Protein AF-A0A5P2H8Q6-F1 (afdb_monomer_lite)

Organism: NCBI:txid82633

Sequence (645 aa):
MVALCAAFLTACGGDDPASTPTPPPPATQPPGVALVSVAADSGTLDELPTRVVATFNAKIAALGAGFFRTAGTCGTLPTATPTVDASGKTVTVTLAGSRCNDGQTVTLTLDPNAVTFDGTVGQKGAIWTRTYTISGTARSVGGTVSGLAGTVVLQNNGGDTLSTSTDGTFNFPTLVAQGGAYAVTVASQPAGQTCSVSHGTGTVGTTAVQDVAVVCATNTHTVGGTASGLAGTVTVQNNGGDTLVLSSNGLFTFPVAIAEGGAYAVTVQSQPAGQTCTVGQGSGTMGSAAVQNVSITCSANTYTVGGTTSGLSGQVQLQLNGAGTQIISGNGAFTFATPVAQGATYDVTVLAQPATQTCTVTNGSGTMAAQNVTNVGVSCVTNTTTLSVPATGVIAVNGGTTFITVMNTGVNAATNVVAQLPSAWTGVTQNAGNCGTLAPGGSCLLQFTATQPYVAQGGIAVTADNVASPSPTIALAFSIDGDLVYAVTGASTAKVLAAPSTGLTTWGGTGIAVGAGAQSLTDGAANTTAIVATLGTGTPYAASACNTSTLRGVPAGTWYLPAACEIGAEGGSPACPAGIPNIEQNLLRLGFGNMSGVPIWSSTESTVNPGPLAWAVFLGTDPAPVLLAPKSLVVDARCARSVTY

Foldseek 3Di:
DDDDDDDDDDDDDDDDDDPDPQPDPFPCDPPFEFWGGKDFPDPDLQDDGQKIKTFTPFAFPDAAPVQKDKDWDFPATWDWDWDADPRNGMIMIGTDDTGGWAQIKIKMKGDQVRTDGPDDGPHRDDIDIGMHGHHFDFAWEKEWEPPAAAKWWKDKPVPFIDIDHDTDIDTTPDTAGAQGKIAIDTPDDGFQKDKDWDPRIDGHHPHHHYHIYIYIDGDWAKEKEWEPPDDAWWWKAKPVPQIDIDGDTTIDIGPDTDGAQDKIAIDTPDDDPQKDWDWDPRIDGHHPYYHYHIYIYMDGDWAKEKEWEPPDDAWWWKDKPVPQIDIDGDTTIDITPDTDGAQAKIAIDTPDDDQFKDKDWDPRIDGHHNYYHYHTYIYIDGAQWAKDWDQEFEAEAVPDKGKTKIFTQGQAKFADWDWDDDPVQPQKDWDCPQVRIAGHRGMDITMMYGNDFDQKDWFTFTDTNRHGPPGDIYIYFYDYLRFTFQADPDPFKTKTWDPPWLAWFFQDQAQDFLPPQQADQACQLSLLVSCCVVHPLPDDHQSSSQQPDCPSNNHRSFKGFAHNVQAAADPEPVHDDPPRRHCQVRAVVSPHDPQAQWKEFHSHADPVCRNFWGWIWHRHDVRTYIDTDGSGDITITIIMGMDGD

Radius of gyration: 60.34 Å; chains: 1; bounding box: 145×52×156 Å

pLDDT: mean 88.07, std 13.96, range [28.92, 98.56]

Secondary structure (DSSP, 8-state):
---------------------PPPPP----TTBSEEEEEES-SSSSS--SEEEEEESS-EEEE-TTSEEEEES-SBPPEEEEEE-TTSSEEEEEEE--B--TT-EEEEEE-GGGEEESS--SB--PPEEEEEE-----B-EEEEEES--S-EEEEETTTEEEEE-SSEEEE-SS-B-TT-EEEEEEEEPPTTEEEEEES-EEE--SS-EEEEEEEEEE-EE-EEEEEES--S-EEEEETTTEEEEE-SSEEEE-SS-EETT-EEEEEEEEPPTTEEEEEES-EEE--SS-EEEEEEEEEE-EE-EEEEEES--S-EEEEETTTEEEEE-SSEEEE-SS-EETTSEEEEEEEE--TTEEEEEES-EEE--SS-EEEEEEEEEE--B-EE--SEEEEEBSS--EEEEEEE-SSS-EES-EE---TT-TTEEEE-GGGSEE-TT-EEEEEEEESS----EEEEEEE-TTBPSSPPEEEEEEEETTEEEEEEEETTEEEEE-SS---SB--S-TT---GGGG--SS-HHHHHHHHHHHH-SSS--HHHHHHT--GGGPPTTS-BPPPHHHH--TTSSS-PPTT---HHHHTGGGT-TT-TTEEEEEEEE-SSSTTTEEEEEEETBSSPPEEEEETT--BB---EEEEE-

Structure (mmCIF, N/CA/C/O backbone):
data_AF-A0A5P2H8Q6-F1
#
_entry.id   AF-A0A5P2H8Q6-F1
#
loop_
_atom_site.group_PDB
_atom_site.id
_atom_site.type_symbol
_atom_site.label_atom_id
_atom_site.label_alt_id
_atom_site.label_comp_id
_atom_site.label_asym_id
_atom_site.label_entity_id
_atom_site.label_seq_id
_atom_site.pdbx_PDB_ins_code
_atom_site.Cartn_x
_atom_site.Cartn_y
_atom_site.Cartn_z
_atom_site.occupancy
_atom_site.B_iso_or_equiv
_atom_site.auth_seq_id
_atom_site.auth_comp_id
_atom_site.auth_asym_id
_atom_site.auth_atom_id
_atom_site.pdbx_PDB_model_num
ATOM 1 N N . MET A 1 1 ? -26.528 15.789 77.804 1.00 36.97 1 MET A N 1
ATOM 2 C CA . MET A 1 1 ? -25.743 16.659 78.712 1.00 36.97 1 MET A CA 1
ATOM 3 C C . MET A 1 1 ? -26.184 18.080 78.416 1.00 36.97 1 MET A C 1
ATOM 5 O O . MET A 1 1 ? -25.831 18.575 77.362 1.00 36.97 1 MET A O 1
ATOM 9 N N . VAL A 1 2 ? -27.186 18.640 79.092 1.00 35.34 2 VAL A N 1
ATOM 10 C CA . VAL A 1 2 ? -27.258 19.152 80.483 1.00 35.34 2 VAL A CA 1
ATOM 11 C C . VAL A 1 2 ? -28.688 18.837 80.999 1.00 35.34 2 VAL A C 1
ATOM 13 O O . VAL A 1 2 ? -29.632 19.156 80.294 1.00 35.34 2 VAL A O 1
ATOM 16 N N . ALA A 1 3 ? -28.949 17.961 81.985 1.00 31.69 3 ALA A N 1
ATOM 17 C CA . ALA A 1 3 ? -28.792 18.076 83.452 1.00 31.69 3 ALA A CA 1
ATOM 18 C C . ALA A 1 3 ? -29.634 19.235 84.045 1.00 31.69 3 ALA A C 1
ATOM 20 O O . ALA A 1 3 ? -29.225 20.382 83.961 1.00 31.69 3 ALA A O 1
ATOM 21 N N . LEU A 1 4 ? -30.881 19.028 84.486 1.00 30.27 4 LEU A N 1
ATOM 22 C CA . LEU A 1 4 ? -31.365 18.755 85.863 1.00 30.27 4 LEU A CA 1
ATOM 23 C C . LEU A 1 4 ? -32.917 18.848 85.759 1.00 30.27 4 LEU A C 1
ATOM 25 O O . LEU A 1 4 ? -33.402 19.602 84.928 1.00 30.27 4 LEU A O 1
ATOM 29 N N . CYS A 1 5 ? -33.789 18.187 86.515 1.00 28.95 5 CYS A N 1
ATOM 30 C CA . CYS A 1 5 ? -33.728 17.777 87.907 1.00 28.95 5 CYS A CA 1
ATOM 31 C C . CYS A 1 5 ? -34.722 16.623 88.140 1.00 28.95 5 CYS A C 1
ATOM 33 O O . CYS A 1 5 ? -35.762 16.532 87.488 1.00 28.95 5 CYS A O 1
ATOM 35 N N . ALA A 1 6 ? -34.366 15.750 89.073 1.00 29.91 6 ALA A N 1
ATOM 36 C CA . ALA A 1 6 ? -35.075 14.541 89.456 1.00 29.91 6 ALA A CA 1
ATOM 37 C C . ALA A 1 6 ? -36.202 14.807 90.468 1.00 29.91 6 ALA A C 1
ATOM 39 O O . ALA A 1 6 ? -36.077 15.706 91.293 1.00 29.91 6 ALA A O 1
ATOM 40 N N . ALA A 1 7 ? -37.218 13.941 90.487 1.00 32.09 7 ALA A N 1
ATOM 41 C CA . ALA A 1 7 ? -37.525 13.116 91.663 1.00 32.09 7 ALA A CA 1
ATOM 42 C C . ALA A 1 7 ? -38.621 12.088 91.335 1.00 32.09 7 ALA A C 1
ATOM 44 O O . ALA A 1 7 ? -39.733 12.426 90.941 1.00 32.09 7 ALA A O 1
ATOM 45 N N . PHE A 1 8 ? -38.260 10.820 91.516 1.00 30.67 8 PHE A N 1
ATOM 46 C CA . PHE A 1 8 ? -39.133 9.652 91.572 1.00 30.67 8 PHE A CA 1
ATOM 47 C C . PHE A 1 8 ? -40.050 9.709 92.808 1.00 30.67 8 PHE A C 1
ATOM 49 O O . PHE A 1 8 ? -39.565 10.028 93.889 1.00 30.67 8 PHE A O 1
ATOM 56 N N . LEU A 1 9 ? -41.301 9.252 92.684 1.00 28.92 9 LEU A N 1
ATOM 57 C CA . LEU A 1 9 ? -41.756 8.054 93.403 1.00 28.92 9 LEU A CA 1
ATOM 58 C C . LEU A 1 9 ? -43.019 7.461 92.750 1.00 28.92 9 LEU A C 1
ATOM 60 O O . LEU A 1 9 ? -44.017 8.130 92.509 1.00 28.92 9 LEU A O 1
ATOM 64 N N . THR A 1 10 ? -42.907 6.171 92.470 1.00 32.69 10 THR A N 1
ATOM 65 C CA . THR A 1 10 ? -43.880 5.188 91.986 1.00 32.69 10 THR A CA 1
ATOM 66 C C . THR A 1 10 ? -45.012 4.899 92.973 1.00 32.69 10 THR A C 1
ATOM 68 O O . THR A 1 10 ? -44.723 4.681 94.148 1.00 32.69 10 THR A O 1
ATOM 71 N N . ALA A 1 11 ? -46.239 4.704 92.477 1.00 29.47 11 ALA A N 1
ATOM 72 C CA . ALA A 1 11 ? -47.138 3.645 92.955 1.00 29.47 11 ALA A CA 1
ATOM 73 C C . ALA A 1 11 ? -48.264 3.359 91.941 1.00 29.47 11 ALA A C 1
ATOM 75 O O . ALA A 1 11 ? -48.791 4.260 91.299 1.00 29.47 11 ALA A O 1
ATOM 76 N N . CYS A 1 12 ? -48.553 2.068 91.799 1.00 29.20 12 CYS A N 1
ATOM 77 C CA . CYS A 1 12 ? -49.410 1.402 90.825 1.00 29.20 12 CYS A CA 1
ATOM 78 C C . CYS A 1 12 ? -50.925 1.559 91.058 1.00 29.20 12 CYS A C 1
ATOM 80 O O . CYS A 1 12 ? -51.353 1.871 92.164 1.00 29.20 12 CYS A O 1
ATOM 82 N N . GLY A 1 13 ? -51.691 1.141 90.039 1.00 29.88 13 GLY A N 1
ATOM 83 C CA . GLY A 1 13 ? -53.116 0.778 90.108 1.00 29.88 13 GLY A CA 1
ATOM 84 C C . GLY A 1 13 ? -54.009 1.966 89.760 1.00 29.88 13 GLY A C 1
ATOM 85 O O . GLY A 1 13 ? -54.052 2.930 90.505 1.00 29.88 13 GLY A O 1
ATOM 86 N N . GLY A 1 14 ? -54.640 2.041 88.590 1.00 34.12 14 GLY A N 1
ATOM 87 C CA . GLY A 1 14 ? -55.504 1.011 88.026 1.00 34.12 14 GLY A CA 1
ATOM 88 C C . GLY A 1 14 ? -56.870 1.173 88.675 1.00 34.12 14 GLY A C 1
ATOM 89 O O . GLY A 1 14 ? -57.026 0.690 89.782 1.00 34.12 14 GLY A O 1
ATOM 90 N N . ASP A 1 15 ? -57.769 1.919 88.028 1.00 31.50 15 ASP A N 1
ATOM 91 C CA . ASP A 1 15 ? -59.213 1.667 88.026 1.00 31.50 15 ASP A CA 1
ATOM 92 C C . ASP A 1 15 ? -59.932 2.633 87.068 1.00 31.50 15 ASP A C 1
ATOM 94 O O . ASP A 1 15 ? -59.810 3.853 87.152 1.00 31.50 15 ASP A O 1
ATOM 98 N N . ASP A 1 16 ? -60.664 1.988 86.166 1.00 35.31 16 ASP A N 1
ATOM 99 C CA . ASP A 1 16 ? -61.855 2.391 85.427 1.00 35.31 16 ASP A CA 1
ATOM 100 C C . ASP A 1 16 ? -61.874 3.567 84.429 1.00 35.31 16 ASP A C 1
ATOM 102 O O . ASP A 1 16 ? -61.310 4.644 84.639 1.00 35.31 16 ASP A O 1
ATOM 106 N N . PRO A 1 17 ? -62.571 3.355 83.290 1.00 38.38 17 PRO A N 1
ATOM 107 C CA . PRO A 1 17 ? -62.662 4.315 82.211 1.00 38.38 17 PRO A CA 1
ATOM 108 C C . PRO A 1 17 ? -63.436 5.536 82.688 1.00 38.38 17 PRO A C 1
ATOM 110 O O . PRO A 1 17 ? -64.477 5.424 83.338 1.00 38.38 17 PRO A O 1
ATOM 113 N N . ALA A 1 18 ? -62.931 6.709 82.307 1.00 34.28 18 ALA A N 1
ATOM 114 C CA . ALA A 1 18 ? -63.658 7.959 82.405 1.00 34.28 18 ALA A CA 1
ATOM 115 C C . ALA A 1 18 ? -65.082 7.736 81.887 1.00 34.28 18 ALA A C 1
ATOM 117 O O . ALA A 1 18 ? -65.298 7.439 80.710 1.00 34.28 18 ALA A O 1
ATOM 118 N N . SER A 1 19 ? -66.034 7.832 82.810 1.00 33.34 19 SER A N 1
ATOM 119 C CA . SER A 1 19 ? -67.454 7.827 82.536 1.00 33.34 19 SER A CA 1
ATOM 120 C C . SER A 1 19 ? -67.722 8.843 81.434 1.00 33.34 19 SER A C 1
ATOM 122 O O . SER A 1 19 ? -67.607 10.054 81.621 1.00 33.34 19 SER A O 1
ATOM 124 N N . THR A 1 20 ? -68.055 8.339 80.247 1.00 33.03 20 THR A N 1
ATOM 125 C CA . THR A 1 20 ? -68.648 9.151 79.190 1.00 33.03 20 THR A CA 1
ATOM 126 C C . THR A 1 20 ? -69.829 9.885 79.816 1.00 33.03 20 THR A C 1
ATOM 128 O O . THR A 1 20 ? -70.707 9.207 80.366 1.00 33.03 20 THR A O 1
ATOM 131 N N . PRO A 1 21 ? -69.877 11.227 79.797 1.00 35.91 21 PRO A N 1
ATOM 132 C CA . PRO A 1 21 ? -71.025 11.933 80.325 1.00 35.91 21 PRO A CA 1
ATOM 133 C C . PRO A 1 21 ? -72.221 11.530 79.466 1.00 35.91 21 PRO A C 1
ATOM 135 O O . PRO A 1 21 ? -72.332 11.917 78.304 1.00 35.91 21 PRO A O 1
ATOM 138 N N . THR A 1 22 ? -73.101 10.699 80.025 1.00 35.00 22 THR A N 1
ATOM 139 C CA . THR A 1 22 ? -74.423 10.448 79.458 1.00 35.00 22 THR A CA 1
ATOM 140 C C . THR A 1 22 ? -75.060 11.803 79.158 1.00 35.00 22 THR A C 1
ATOM 142 O O . THR A 1 22 ? -75.021 12.677 80.034 1.00 35.00 22 THR A O 1
ATOM 145 N N . PRO A 1 23 ? -75.624 12.016 77.954 1.00 38.53 23 PRO A N 1
ATOM 146 C CA . PRO A 1 23 ? -76.247 13.286 77.621 1.00 38.53 23 PRO A CA 1
ATOM 147 C C . PRO A 1 23 ? -77.311 13.584 78.681 1.00 38.53 23 PRO A C 1
ATOM 149 O O . PRO A 1 23 ? -78.043 12.660 79.054 1.00 38.53 23 PRO A O 1
ATOM 152 N N . PRO A 1 24 ? -77.425 14.828 79.179 1.00 40.34 24 PRO A N 1
ATOM 153 C CA . PRO A 1 24 ? -78.531 15.160 80.060 1.00 40.34 24 PRO A CA 1
ATOM 154 C C . PRO A 1 24 ? -79.841 14.783 79.345 1.00 40.34 24 PRO A C 1
ATOM 156 O O . PRO A 1 24 ? -79.942 14.984 78.126 1.00 40.34 24 PRO A O 1
ATOM 159 N N . PRO A 1 25 ? -80.820 14.195 80.060 1.00 42.53 25 PRO A N 1
ATOM 160 C CA . PRO A 1 25 ? -82.098 13.823 79.467 1.00 42.53 25 PRO A CA 1
ATOM 161 C C . PRO A 1 25 ? -82.703 15.045 78.760 1.00 42.53 25 PRO A C 1
ATOM 163 O O . PRO A 1 25 ? -82.436 16.173 79.192 1.00 42.53 25 PRO A O 1
ATOM 166 N N . PRO A 1 26 ? -83.482 14.859 77.672 1.00 44.38 26 PRO A N 1
ATOM 167 C CA . PRO A 1 26 ? -84.063 15.973 76.932 1.00 44.38 26 PRO A CA 1
ATOM 168 C C . PRO A 1 26 ? -84.735 16.905 77.929 1.00 44.38 26 PRO A C 1
ATOM 170 O O . PRO A 1 26 ? -85.556 16.442 78.719 1.00 44.38 26 PRO A O 1
ATOM 173 N N . ALA A 1 27 ? -84.336 18.180 77.942 1.00 40.81 27 ALA A N 1
ATOM 174 C CA . ALA A 1 27 ? -84.918 19.163 78.839 1.00 40.81 27 ALA A CA 1
ATOM 175 C C . ALA A 1 27 ? -86.432 19.159 78.609 1.00 40.81 27 ALA A C 1
ATOM 177 O O . ALA A 1 27 ? -86.906 19.685 77.603 1.00 40.81 27 ALA A O 1
ATOM 178 N N . THR A 1 28 ? -87.188 18.514 79.500 1.00 48.59 28 THR A N 1
ATOM 179 C CA . THR A 1 28 ? -88.645 18.555 79.478 1.00 48.59 28 THR A CA 1
ATOM 180 C C . THR A 1 28 ? -89.013 19.989 79.804 1.00 48.59 28 THR A C 1
ATOM 182 O O . THR A 1 28 ? -88.967 20.405 80.964 1.00 48.59 28 THR A O 1
ATOM 185 N N . GLN A 1 29 ? -89.248 20.779 78.757 1.00 51.66 29 GLN A N 1
ATOM 186 C CA . GLN A 1 29 ? -89.602 22.180 78.896 1.00 51.66 29 GLN A CA 1
ATOM 187 C C . GLN A 1 29 ? -90.914 22.314 79.685 1.00 51.66 29 GLN A C 1
ATOM 189 O O . GLN A 1 29 ? -91.766 21.423 79.620 1.00 51.66 29 GLN A O 1
ATOM 194 N N . PRO A 1 30 ? -91.067 23.403 80.462 1.00 52.75 30 PRO A N 1
ATOM 195 C CA . PRO A 1 30 ? -92.210 23.603 81.347 1.00 52.75 30 PRO A CA 1
ATOM 196 C C . PRO A 1 30 ? -93.557 23.501 80.600 1.00 52.75 30 PRO A C 1
ATOM 198 O O . PRO A 1 30 ? -93.615 23.776 79.397 1.00 52.75 30 PRO A O 1
ATOM 201 N N . PRO A 1 31 ? -94.657 23.129 81.287 1.00 54.53 31 PRO A N 1
ATOM 202 C CA . PRO A 1 31 ? -95.973 23.003 80.663 1.00 54.53 31 PRO A CA 1
ATOM 203 C C . PRO A 1 31 ? -96.375 24.321 79.978 1.00 54.53 31 PRO A C 1
ATOM 205 O O . PRO A 1 31 ? -96.537 25.337 80.648 1.00 54.53 31 PRO A O 1
ATOM 208 N N . GLY A 1 32 ? -96.508 24.310 78.645 1.00 63.88 32 GLY A N 1
ATOM 209 C CA . GLY A 1 32 ? -96.902 25.481 77.843 1.00 63.88 32 GLY A CA 1
ATOM 210 C C . GLY A 1 32 ? -95.975 25.865 76.677 1.00 63.88 32 GLY A C 1
ATOM 211 O O . GLY A 1 32 ? -96.295 26.811 75.955 1.00 63.88 32 GLY A O 1
ATOM 212 N N . VAL A 1 33 ? -94.858 25.154 76.461 1.00 77.69 33 VAL A N 1
ATOM 213 C CA . VAL A 1 33 ? -93.921 25.417 75.347 1.00 77.69 33 VAL A CA 1
ATOM 214 C C . VAL A 1 33 ? -94.204 24.521 74.133 1.00 77.69 33 VAL A C 1
ATOM 216 O O . VAL A 1 33 ? -94.524 23.348 74.302 1.00 77.69 33 VAL A O 1
ATOM 219 N N . ALA A 1 34 ? -94.118 25.066 72.913 1.00 84.06 34 ALA A N 1
ATOM 220 C CA . ALA A 1 34 ? -94.547 24.385 71.692 1.00 84.06 34 ALA A CA 1
ATOM 221 C C . ALA A 1 34 ? -93.631 23.225 71.268 1.00 84.06 34 ALA A C 1
ATOM 223 O O . ALA A 1 34 ? -94.135 22.177 70.873 1.00 84.06 34 ALA A O 1
ATOM 224 N N . LEU A 1 35 ? -92.306 23.394 71.342 1.00 89.00 35 LEU A N 1
ATOM 225 C CA . LEU A 1 35 ? -91.327 22.337 71.073 1.00 89.00 35 LEU A CA 1
ATOM 226 C C . LEU A 1 35 ? -91.254 21.362 72.259 1.00 89.00 35 LEU A C 1
ATOM 228 O O . LEU A 1 35 ? -90.918 21.750 73.372 1.00 89.00 35 LEU A O 1
ATOM 232 N N . VAL A 1 36 ? -91.552 20.089 72.005 1.00 87.62 36 VAL A N 1
ATOM 233 C CA . VAL A 1 36 ? -91.618 19.024 73.020 1.00 87.62 36 VAL A CA 1
ATOM 234 C C . VAL A 1 36 ? -90.301 18.261 73.117 1.00 87.62 36 VAL A C 1
ATOM 236 O O . VAL A 1 36 ? -89.836 17.966 74.214 1.00 87.62 36 VAL A O 1
ATOM 239 N N . SER A 1 37 ? -89.692 17.922 71.979 1.00 87.62 37 SER A N 1
ATOM 240 C CA . SER A 1 37 ? -88.454 17.136 71.947 1.00 87.62 37 SER A CA 1
ATOM 241 C C . SER A 1 37 ? -87.702 17.305 70.633 1.00 87.62 37 SER A C 1
ATOM 243 O O . SER A 1 37 ? -88.330 17.452 69.585 1.00 87.62 37 SER A O 1
ATOM 245 N N . VAL A 1 38 ? -86.374 17.182 70.678 1.00 89.06 38 VAL A N 1
ATOM 246 C CA . VAL A 1 38 ? -85.514 17.019 69.496 1.00 89.06 38 VAL A CA 1
ATOM 247 C C . VAL A 1 38 ? -84.644 15.781 69.696 1.00 89.06 38 VAL A C 1
ATOM 249 O O . VAL A 1 38 ? -83.947 15.677 70.705 1.00 89.06 38 VAL A O 1
ATOM 252 N N . ALA A 1 39 ? -84.690 14.849 68.748 1.00 89.00 39 ALA A N 1
ATOM 253 C CA . ALA A 1 39 ? -83.912 13.615 68.754 1.00 89.00 39 ALA A CA 1
ATOM 254 C C . ALA A 1 39 ? -83.135 13.480 67.442 1.00 89.00 39 ALA A C 1
ATOM 256 O O . ALA A 1 39 ? -83.706 13.620 66.365 1.00 89.00 39 ALA A O 1
ATOM 257 N N . ALA A 1 40 ? -81.839 13.208 67.538 1.00 86.56 40 ALA A N 1
ATOM 258 C CA . ALA A 1 40 ? -81.015 12.809 66.404 1.00 86.56 40 ALA A CA 1
ATOM 259 C C . ALA A 1 40 ? -80.880 11.281 66.408 1.00 86.56 40 ALA A C 1
ATOM 261 O O . ALA A 1 40 ? -80.865 10.681 67.483 1.00 86.56 40 ALA A O 1
ATOM 262 N N . ASP A 1 41 ? -80.798 10.662 65.234 1.00 80.81 41 ASP A N 1
ATOM 263 C CA . ASP A 1 41 ? -80.645 9.209 65.091 1.00 80.81 41 ASP A CA 1
ATOM 264 C C . ASP A 1 41 ? -79.218 8.698 65.357 1.00 80.81 41 ASP A C 1
ATOM 266 O O . ASP A 1 41 ? -79.014 7.488 65.411 1.00 80.81 41 ASP A O 1
ATOM 270 N N . SER A 1 42 ? -78.250 9.588 65.605 1.00 74.50 42 SER A N 1
ATOM 271 C CA . SER A 1 42 ? -76.926 9.211 66.103 1.00 74.50 42 SER A CA 1
ATOM 272 C C . SER A 1 42 ? -76.875 9.172 67.636 1.00 74.50 42 SER A C 1
ATOM 274 O O . SER A 1 42 ? -77.284 10.106 68.335 1.00 74.50 42 SER A O 1
ATOM 276 N N . GLY A 1 43 ? -76.360 8.058 68.166 1.00 63.31 43 GLY A N 1
ATOM 277 C CA . GLY A 1 43 ? -76.188 7.829 69.605 1.00 63.31 43 GLY A CA 1
ATOM 278 C C . GLY A 1 43 ? -74.916 8.448 70.199 1.00 63.31 43 GLY A C 1
ATOM 279 O O . GLY A 1 43 ? -74.789 8.509 71.420 1.00 63.31 43 GLY A O 1
ATOM 280 N N . THR A 1 44 ? -73.992 8.921 69.358 1.00 78.31 44 THR A N 1
ATOM 281 C CA . THR A 1 44 ? -72.695 9.504 69.741 1.00 78.31 44 THR A CA 1
ATOM 282 C C . THR A 1 44 ? -72.503 10.881 69.099 1.00 78.31 44 THR A C 1
ATOM 284 O O . THR A 1 44 ? -73.249 11.272 68.199 1.00 78.31 44 THR A O 1
ATOM 287 N N . LEU A 1 45 ? -71.517 11.648 69.576 1.00 81.88 45 LEU A N 1
ATOM 288 C CA . LEU A 1 45 ? -71.143 12.943 68.987 1.00 81.88 45 LEU A CA 1
ATOM 289 C C . LEU A 1 45 ? -70.041 12.822 67.920 1.00 81.88 45 LEU A C 1
ATOM 291 O O . LEU A 1 45 ? -69.641 13.834 67.350 1.00 81.88 45 LEU A O 1
ATOM 295 N N . ASP A 1 46 ? -69.608 11.598 67.611 1.00 75.75 46 ASP A N 1
ATOM 296 C CA . ASP A 1 46 ? -68.486 11.336 66.699 1.00 75.75 46 ASP A CA 1
ATOM 297 C C . ASP A 1 46 ? -68.942 10.874 65.299 1.00 75.75 46 ASP A C 1
ATOM 299 O O . ASP A 1 46 ? -68.139 10.741 64.374 1.00 75.75 46 ASP A O 1
ATOM 303 N N . GLU A 1 47 ? -70.254 10.670 65.131 1.00 77.12 47 GLU A N 1
ATOM 304 C CA . GLU A 1 47 ? -70.910 10.307 63.875 1.00 77.12 47 GLU A CA 1
ATOM 305 C C . GLU A 1 47 ? -72.073 11.267 63.583 1.00 77.12 47 GLU A C 1
ATOM 307 O O . GLU A 1 47 ? -72.926 11.539 64.438 1.00 77.12 47 GLU A O 1
ATOM 312 N N . LEU A 1 48 ? -72.108 11.797 62.358 1.00 82.44 48 LEU A N 1
ATOM 313 C CA . LEU A 1 48 ? -73.159 12.713 61.930 1.00 82.44 48 LEU A CA 1
ATOM 314 C C . LEU A 1 48 ? -74.494 11.957 61.774 1.00 82.44 48 LEU A C 1
ATOM 316 O O . LEU A 1 48 ? -74.531 10.964 61.049 1.00 82.44 48 LEU A O 1
ATOM 320 N N . PRO A 1 49 ? -75.602 12.426 62.379 1.00 85.19 49 PRO A N 1
ATOM 321 C CA . PRO A 1 49 ? -76.906 11.798 62.214 1.00 85.19 49 PRO A CA 1
ATOM 322 C C . PRO A 1 49 ? -77.380 11.900 60.765 1.00 85.19 49 PRO A C 1
ATOM 324 O O . PRO A 1 49 ? -77.144 12.905 60.089 1.00 85.19 49 PRO A O 1
ATOM 327 N N . THR A 1 50 ? -78.120 10.896 60.304 1.00 88.25 50 THR A N 1
ATOM 328 C CA . THR A 1 50 ? -78.804 10.963 59.004 1.00 88.25 50 THR A CA 1
ATOM 329 C C . THR A 1 50 ? -80.168 11.638 59.122 1.00 88.25 50 THR A C 1
ATOM 331 O O . THR A 1 50 ? -80.709 12.153 58.137 1.00 88.25 50 THR A O 1
ATOM 334 N N . ARG A 1 51 ? -80.714 11.704 60.343 1.00 89.50 51 ARG A N 1
ATOM 335 C CA . ARG A 1 51 ? -82.044 12.234 60.620 1.00 89.50 51 ARG A CA 1
ATOM 336 C C . ARG A 1 51 ? -82.108 12.946 61.970 1.00 89.50 51 ARG A C 1
ATOM 338 O O . ARG A 1 51 ? -81.728 12.405 63.004 1.00 89.50 51 ARG A O 1
ATOM 345 N N . VAL A 1 52 ? -82.696 14.142 61.978 1.00 91.75 52 VAL A N 1
ATOM 346 C CA . VAL A 1 52 ? -83.079 14.861 63.205 1.00 91.75 52 VAL A CA 1
ATOM 347 C C . VAL A 1 52 ? -84.591 15.050 63.225 1.00 91.75 52 VAL A C 1
ATOM 349 O O . VAL A 1 52 ? -85.175 15.574 62.281 1.00 91.75 52 VAL A O 1
ATOM 352 N N . VAL A 1 53 ? -85.241 14.612 64.297 1.00 92.12 53 VAL A N 1
ATOM 353 C CA . VAL A 1 53 ? -86.693 14.658 64.476 1.00 92.12 53 VAL A CA 1
ATOM 354 C C . VAL A 1 53 ? -87.038 15.627 65.600 1.00 92.12 53 VAL A C 1
ATOM 356 O O . VAL A 1 53 ? -86.595 15.450 66.732 1.00 92.12 53 VAL A O 1
ATOM 359 N N . ALA A 1 54 ? -87.849 16.636 65.294 1.00 91.94 54 ALA A N 1
ATOM 360 C CA . ALA A 1 54 ? -88.390 17.585 66.259 1.00 91.94 54 ALA A CA 1
ATOM 361 C C . ALA A 1 54 ? -89.907 17.426 66.383 1.00 91.94 54 ALA A C 1
ATOM 363 O O . ALA A 1 54 ? -90.617 17.430 65.379 1.00 91.94 54 ALA A O 1
ATOM 364 N N . THR A 1 55 ? -90.410 17.314 67.608 1.00 91.25 55 THR A N 1
ATOM 365 C CA . THR A 1 55 ? -91.837 17.116 67.896 1.00 91.25 55 THR A CA 1
ATOM 366 C C . THR A 1 55 ? -92.398 18.339 68.601 1.00 91.25 55 THR A C 1
ATOM 368 O O . THR A 1 55 ? -91.798 18.827 69.556 1.00 91.25 55 THR A O 1
ATOM 371 N N . PHE A 1 56 ? -93.563 18.805 68.160 1.00 90.50 56 PHE A N 1
ATOM 372 C CA . PHE A 1 56 ? -94.275 19.962 68.686 1.00 90.50 56 PHE A CA 1
ATOM 373 C C . PHE A 1 56 ? -95.646 19.551 69.240 1.00 90.50 56 PHE A C 1
ATOM 375 O O . PHE A 1 56 ? -96.282 18.626 68.742 1.00 90.50 56 PHE A O 1
ATOM 382 N N . ASN A 1 57 ? -96.143 20.233 70.271 1.00 87.25 57 ASN A N 1
ATOM 383 C CA . ASN A 1 57 ? -97.489 19.977 70.805 1.00 87.25 57 ASN A CA 1
ATOM 384 C C . ASN A 1 57 ? -98.586 20.782 70.077 1.00 87.25 57 ASN A C 1
ATOM 386 O O . ASN A 1 57 ? -99.766 20.424 70.169 1.00 87.25 57 ASN A O 1
ATOM 390 N N . ALA A 1 58 ? -98.198 21.786 69.285 1.00 86.94 58 ALA A N 1
ATOM 391 C CA . ALA A 1 58 ? -99.059 22.601 68.432 1.00 86.94 58 ALA A CA 1
ATOM 392 C C . ALA A 1 58 ? -98.844 22.280 66.943 1.00 86.94 58 ALA A C 1
ATOM 394 O O . ALA A 1 58 ? -97.755 21.878 66.536 1.00 86.94 58 ALA A O 1
ATOM 395 N N . LYS A 1 59 ? -99.897 22.454 66.135 1.00 89.56 59 LYS A N 1
ATOM 396 C CA . LYS A 1 59 ? -99.861 22.172 64.696 1.00 89.56 59 LYS A CA 1
ATOM 397 C C . LYS A 1 59 ? -99.107 23.277 63.949 1.00 89.56 59 LYS A C 1
ATOM 399 O O . LYS A 1 59 ? -99.329 24.459 64.200 1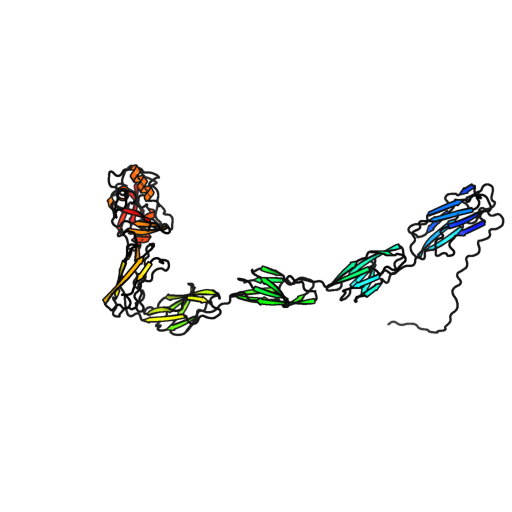.00 89.56 59 LYS A O 1
ATOM 404 N N . ILE A 1 60 ? -98.210 22.888 63.055 1.00 91.62 60 ILE A N 1
ATOM 405 C CA . ILE A 1 60 ? -97.321 23.750 62.279 1.00 91.62 60 ILE A CA 1
ATOM 406 C C . ILE A 1 60 ? -98.033 24.185 60.998 1.00 91.62 60 ILE A C 1
ATOM 408 O O . ILE A 1 60 ? -98.448 23.346 60.202 1.00 91.62 60 ILE A O 1
ATOM 412 N N . ALA A 1 61 ? -98.118 25.496 60.792 1.00 88.69 61 ALA A N 1
ATOM 413 C CA . ALA A 1 61 ? -98.618 26.114 59.569 1.00 88.69 61 ALA A CA 1
ATOM 414 C C . ALA A 1 61 ? -97.525 26.190 58.489 1.00 88.69 61 ALA A C 1
ATOM 416 O O . ALA A 1 61 ? -97.776 25.922 57.317 1.00 88.69 61 ALA A O 1
ATOM 417 N N . ALA A 1 62 ? -96.301 26.570 58.878 1.00 89.50 62 ALA A N 1
ATOM 418 C CA . ALA A 1 62 ? -95.169 26.714 57.964 1.00 89.50 62 ALA A CA 1
ATOM 419 C C . ALA A 1 62 ? -93.814 26.650 58.690 1.00 89.50 62 ALA A C 1
ATOM 421 O O . ALA A 1 62 ? -93.702 27.024 59.861 1.00 89.50 62 ALA A O 1
ATOM 422 N N . LEU A 1 63 ? -92.774 26.242 57.955 1.00 91.19 63 LEU A N 1
ATOM 423 C CA . LEU A 1 63 ? -91.373 26.299 58.378 1.00 91.19 63 LEU A CA 1
ATOM 424 C C . LEU A 1 63 ? -90.649 27.416 57.620 1.00 91.19 63 LEU A C 1
ATOM 426 O O . LEU A 1 63 ? -90.629 27.431 56.391 1.00 91.19 63 LEU A O 1
ATOM 430 N N . GLY A 1 64 ? -90.048 28.354 58.345 1.00 88.69 64 GLY A N 1
ATOM 431 C CA . GLY A 1 64 ? -89.217 29.406 57.770 1.00 88.69 64 GLY A CA 1
ATOM 432 C C . GLY A 1 64 ? -87.833 28.895 57.358 1.00 88.69 64 GLY A C 1
ATOM 433 O O . GLY A 1 64 ? -87.328 27.914 57.900 1.00 88.69 64 GLY A O 1
ATOM 434 N N . ALA A 1 65 ? -87.165 29.617 56.453 1.00 82.62 65 ALA A N 1
ATOM 435 C CA . ALA A 1 65 ? -85.842 29.255 55.921 1.00 82.62 65 ALA A CA 1
ATOM 436 C C . ALA A 1 65 ? -84.727 29.138 56.986 1.00 82.62 65 ALA A C 1
ATOM 438 O O . ALA A 1 65 ? -83.667 28.581 56.721 1.00 82.62 65 ALA A O 1
ATOM 439 N N . GLY A 1 66 ? -84.948 29.669 58.192 1.00 85.75 66 GLY A N 1
ATOM 440 C CA . GLY A 1 66 ? -84.023 29.564 59.320 1.00 85.75 66 GLY A CA 1
ATOM 441 C C . GLY A 1 66 ? -84.262 28.375 60.247 1.00 85.75 66 GLY A C 1
ATOM 442 O O . GLY A 1 66 ? -83.531 28.264 61.224 1.00 85.75 66 GLY A O 1
ATOM 443 N N . PHE A 1 67 ? -85.260 27.527 59.972 1.00 91.62 67 PHE A N 1
ATOM 444 C CA . PHE A 1 67 ? -85.676 26.453 60.875 1.00 91.62 67 PHE A CA 1
ATOM 445 C C . PHE A 1 67 ? -84.558 25.460 61.191 1.00 91.62 67 PHE A C 1
ATOM 447 O O . PHE A 1 67 ? -84.423 25.056 62.343 1.00 91.62 67 PHE A O 1
ATOM 454 N N . PHE A 1 68 ? -83.749 25.092 60.196 1.00 93.31 68 PHE A N 1
ATOM 455 C CA . PHE A 1 68 ? -82.609 24.206 60.393 1.00 93.31 68 PHE A CA 1
ATOM 456 C C . PHE A 1 68 ? -81.392 24.713 59.629 1.00 93.31 68 PHE A C 1
ATOM 458 O O . PHE A 1 68 ? -81.496 25.078 58.458 1.00 93.31 68 PHE A O 1
ATOM 465 N N . ARG A 1 69 ? -80.237 24.745 60.291 1.00 92.75 69 ARG A N 1
ATOM 466 C CA . ARG A 1 69 ? -78.978 25.225 59.719 1.00 92.75 69 ARG A CA 1
ATOM 467 C C . ARG A 1 69 ? -77.842 24.274 60.056 1.00 92.75 69 ARG A C 1
ATOM 469 O O . ARG A 1 69 ? -77.788 23.712 61.148 1.00 92.75 69 ARG A O 1
ATOM 476 N N . THR A 1 70 ? -76.925 24.143 59.110 1.00 91.81 70 THR A N 1
ATOM 477 C CA . THR A 1 70 ? -75.699 23.357 59.232 1.00 91.81 70 THR A CA 1
ATOM 478 C C . THR A 1 70 ? -74.512 24.309 59.135 1.00 91.81 70 THR A C 1
ATOM 480 O O . THR A 1 70 ? -74.450 25.115 58.208 1.00 91.81 70 THR A O 1
ATOM 483 N N . ALA A 1 71 ? -73.578 24.223 60.074 1.00 90.75 71 ALA A N 1
ATOM 484 C CA . ALA A 1 71 ? -72.317 24.964 60.079 1.00 90.75 71 ALA A CA 1
ATOM 485 C C . ALA A 1 71 ? -71.172 24.008 60.432 1.00 90.75 71 ALA A C 1
ATOM 487 O O . ALA A 1 71 ? -71.432 22.887 60.857 1.00 90.75 71 ALA A O 1
ATOM 488 N N . GLY A 1 72 ? -69.916 24.415 60.262 1.00 88.12 72 GLY A N 1
ATOM 489 C CA . GLY A 1 72 ? -68.780 23.564 60.616 1.00 88.12 72 GLY A CA 1
ATOM 490 C C . GLY A 1 72 ? -67.551 23.782 59.747 1.00 88.12 72 GLY A C 1
ATOM 491 O O . GLY A 1 72 ? -67.531 24.678 58.904 1.00 88.12 72 GLY A O 1
ATOM 492 N N . THR A 1 73 ? -66.531 22.953 59.957 1.00 82.06 73 THR A N 1
ATOM 493 C CA . THR A 1 73 ? -65.249 23.018 59.235 1.00 82.06 73 THR A CA 1
ATOM 494 C C . THR A 1 73 ? -65.161 22.045 58.059 1.00 82.06 73 THR A C 1
ATOM 496 O O . THR A 1 73 ? -64.137 22.003 57.377 1.00 82.06 73 THR A O 1
ATOM 499 N N . CYS A 1 74 ? -66.219 21.272 57.798 1.00 78.25 74 CYS A N 1
ATOM 500 C CA . CYS A 1 74 ? -66.259 20.340 56.677 1.00 78.25 74 CYS A CA 1
ATOM 501 C C . CYS A 1 74 ? -66.145 21.038 55.319 1.00 78.25 74 CYS A C 1
ATOM 503 O O . CYS A 1 74 ? -66.766 22.077 55.092 1.00 78.25 74 CYS A O 1
ATOM 505 N N . GLY A 1 75 ? -65.414 20.418 54.386 1.00 72.25 75 GLY A N 1
ATOM 506 C CA . GLY A 1 75 ? -65.278 20.925 53.016 1.00 72.25 75 GLY A CA 1
ATOM 507 C C . GLY A 1 75 ? -66.611 20.989 52.262 1.00 72.25 75 GLY A C 1
ATOM 508 O O . GLY A 1 75 ? -66.788 21.820 51.375 1.00 72.25 75 GLY A O 1
ATOM 509 N N . THR A 1 76 ? -67.574 20.134 52.619 1.00 79.25 76 THR A N 1
ATOM 510 C CA . THR A 1 76 ? -68.969 20.245 52.169 1.00 79.25 76 THR A CA 1
ATOM 511 C C . THR A 1 76 ? -69.900 19.887 53.324 1.00 79.25 76 THR A C 1
ATOM 513 O O . THR A 1 76 ? -69.862 18.763 53.829 1.00 79.25 76 THR A O 1
ATOM 516 N N . LEU A 1 77 ? -70.716 20.848 53.768 1.00 84.56 77 LEU A N 1
ATOM 517 C CA . LEU A 1 77 ? -71.696 20.646 54.840 1.00 84.56 77 LEU A CA 1
ATOM 518 C C . LEU A 1 77 ? -72.902 19.833 54.335 1.00 84.56 77 LEU A C 1
ATOM 520 O O . LEU A 1 77 ? -73.240 19.923 53.153 1.00 84.56 77 LEU A O 1
ATOM 524 N N . PRO A 1 78 ? -73.553 19.034 55.201 1.00 87.12 78 PRO A N 1
ATOM 525 C CA . PRO A 1 78 ? -74.715 18.244 54.807 1.00 87.12 78 PRO A CA 1
ATOM 526 C C . PRO A 1 78 ? -75.866 19.148 54.358 1.00 87.12 78 PRO A C 1
ATOM 528 O O . PRO A 1 78 ? -76.147 20.178 54.967 1.00 87.12 78 PRO A O 1
ATOM 531 N N . THR A 1 79 ? -76.582 18.731 53.319 1.00 88.50 79 THR A N 1
ATOM 532 C CA . THR A 1 79 ? -77.837 19.373 52.923 1.00 88.50 79 THR A CA 1
ATOM 533 C C . THR A 1 79 ? -78.948 18.904 53.859 1.00 88.50 79 THR A C 1
ATOM 535 O O . THR A 1 79 ? -79.160 17.700 54.006 1.00 88.50 79 THR A O 1
ATOM 538 N N . ALA A 1 80 ? -79.654 19.846 54.486 1.00 89.69 80 ALA A N 1
ATOM 539 C CA . ALA A 1 80 ? -80.746 19.572 55.416 1.00 89.69 80 ALA A CA 1
ATOM 540 C C . ALA A 1 80 ? -82.109 19.779 54.746 1.00 89.69 80 ALA A C 1
ATOM 542 O O . ALA A 1 80 ? -82.432 20.883 54.312 1.00 89.69 80 ALA A O 1
ATOM 543 N N . THR A 1 81 ? -82.924 18.724 54.699 1.00 91.19 81 THR A N 1
ATOM 544 C CA . THR A 1 81 ? -84.260 18.758 54.083 1.00 91.19 81 THR A CA 1
ATOM 545 C C . THR A 1 81 ? -85.336 18.500 55.143 1.00 91.19 81 THR A C 1
ATOM 547 O O . THR A 1 81 ? -85.529 17.343 55.532 1.00 91.19 81 THR A O 1
ATOM 550 N N . PRO A 1 82 ? -86.016 19.543 55.662 1.00 91.69 82 PRO A N 1
ATOM 551 C CA . PRO A 1 82 ? -87.095 19.386 56.631 1.00 91.69 82 PRO A CA 1
ATOM 552 C C . PRO A 1 82 ? -88.404 18.958 55.952 1.00 91.69 82 PRO A C 1
ATOM 554 O O . PRO A 1 82 ? -88.792 19.493 54.917 1.00 91.69 82 PRO A O 1
ATOM 557 N N . THR A 1 83 ? -89.119 18.027 56.575 1.00 91.12 83 THR A N 1
ATOM 558 C CA . THR A 1 83 ? -90.440 17.544 56.153 1.00 91.12 83 THR A CA 1
ATOM 559 C C . THR A 1 83 ? -91.370 17.499 57.359 1.00 91.12 83 THR A C 1
ATOM 561 O O . THR A 1 83 ? -90.970 17.034 58.425 1.00 91.12 83 THR A O 1
ATOM 564 N N . VAL A 1 84 ? -92.593 18.012 57.216 1.00 90.81 84 VAL A N 1
ATOM 565 C CA . VAL A 1 84 ? -93.618 17.956 58.270 1.00 90.81 84 VAL A CA 1
ATOM 566 C C . VAL A 1 84 ? -94.471 16.712 58.048 1.00 90.81 84 VAL A C 1
ATOM 568 O O . VAL A 1 84 ? -94.860 16.417 56.918 1.00 90.81 84 VAL A O 1
ATOM 571 N N . ASP A 1 85 ? -94.735 15.967 59.113 1.00 90.12 85 ASP A N 1
ATOM 572 C CA . ASP A 1 85 ? -95.572 14.775 59.068 1.00 90.12 85 ASP A CA 1
ATOM 573 C C . ASP A 1 85 ? -97.062 15.104 58.841 1.00 90.12 85 ASP A C 1
ATOM 575 O O . ASP A 1 85 ? -97.503 16.250 58.935 1.00 90.12 85 ASP A O 1
ATOM 579 N N . ALA A 1 86 ? -97.875 14.078 58.575 1.00 87.06 86 ALA A N 1
ATOM 580 C CA . ALA A 1 86 ? -99.302 14.255 58.295 1.00 87.06 86 ALA A CA 1
ATOM 581 C C . ALA A 1 86 ? -100.099 14.843 59.479 1.00 87.06 86 ALA A C 1
ATOM 583 O O . ALA A 1 86 ? -101.136 15.471 59.265 1.00 87.06 86 ALA A O 1
ATOM 584 N N . SER A 1 87 ? -99.627 14.665 60.721 1.00 86.25 87 SER A N 1
ATOM 585 C CA . SER A 1 87 ? -100.261 15.269 61.901 1.00 86.25 87 SER A CA 1
ATOM 586 C C . SER A 1 87 ? -100.009 16.779 62.004 1.00 86.25 87 SER A C 1
ATOM 588 O O . SER A 1 87 ? -100.716 17.481 62.735 1.00 86.25 87 SER A O 1
ATOM 590 N N . GLY A 1 88 ? -99.027 17.291 61.255 1.00 86.88 88 GLY A N 1
ATOM 591 C CA . GLY A 1 88 ? -98.593 18.678 61.305 1.00 86.88 88 GLY A CA 1
ATOM 592 C C . GLY A 1 88 ? -97.820 19.015 62.577 1.00 86.88 88 GLY A C 1
ATOM 593 O O . GLY A 1 88 ? -97.713 20.190 62.905 1.00 86.88 88 GLY A O 1
ATOM 594 N N . LYS A 1 89 ? -97.339 18.028 63.339 1.00 90.06 89 LYS A N 1
ATOM 595 C CA . LYS A 1 89 ? -96.727 18.237 64.663 1.00 90.06 89 LYS A CA 1
ATOM 596 C C . LYS A 1 89 ? -95.291 17.744 64.757 1.00 90.06 89 LYS A C 1
ATOM 598 O O . LYS A 1 89 ? -94.586 18.133 65.684 1.00 90.06 89 LYS A O 1
ATOM 603 N N . THR A 1 90 ? -94.822 16.940 63.813 1.00 90.62 90 THR A N 1
ATOM 604 C CA . THR A 1 90 ? -93.458 16.412 63.820 1.00 90.62 90 THR A CA 1
ATOM 605 C C . THR A 1 90 ? -92.724 16.849 62.564 1.00 90.62 90 THR A C 1
ATOM 607 O O . THR A 1 90 ? -93.196 16.648 61.449 1.00 90.62 90 THR A O 1
ATOM 610 N N . VAL A 1 91 ? -91.534 17.418 62.743 1.00 94.38 91 VAL A N 1
ATOM 611 C CA . VAL A 1 91 ? -90.621 17.758 61.653 1.00 94.38 91 VAL A CA 1
ATOM 612 C C . VAL A 1 91 ? -89.484 16.751 61.620 1.00 94.38 91 VAL A C 1
ATOM 614 O O . VAL A 1 91 ? -88.766 16.580 62.601 1.00 94.38 91 VAL A O 1
ATOM 617 N N . THR A 1 92 ? -89.301 16.100 60.479 1.00 93.38 92 THR A N 1
ATOM 618 C CA . THR A 1 92 ? -88.142 15.260 60.181 1.00 93.38 92 THR A CA 1
ATOM 619 C C . THR A 1 92 ? -87.196 16.007 59.256 1.00 93.38 92 THR A C 1
ATOM 621 O O . THR A 1 92 ? -87.557 16.324 58.125 1.00 93.38 92 THR A O 1
ATOM 624 N N . VAL A 1 93 ? -85.974 16.248 59.712 1.00 94.19 93 VAL A N 1
ATOM 625 C CA . VAL A 1 93 ? -84.881 16.797 58.911 1.00 94.19 93 VAL A CA 1
ATOM 626 C C . VAL A 1 93 ? -83.988 15.651 58.458 1.00 94.19 93 VAL A C 1
ATOM 628 O O . VAL A 1 93 ? -83.368 14.995 59.291 1.00 94.19 93 VAL A O 1
ATOM 631 N N . THR A 1 94 ? -83.932 15.410 57.148 1.00 91.31 94 THR A N 1
ATOM 632 C CA . THR A 1 94 ? -83.010 14.430 56.548 1.00 91.31 94 THR A CA 1
ATOM 633 C C . THR A 1 94 ? -81.717 15.132 56.153 1.00 91.31 94 THR A C 1
ATOM 635 O O . THR A 1 94 ? -81.769 16.199 55.535 1.00 91.31 94 THR A O 1
ATOM 638 N N . LEU A 1 95 ? -80.577 14.547 56.516 1.00 89.12 95 LEU A N 1
ATOM 639 C CA . LEU A 1 95 ? -79.238 15.076 56.263 1.00 89.12 95 LEU A CA 1
ATOM 640 C C . LEU A 1 95 ? -78.522 14.188 55.243 1.00 89.12 95 LEU A C 1
ATOM 642 O O . LEU A 1 95 ? -78.466 12.973 55.413 1.00 89.12 95 LEU A O 1
ATOM 646 N N . ALA A 1 96 ? -77.976 14.781 54.180 1.00 83.38 96 ALA A N 1
ATOM 647 C CA . ALA A 1 96 ? -77.260 14.036 53.142 1.00 83.38 96 ALA A CA 1
ATOM 648 C C . ALA A 1 96 ? -76.111 14.840 52.517 1.00 83.38 96 ALA A C 1
ATOM 650 O O . ALA A 1 96 ? -76.116 16.071 52.520 1.00 83.38 96 ALA A O 1
ATOM 651 N N . GLY A 1 97 ? -75.145 14.133 51.924 1.00 76.88 97 GLY A N 1
ATOM 652 C CA . GLY A 1 97 ? -74.147 14.726 51.026 1.00 76.88 97 GLY A CA 1
ATOM 653 C C . GLY A 1 97 ? -72.979 15.467 51.690 1.00 76.88 97 GLY A C 1
ATOM 654 O O . GLY A 1 97 ? -72.311 16.242 51.011 1.00 76.88 97 GLY A O 1
ATOM 655 N N . SER A 1 98 ? -72.704 15.252 52.979 1.00 74.25 98 SER A N 1
ATOM 656 C CA . SER A 1 98 ? -71.529 15.842 53.639 1.00 74.25 98 SER A CA 1
ATOM 657 C C . SER A 1 98 ? -70.209 15.208 53.182 1.00 74.25 98 SER A C 1
ATOM 659 O O . SER A 1 98 ? -70.132 13.991 53.006 1.00 74.25 98 SER A O 1
ATOM 661 N N . ARG A 1 99 ? -69.146 16.017 53.076 1.00 71.69 99 ARG A N 1
ATOM 662 C CA . ARG A 1 99 ? -67.745 15.563 52.984 1.00 71.69 99 ARG A CA 1
ATOM 663 C C . ARG A 1 99 ? -66.941 16.212 54.101 1.00 71.69 99 ARG A C 1
ATOM 665 O O . ARG A 1 99 ? -66.637 17.406 54.045 1.00 71.69 99 ARG A O 1
ATOM 672 N N . CYS A 1 100 ? -66.619 15.415 55.105 1.00 66.88 100 CYS A N 1
ATOM 673 C CA . CYS A 1 100 ? -65.866 15.832 56.273 1.00 66.88 100 CYS A CA 1
ATOM 674 C C . CYS A 1 100 ? -64.620 14.958 56.409 1.00 66.88 100 CYS A C 1
ATOM 676 O O . CYS A 1 100 ? -64.708 13.740 56.267 1.00 66.88 100 CYS A O 1
ATOM 678 N N . ASN A 1 101 ? -63.485 15.586 56.689 1.00 67.94 101 ASN A N 1
ATOM 679 C CA . ASN A 1 101 ? -62.251 14.913 57.075 1.00 67.94 101 ASN A CA 1
ATOM 680 C C . ASN A 1 101 ? -62.255 14.629 58.584 1.00 67.94 101 ASN A C 1
ATOM 682 O O . ASN A 1 101 ? -63.034 15.220 59.335 1.00 67.94 101 ASN A O 1
ATOM 686 N N . ASP A 1 102 ? -61.345 13.761 59.017 1.00 68.44 102 ASP A N 1
ATOM 687 C CA . ASP A 1 102 ? -61.132 13.466 60.434 1.00 68.44 102 ASP A CA 1
ATOM 688 C C . ASP A 1 102 ? -60.825 14.743 61.242 1.00 68.44 102 ASP A C 1
ATOM 690 O O . ASP A 1 102 ? -60.107 15.636 60.782 1.00 68.44 102 ASP A O 1
ATOM 694 N N . GLY A 1 103 ? -61.435 14.864 62.420 1.00 68.06 103 GLY A N 1
ATOM 695 C CA . GLY A 1 103 ? -61.355 16.034 63.295 1.00 68.06 103 GLY A CA 1
ATOM 696 C C . GLY A 1 103 ? -62.164 17.258 62.840 1.00 68.06 103 GLY A C 1
ATOM 697 O O . GLY A 1 103 ? -62.227 18.248 63.573 1.00 68.06 103 GLY A O 1
ATOM 698 N N . GLN A 1 104 ? -62.801 17.232 61.661 1.00 82.69 104 GLN A N 1
ATOM 699 C CA . GLN A 1 104 ? -63.689 18.319 61.234 1.00 82.69 104 GLN A CA 1
ATOM 700 C C . GLN A 1 104 ? -65.037 18.248 61.946 1.00 82.69 104 GLN A C 1
ATOM 702 O O . GLN A 1 104 ? -65.525 17.175 62.294 1.00 82.69 104 GLN A O 1
ATOM 707 N N . THR A 1 105 ? -65.657 19.406 62.156 1.00 84.06 105 THR A N 1
ATOM 708 C CA . THR A 1 105 ? -66.895 19.512 62.926 1.00 84.06 105 THR A CA 1
ATOM 709 C C . THR A 1 105 ? -68.088 19.853 62.048 1.00 84.06 105 THR A C 1
ATOM 711 O O . THR A 1 105 ? -67.959 20.582 61.061 1.00 84.06 105 THR A O 1
ATOM 714 N N . VAL A 1 106 ? -69.264 19.361 62.437 1.00 88.12 106 VAL A N 1
ATOM 715 C CA . VAL A 1 106 ? -70.567 19.790 61.919 1.00 88.12 106 VAL A CA 1
ATOM 716 C C . VAL A 1 106 ? -71.462 20.164 63.089 1.00 88.12 106 VAL A C 1
ATOM 718 O O . VAL A 1 106 ? -71.786 19.338 63.936 1.00 88.12 106 VAL A O 1
ATOM 721 N N . THR A 1 107 ? -71.911 21.408 63.116 1.00 90.75 107 THR A N 1
ATOM 722 C CA . THR A 1 107 ? -72.894 21.913 64.065 1.00 90.75 107 THR A CA 1
ATOM 723 C C . THR A 1 107 ? -74.261 21.974 63.399 1.00 90.75 107 THR A C 1
ATOM 725 O O . THR A 1 107 ? -74.443 22.638 62.377 1.00 90.75 107 THR A O 1
ATOM 728 N N . LEU A 1 108 ? -75.226 21.277 63.994 1.00 93.25 108 LEU A N 1
ATOM 729 C CA . LEU A 1 108 ? -76.628 21.279 63.603 1.00 93.25 108 LEU A CA 1
ATOM 730 C C . LEU A 1 108 ? -77.405 22.193 64.547 1.00 93.25 108 LEU A C 1
ATOM 732 O O . LEU A 1 108 ? -77.346 22.011 65.764 1.00 93.25 108 LEU A O 1
ATOM 736 N N . THR A 1 109 ? -78.144 23.150 63.993 1.00 92.75 109 THR A N 1
ATOM 737 C CA . THR A 1 109 ? -78.971 24.083 64.764 1.00 92.75 109 THR A CA 1
ATOM 738 C C . THR A 1 109 ? -80.407 24.047 64.268 1.00 92.75 109 THR A C 1
ATOM 740 O O . THR A 1 109 ? -80.662 24.287 63.089 1.00 92.75 109 THR A O 1
ATOM 743 N N . LEU A 1 110 ? -81.341 23.793 65.183 1.00 93.19 110 LEU A N 1
ATOM 744 C CA . LEU A 1 110 ? -82.780 23.875 64.975 1.00 93.19 110 LEU A CA 1
ATOM 745 C C . LEU A 1 110 ? -83.342 25.049 65.778 1.00 93.19 110 LEU A C 1
ATOM 747 O O . LEU A 1 110 ? -83.236 25.075 67.006 1.00 93.19 110 LEU A O 1
ATOM 751 N N . ASP A 1 111 ? -83.964 26.003 65.088 1.00 93.31 111 ASP A N 1
ATOM 752 C CA . ASP A 1 111 ? -84.553 27.195 65.700 1.00 93.31 111 ASP A CA 1
ATOM 753 C C . ASP A 1 111 ? -86.092 27.136 65.664 1.00 93.31 111 ASP A C 1
ATOM 755 O O . ASP A 1 111 ? -86.699 27.356 64.608 1.00 93.31 111 ASP A O 1
ATOM 759 N N . PRO A 1 112 ? -86.762 26.877 66.805 1.00 89.62 112 PRO A N 1
ATOM 760 C CA . PRO A 1 112 ? -88.221 26.832 66.859 1.00 89.62 112 PRO A CA 1
ATOM 761 C C . PRO A 1 112 ? -88.878 28.203 66.633 1.00 89.62 112 PRO A C 1
ATOM 763 O O . PRO A 1 112 ? -90.076 28.262 66.348 1.00 89.62 112 PRO A O 1
ATOM 766 N N . ASN A 1 113 ? -88.134 29.315 66.700 1.00 89.44 113 ASN A N 1
ATOM 767 C CA . ASN A 1 113 ? -88.687 30.640 66.407 1.00 89.44 113 ASN A CA 1
ATOM 768 C C . ASN A 1 113 ? -89.063 30.808 64.934 1.00 89.44 113 ASN A C 1
ATOM 770 O O . ASN A 1 113 ? -89.992 31.561 64.624 1.00 89.44 113 ASN A O 1
ATOM 774 N N . ALA A 1 114 ? -88.407 30.048 64.053 1.00 90.25 114 ALA A N 1
ATOM 775 C CA . ALA A 1 114 ? -88.690 29.993 62.625 1.00 90.25 114 ALA A CA 1
ATOM 776 C C . ALA A 1 114 ? -89.900 29.103 62.268 1.00 90.25 114 ALA A C 1
ATOM 778 O O . ALA A 1 114 ? -90.145 28.862 61.089 1.00 90.25 114 ALA A O 1
ATOM 779 N N . VAL A 1 115 ? -90.665 28.619 63.251 1.00 91.06 115 VAL A N 1
ATOM 780 C CA . VAL A 1 115 ? -91.907 27.860 63.033 1.00 91.06 115 VAL A CA 1
ATOM 781 C C . VAL A 1 115 ? -93.121 28.773 63.200 1.00 91.06 115 VAL A C 1
ATOM 783 O O . VAL A 1 115 ? -93.244 29.476 64.208 1.00 91.06 115 VAL A O 1
ATOM 786 N N . THR A 1 116 ? -94.044 28.750 62.241 1.00 90.06 116 THR A N 1
ATOM 787 C CA . THR A 1 116 ? -95.367 29.385 62.362 1.00 90.06 116 THR A CA 1
ATOM 788 C C . THR A 1 116 ? -96.390 28.309 62.708 1.00 90.06 116 THR A C 1
ATOM 790 O O . THR A 1 116 ? -96.422 27.277 62.045 1.00 90.06 116 THR A O 1
ATOM 793 N N . PHE A 1 117 ? -97.216 28.530 63.732 1.00 89.50 117 PHE A N 1
ATOM 794 C CA . PHE A 1 117 ? -98.219 27.565 64.199 1.00 89.50 117 PHE A CA 1
ATOM 795 C C . PHE A 1 117 ? -99.632 27.961 63.751 1.00 89.50 117 PHE A C 1
ATOM 797 O O . PHE A 1 117 ? -99.927 29.149 63.611 1.00 89.50 117 PHE A O 1
ATOM 804 N N . ASP A 1 118 ? -100.505 26.967 63.565 1.00 85.50 118 ASP A N 1
ATOM 805 C CA . ASP A 1 118 ? -101.948 27.139 63.359 1.00 85.50 118 ASP A CA 1
ATOM 806 C C . ASP A 1 118 ? -102.589 27.566 64.698 1.00 85.50 118 ASP A C 1
ATOM 808 O O . ASP A 1 118 ? -103.162 26.756 65.428 1.00 85.50 118 ASP A O 1
ATOM 812 N N . GLY A 1 119 ? -102.421 28.841 65.064 1.00 81.50 119 GLY A N 1
ATOM 813 C CA . GLY A 1 119 ? -102.955 29.447 66.289 1.00 81.50 119 GLY A CA 1
ATOM 814 C C . GLY A 1 119 ? -101.893 30.054 67.213 1.00 81.50 119 GLY A C 1
ATOM 815 O O . GLY A 1 119 ? -100.691 30.018 66.945 1.00 81.50 119 GLY A O 1
ATOM 816 N N . THR A 1 120 ? -102.347 30.645 68.320 1.00 77.00 120 THR A N 1
ATOM 817 C CA . THR A 1 120 ? -101.467 31.282 69.310 1.00 77.00 120 THR A CA 1
ATOM 818 C C . THR A 1 120 ? -100.820 30.227 70.206 1.00 77.00 120 THR A C 1
ATOM 820 O O . THR A 1 120 ? -101.514 29.480 70.892 1.00 77.00 120 THR A O 1
ATOM 823 N N . VAL A 1 121 ? -99.487 30.197 70.243 1.00 81.56 121 VAL A N 1
ATOM 824 C CA . VAL A 1 121 ? -98.704 29.402 71.204 1.00 81.56 121 VAL A CA 1
ATOM 825 C C . VAL A 1 121 ? -98.054 30.330 72.230 1.00 81.56 121 VAL A C 1
ATOM 827 O O . VAL A 1 121 ? -97.634 31.429 71.876 1.00 81.56 121 VAL A O 1
ATOM 830 N N . GLY A 1 122 ? -97.977 29.907 73.497 1.00 74.50 122 GLY A N 1
ATOM 831 C CA . GLY A 1 122 ? -97.430 30.736 74.580 1.00 74.50 122 GLY A CA 1
ATOM 832 C C . GLY A 1 122 ? -95.932 31.012 74.418 1.00 74.50 122 GLY A C 1
ATOM 833 O O . GLY A 1 122 ? -95.508 32.163 74.371 1.00 74.50 122 GLY A O 1
ATOM 834 N N . GLN A 1 123 ? -95.128 29.956 74.283 1.00 84.00 123 GLN A N 1
ATOM 835 C CA . GLN A 1 123 ? -93.697 30.037 73.965 1.00 84.00 123 GLN A CA 1
ATOM 836 C C . GLN A 1 123 ? -93.340 28.961 72.931 1.00 84.00 123 GLN A C 1
ATOM 838 O O . GLN A 1 123 ? -93.868 27.856 72.996 1.00 84.00 123 GLN A O 1
ATOM 843 N N . LYS A 1 124 ? -92.462 29.258 71.961 1.00 84.44 124 LYS A N 1
ATOM 844 C CA . LYS A 1 124 ? -92.166 28.334 70.844 1.00 84.44 124 LYS A CA 1
ATOM 845 C C . LYS A 1 124 ? -91.155 27.230 71.185 1.00 84.44 124 LYS A C 1
ATOM 847 O O . LYS A 1 124 ? -91.281 26.124 70.672 1.00 84.44 124 LYS A O 1
ATOM 852 N N . GLY A 1 125 ? -90.180 27.499 72.049 1.00 85.19 125 GLY A N 1
ATOM 853 C CA . GLY A 1 125 ? -89.108 26.556 72.396 1.00 85.19 125 GLY A CA 1
ATOM 854 C C . GLY A 1 125 ? -87.748 27.236 72.496 1.00 85.19 125 GLY A C 1
ATOM 855 O O . GLY A 1 125 ? -87.590 28.373 72.059 1.00 85.19 125 GLY A O 1
ATOM 856 N N . ALA A 1 126 ? -86.766 26.538 73.067 1.00 87.44 126 ALA A N 1
ATOM 857 C CA . ALA A 1 126 ? -85.369 26.973 73.018 1.00 87.44 126 ALA A CA 1
ATOM 858 C C . ALA A 1 126 ? -84.702 26.457 71.735 1.00 87.44 126 ALA A C 1
ATOM 860 O O . ALA A 1 126 ? -85.073 25.398 71.229 1.00 87.44 126 ALA A O 1
ATOM 861 N N . ILE A 1 127 ? -83.710 27.191 71.226 1.00 90.44 127 ILE A N 1
ATOM 862 C CA . ILE A 1 127 ? -82.893 26.749 70.089 1.00 90.44 127 ILE A CA 1
ATOM 863 C C . ILE A 1 127 ? -82.132 25.481 70.491 1.00 90.44 127 ILE A C 1
ATOM 865 O O . ILE A 1 127 ? -81.469 25.456 71.530 1.00 90.44 127 ILE A O 1
ATOM 869 N N . TRP A 1 128 ? -82.215 24.439 69.664 1.00 92.31 128 TRP A N 1
ATOM 870 C CA . TRP A 1 128 ? -81.440 23.214 69.838 1.00 92.31 128 TRP A CA 1
ATOM 871 C C . TRP A 1 128 ? -80.194 23.281 68.964 1.00 92.31 128 TRP A C 1
ATOM 873 O O . TRP A 1 128 ? -80.301 23.415 67.748 1.00 92.31 128 TRP A O 1
ATOM 883 N N . THR A 1 129 ? -79.018 23.164 69.574 1.00 90.88 129 THR A N 1
ATOM 884 C CA . THR A 1 129 ? -77.739 23.124 68.860 1.00 90.88 129 THR A CA 1
ATOM 885 C C . THR A 1 129 ? -76.935 21.922 69.325 1.00 90.88 129 THR A C 1
ATOM 887 O O . THR A 1 129 ? -76.810 21.692 70.530 1.00 90.88 129 THR A O 1
ATOM 890 N N . ARG A 1 130 ? -76.370 21.166 68.382 1.00 91.69 130 ARG A N 1
ATOM 891 C CA . ARG A 1 130 ? -75.492 20.029 68.675 1.00 91.69 130 ARG A CA 1
ATOM 892 C C . ARG A 1 130 ? -74.335 19.981 67.676 1.00 91.69 130 ARG A C 1
ATOM 894 O O . ARG A 1 130 ? -74.560 20.079 66.473 1.00 91.69 130 ARG A O 1
ATOM 901 N N . THR A 1 131 ? -73.110 19.852 68.182 1.00 90.31 131 THR A N 1
ATOM 902 C CA . THR A 1 131 ? -71.884 19.764 67.373 1.00 90.31 131 THR A CA 1
ATOM 903 C C . THR A 1 131 ? -71.366 18.333 67.364 1.00 90.31 131 THR A C 1
ATOM 905 O O . THR A 1 131 ? -71.256 17.723 68.425 1.00 90.31 131 THR A O 1
ATOM 908 N N . TYR A 1 132 ? -71.047 17.842 66.171 1.00 85.56 132 TYR A N 1
ATOM 909 C CA . TYR A 1 132 ? -70.456 16.539 65.894 1.00 85.56 132 TYR A CA 1
ATOM 910 C C . TYR A 1 132 ? -69.015 16.724 65.431 1.00 85.56 132 TYR A C 1
ATOM 912 O O . TYR A 1 132 ? -68.765 17.615 64.617 1.00 85.56 132 TYR A O 1
ATOM 920 N N . THR A 1 133 ? -68.091 15.899 65.912 1.00 83.94 133 THR A N 1
ATOM 921 C CA . THR A 1 133 ? -66.693 15.880 65.457 1.00 83.94 133 THR A CA 1
ATOM 922 C C . THR A 1 133 ? -66.471 14.588 64.695 1.00 83.94 133 THR A C 1
ATOM 924 O O . THR A 1 133 ? -66.521 13.517 65.280 1.00 83.94 133 THR A O 1
ATOM 927 N N . ILE A 1 134 ? -66.257 14.667 63.385 1.00 78.69 134 ILE A N 1
ATOM 928 C CA . ILE A 1 134 ? -66.136 13.472 62.552 1.00 78.69 134 ILE A CA 1
ATOM 929 C C . ILE A 1 134 ? -64.842 12.758 62.903 1.00 78.69 134 ILE A C 1
ATOM 931 O O . ILE A 1 134 ? -63.765 13.311 62.693 1.00 78.69 134 ILE A O 1
ATOM 935 N N . SER A 1 135 ? -64.958 11.534 63.412 1.00 63.31 135 SER A N 1
ATOM 936 C CA . SER A 1 135 ? -63.805 10.669 63.632 1.00 63.31 135 SER A CA 1
ATOM 937 C C . SER A 1 135 ? -63.687 9.689 62.463 1.00 63.31 135 SER A C 1
ATOM 939 O O . SER A 1 135 ? -64.352 8.655 62.413 1.00 63.31 135 SER A O 1
ATOM 941 N N . GLY A 1 136 ? -62.903 10.062 61.452 1.00 63.12 136 GLY A N 1
ATOM 942 C CA . GLY A 1 136 ? -62.641 9.219 60.289 1.00 63.12 136 GLY A CA 1
ATOM 943 C C . GLY A 1 136 ? -61.449 8.315 60.571 1.00 63.12 136 GLY A C 1
ATOM 944 O O . GLY A 1 136 ? -60.367 8.811 60.863 1.00 63.12 136 GLY A O 1
ATOM 945 N N . THR A 1 137 ? -61.591 6.990 60.457 1.00 67.00 137 THR A N 1
ATOM 946 C CA . THR A 1 137 ? -60.439 6.091 60.641 1.00 67.00 137 THR A CA 1
ATOM 947 C C . THR A 1 137 ? -59.372 6.377 59.581 1.00 67.00 137 THR A C 1
ATOM 949 O O . THR A 1 137 ? -59.550 6.018 58.415 1.00 67.00 137 THR A O 1
ATOM 952 N N . ALA A 1 138 ? -58.265 7.013 59.967 1.00 76.56 138 ALA A N 1
ATOM 953 C CA . ALA A 1 138 ? -57.100 7.163 59.105 1.00 76.56 138 ALA A CA 1
ATOM 954 C C . ALA A 1 138 ? -56.453 5.789 58.851 1.00 76.56 138 ALA A C 1
ATOM 956 O O . ALA A 1 138 ? -56.413 4.932 59.740 1.00 76.56 138 ALA A O 1
ATOM 957 N N . ARG A 1 139 ? -55.975 5.548 57.625 1.00 85.19 139 ARG A N 1
ATOM 958 C CA . ARG A 1 139 ? -55.354 4.275 57.224 1.00 85.19 139 ARG A CA 1
ATOM 959 C C . ARG A 1 139 ? -53.946 4.499 56.695 1.00 85.19 139 ARG A C 1
ATOM 961 O O . ARG A 1 139 ? -53.607 5.579 56.218 1.00 85.19 139 ARG A O 1
ATOM 968 N N . SER A 1 140 ? -53.124 3.461 56.790 1.00 90.88 140 SER A N 1
ATOM 969 C CA . SER A 1 140 ? -51.769 3.491 56.258 1.00 90.88 140 SER A CA 1
ATOM 970 C C . SER A 1 140 ? -51.781 3.415 54.733 1.00 90.88 140 SER A C 1
ATOM 972 O O . SER A 1 140 ? -52.628 2.750 54.131 1.00 90.88 140 SER A O 1
ATOM 974 N N . VAL A 1 141 ? -50.800 4.083 54.132 1.00 96.06 141 VAL A N 1
ATOM 975 C CA . VAL A 1 141 ? -50.413 3.901 52.733 1.00 96.06 141 VAL A CA 1
ATOM 976 C C . VAL A 1 141 ? -49.074 3.178 52.729 1.00 96.06 141 VAL A C 1
ATOM 978 O O . VAL A 1 141 ? -48.166 3.536 53.477 1.00 96.06 141 VAL A O 1
ATOM 981 N N . GLY A 1 142 ? -48.957 2.130 51.935 1.00 95.81 142 GLY A N 1
ATOM 982 C CA . GLY A 1 142 ? -47.826 1.223 51.941 1.00 95.81 142 GLY A CA 1
ATOM 983 C C . GLY A 1 142 ? -47.808 0.337 50.709 1.00 95.81 142 GLY A C 1
ATOM 984 O O . GLY A 1 142 ? -48.627 0.473 49.798 1.00 95.81 142 GLY A O 1
ATOM 985 N N . GLY A 1 143 ? -46.838 -0.561 50.676 1.00 97.12 143 GLY A N 1
ATOM 986 C CA . GLY A 1 143 ? -46.505 -1.284 49.466 1.00 97.12 143 GLY A CA 1
ATOM 987 C C . GLY A 1 143 ? -45.334 -2.233 49.630 1.00 97.12 143 GLY A C 1
ATOM 988 O O . GLY A 1 143 ? -44.957 -2.581 50.748 1.00 97.12 143 GLY A O 1
ATOM 989 N N . THR A 1 144 ? -44.725 -2.615 48.512 1.00 97.69 144 THR A N 1
ATOM 990 C CA . THR A 1 144 ? -43.509 -3.437 48.466 1.00 97.69 144 THR A CA 1
ATOM 991 C C . THR A 1 144 ? -42.418 -2.774 47.640 1.00 97.69 144 THR A C 1
ATOM 993 O O . THR A 1 144 ? -42.699 -2.230 46.572 1.00 97.69 144 THR A O 1
ATOM 996 N N . VAL A 1 145 ? -41.173 -2.881 48.102 1.00 98.19 145 VAL A N 1
ATOM 997 C CA . VAL A 1 145 ? -39.963 -2.592 47.326 1.00 98.19 145 VAL A CA 1
ATOM 998 C C . VAL A 1 145 ? -39.309 -3.906 46.904 1.00 98.19 145 VAL A C 1
ATOM 1000 O O . VAL A 1 145 ? -39.224 -4.837 47.708 1.00 98.19 145 VAL A O 1
ATOM 1003 N N . SER A 1 146 ? -38.872 -3.984 45.649 1.00 96.75 146 SER A N 1
ATOM 1004 C CA . SER A 1 146 ? -38.159 -5.138 45.091 1.00 96.75 146 SER A CA 1
ATOM 1005 C C . SER A 1 146 ? -36.999 -4.705 44.194 1.00 96.75 146 SER A C 1
ATOM 1007 O O . SER A 1 146 ? -37.101 -3.687 43.502 1.00 96.75 146 SER A O 1
ATOM 1009 N N . GLY A 1 147 ? -35.920 -5.492 44.182 1.00 94.69 147 GLY A N 1
ATOM 1010 C CA . GLY A 1 147 ? -34.735 -5.242 43.361 1.00 94.69 147 GLY A CA 1
ATOM 1011 C C . GLY A 1 147 ? -33.827 -4.129 43.888 1.00 94.69 147 GLY A C 1
ATOM 1012 O O . GLY A 1 147 ? -32.964 -3.672 43.146 1.00 94.69 147 GLY A O 1
ATOM 1013 N N . LEU A 1 148 ? -34.018 -3.674 45.130 1.00 95.31 148 LEU A N 1
ATOM 1014 C CA . LEU A 1 148 ? -33.269 -2.581 45.738 1.00 95.31 148 LEU A CA 1
ATOM 1015 C C . LEU A 1 148 ? -31.900 -3.046 46.243 1.00 95.31 148 LEU A C 1
ATOM 1017 O O . LEU A 1 148 ? -31.790 -3.898 47.124 1.00 95.31 148 LEU A O 1
ATOM 1021 N N . ALA A 1 149 ? -30.852 -2.369 45.785 1.00 90.00 149 ALA A N 1
ATOM 1022 C CA . ALA A 1 149 ? -29.568 -2.317 46.485 1.00 90.00 149 ALA A CA 1
ATOM 1023 C C . ALA A 1 149 ? -29.202 -0.870 46.861 1.00 90.00 149 ALA A C 1
ATOM 1025 O O . ALA A 1 149 ? -29.396 0.058 46.080 1.00 90.00 149 ALA A O 1
ATOM 1026 N N . GLY A 1 150 ? -28.673 -0.654 48.064 1.00 90.38 150 GLY A N 1
ATOM 1027 C CA . GLY A 1 150 ? -28.470 0.698 48.600 1.00 90.38 150 GLY A CA 1
ATOM 1028 C C . GLY A 1 150 ? -29.747 1.259 49.227 1.00 90.38 150 GLY A C 1
ATOM 1029 O O . GLY A 1 150 ? -30.536 0.491 49.763 1.00 90.38 150 GLY A O 1
ATOM 1030 N N . THR A 1 151 ? -29.941 2.580 49.191 1.00 95.00 151 THR A N 1
ATOM 1031 C CA . THR A 1 151 ? -31.051 3.260 49.884 1.00 95.00 151 THR A CA 1
ATOM 1032 C C . THR A 1 151 ? -31.922 4.036 48.907 1.00 95.00 151 THR A C 1
ATOM 1034 O O . THR A 1 151 ? -31.416 4.896 48.190 1.00 95.00 151 THR A O 1
ATOM 1037 N N . VAL A 1 152 ? -33.232 3.794 48.933 1.00 97.25 152 VAL A N 1
ATOM 1038 C CA . VAL A 1 152 ? -34.237 4.611 48.237 1.00 97.25 152 VAL A CA 1
ATOM 1039 C C . VAL A 1 152 ? -35.003 5.454 49.251 1.00 97.25 152 VAL A C 1
ATOM 1041 O O . VAL A 1 152 ? -35.302 4.992 50.355 1.00 97.25 152 VAL A O 1
ATOM 1044 N N . VAL A 1 153 ? -35.333 6.690 48.875 1.00 97.25 153 VAL A N 1
ATOM 1045 C CA . VAL A 1 153 ? -36.237 7.552 49.648 1.00 97.25 153 VAL A CA 1
ATOM 1046 C C . VAL A 1 153 ? -37.535 7.690 48.872 1.00 97.25 153 VAL A C 1
ATOM 1048 O O . VAL A 1 153 ? -37.559 8.268 47.785 1.00 97.25 153 VAL A O 1
ATOM 1051 N N . LEU A 1 154 ? -38.610 7.150 49.430 1.00 97.38 154 LEU A N 1
ATOM 1052 C CA . LEU A 1 154 ? -39.970 7.310 48.935 1.00 97.38 154 LEU A CA 1
ATOM 1053 C C . LEU A 1 154 ? -40.608 8.528 49.597 1.00 97.38 154 LEU A C 1
ATOM 1055 O O . LEU A 1 154 ? -40.265 8.880 50.725 1.00 97.38 154 LEU A O 1
ATOM 1059 N N . GLN A 1 155 ? -41.554 9.161 48.919 1.00 96.50 155 GLN A N 1
ATOM 1060 C CA . GLN A 1 155 ? -42.320 10.269 49.469 1.00 96.50 155 GLN A CA 1
ATOM 1061 C C . GLN A 1 155 ? -43.786 10.132 49.095 1.00 96.50 155 GLN A C 1
ATOM 1063 O O . GLN A 1 155 ? -44.104 9.895 47.935 1.00 96.50 155 GLN A O 1
ATOM 1068 N N . ASN A 1 156 ? -44.673 10.316 50.066 1.00 95.38 156 ASN A N 1
ATOM 1069 C CA . ASN A 1 156 ? -46.105 10.421 49.849 1.00 95.38 156 ASN A CA 1
ATOM 1070 C C . ASN A 1 156 ? -46.547 11.889 49.936 1.00 95.38 156 ASN A C 1
ATOM 1072 O O . ASN A 1 156 ? -46.160 12.619 50.855 1.00 95.38 156 ASN A O 1
ATOM 1076 N N . ASN A 1 157 ? -47.362 12.324 48.972 1.00 90.75 157 ASN A N 1
ATOM 1077 C CA . ASN A 1 157 ? -48.001 13.644 48.926 1.00 90.75 157 ASN A CA 1
ATOM 1078 C C . ASN A 1 157 ? -47.027 14.832 49.089 1.00 90.75 157 ASN A C 1
ATOM 1080 O O . ASN A 1 157 ? -47.398 15.877 49.619 1.00 90.75 157 ASN A O 1
ATOM 1084 N N . GLY A 1 158 ? -45.771 14.685 48.650 1.00 83.50 158 GLY A N 1
ATOM 1085 C CA . GLY A 1 158 ? -44.776 15.765 48.669 1.00 83.50 158 GLY A CA 1
ATOM 1086 C C . GLY A 1 158 ? -44.232 16.150 50.052 1.00 83.50 158 GLY A C 1
ATOM 1087 O O . GLY A 1 158 ? -43.499 17.133 50.142 1.00 83.50 158 GLY A O 1
ATOM 1088 N N . GLY A 1 159 ? -44.550 15.398 51.117 1.00 81.62 159 GLY A N 1
ATOM 1089 C CA . GLY A 1 159 ? -44.139 15.746 52.486 1.00 81.62 159 GLY A CA 1
ATOM 1090 C C . GLY A 1 159 ? -43.769 14.575 53.398 1.00 81.62 159 GLY A C 1
ATOM 1091 O O . GLY A 1 159 ? -42.854 14.722 54.202 1.00 81.62 159 GLY A O 1
ATOM 1092 N N . ASP A 1 160 ? -44.413 13.413 53.262 1.00 91.44 160 ASP A N 1
ATOM 1093 C CA . ASP A 1 160 ? -44.168 12.264 54.144 1.00 91.44 160 ASP A CA 1
ATOM 1094 C C . ASP A 1 160 ? -43.123 11.329 53.529 1.00 91.44 160 ASP A C 1
ATOM 1096 O O . ASP A 1 160 ? -43.413 10.617 52.569 1.00 91.44 160 ASP A O 1
ATOM 1100 N N . THR A 1 161 ? -41.884 11.381 54.017 1.00 94.44 161 THR A N 1
ATOM 1101 C CA . THR A 1 161 ? -40.755 10.630 53.446 1.00 94.44 161 THR A CA 1
ATOM 1102 C C . THR A 1 161 ? -40.461 9.347 54.211 1.00 94.44 161 THR A C 1
ATOM 1104 O O . THR A 1 161 ? -40.438 9.346 55.441 1.00 94.44 161 THR A O 1
ATOM 1107 N N . LEU A 1 162 ? -40.120 8.285 53.485 1.00 94.88 162 LEU A N 1
ATOM 1108 C CA . LEU A 1 162 ? -39.711 6.995 54.027 1.00 94.88 162 LEU A CA 1
ATOM 1109 C C . LEU A 1 162 ? -38.445 6.502 53.320 1.00 94.88 162 LEU A C 1
ATOM 1111 O O . LEU A 1 162 ? -38.445 6.313 52.106 1.00 94.88 162 LEU A O 1
ATOM 1115 N N . SER A 1 163 ? -37.387 6.248 54.085 1.00 96.19 163 SER A N 1
ATOM 1116 C CA . SER A 1 163 ? -36.149 5.653 53.573 1.00 96.19 163 SER A CA 1
ATOM 1117 C C . SER A 1 163 ? -36.126 4.153 53.846 1.00 96.19 163 SER A C 1
ATOM 1119 O O . SER A 1 163 ? -36.376 3.731 54.974 1.00 96.19 163 SER A O 1
ATOM 1121 N N . THR A 1 164 ? -35.771 3.352 52.843 1.00 95.25 164 THR A N 1
ATOM 1122 C CA . THR A 1 164 ? -35.523 1.912 53.005 1.00 95.25 164 THR A CA 1
ATOM 1123 C C . THR A 1 164 ? -34.249 1.502 52.280 1.00 95.25 164 THR A C 1
ATOM 1125 O O . THR A 1 164 ? -33.882 2.111 51.273 1.00 95.25 164 THR A O 1
ATOM 1128 N N . SER A 1 165 ? -33.565 0.487 52.810 1.00 94.81 165 SER A N 1
ATOM 1129 C CA . SER A 1 165 ? -32.333 -0.068 52.242 1.00 94.81 165 SER A CA 1
ATOM 1130 C C . SER A 1 165 ? -32.385 -1.573 51.974 1.00 94.81 165 SER A C 1
ATOM 1132 O O . SER A 1 165 ? -31.355 -2.209 51.761 1.00 94.81 165 SER A O 1
ATOM 1134 N N . THR A 1 166 ? -33.574 -2.166 52.058 1.00 93.19 166 THR A N 1
ATOM 1135 C CA . THR A 1 166 ? -33.803 -3.591 51.815 1.00 93.19 166 THR A CA 1
ATOM 1136 C C . THR A 1 166 ? -35.117 -3.783 51.077 1.00 93.19 166 THR A C 1
ATOM 1138 O O . THR A 1 166 ? -36.068 -3.026 51.289 1.00 93.19 166 THR A O 1
ATOM 1141 N N . ASP A 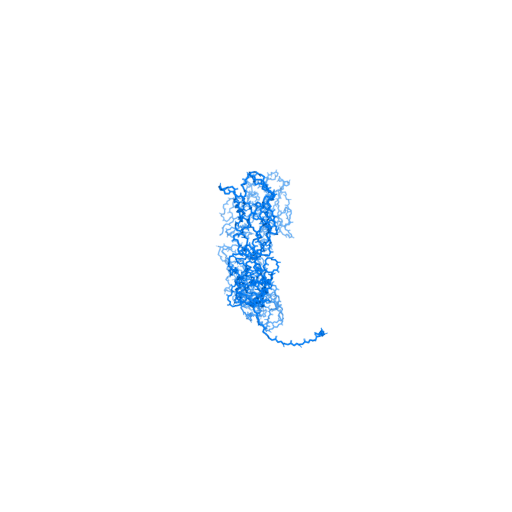1 167 ? -35.181 -4.834 50.265 1.00 95.75 167 ASP A N 1
ATOM 1142 C CA . ASP A 1 167 ? -36.436 -5.324 49.701 1.00 95.75 167 ASP A CA 1
ATOM 1143 C C . ASP A 1 167 ? -37.420 -5.727 50.806 1.00 95.75 167 ASP A C 1
ATOM 1145 O O . ASP A 1 167 ? -37.025 -6.170 51.889 1.00 95.75 167 ASP A O 1
ATOM 1149 N N . GLY A 1 168 ? -38.715 -5.588 50.524 1.00 95.19 168 GLY A N 1
ATOM 1150 C CA . GLY A 1 168 ? -39.780 -5.958 51.450 1.00 95.19 168 GLY A CA 1
ATOM 1151 C C . GLY A 1 168 ? -40.943 -4.975 51.478 1.00 95.19 168 GLY A C 1
ATOM 1152 O O . GLY A 1 168 ? -41.049 -4.060 50.663 1.00 95.19 168 GLY A O 1
ATOM 1153 N N . THR A 1 169 ? -41.854 -5.190 52.422 1.00 96.12 169 THR A N 1
ATOM 1154 C CA . THR A 1 169 ? -43.019 -4.325 52.621 1.00 96.12 169 THR A CA 1
ATOM 1155 C C . THR A 1 169 ? -42.634 -3.015 53.300 1.00 96.12 169 THR A C 1
ATOM 1157 O O . THR A 1 169 ? -41.800 -3.011 54.204 1.00 96.12 169 THR A O 1
ATOM 1160 N N . PHE A 1 170 ? -43.296 -1.922 52.935 1.00 96.19 170 PHE A N 1
ATOM 1161 C CA . PHE A 1 170 ? -43.115 -0.613 53.550 1.00 96.19 170 PHE A CA 1
ATOM 1162 C C . PHE A 1 170 ? -44.462 0.037 53.878 1.00 96.19 170 PHE A C 1
ATOM 1164 O O . PHE A 1 170 ? -45.466 -0.211 53.210 1.00 96.19 170 PHE A O 1
ATOM 1171 N N . ASN A 1 171 ? -44.471 0.912 54.881 1.00 95.44 171 ASN A N 1
ATOM 1172 C CA . ASN A 1 171 ? -45.626 1.711 55.269 1.00 95.44 171 ASN A CA 1
ATOM 1173 C C . ASN A 1 171 ? -45.172 3.132 55.597 1.00 95.44 171 ASN A C 1
ATOM 1175 O O . ASN A 1 171 ? -44.219 3.324 56.352 1.00 95.44 171 ASN A O 1
ATOM 1179 N N . PHE A 1 172 ? -45.862 4.120 55.035 1.00 95.50 172 PHE A N 1
ATOM 1180 C CA . PHE A 1 172 ? -45.654 5.517 55.383 1.00 95.50 172 PHE A CA 1
ATOM 1181 C C . PHE A 1 172 ? -46.095 5.782 56.835 1.00 95.50 172 PHE A C 1
ATOM 1183 O O . PHE A 1 172 ? -47.150 5.277 57.237 1.00 95.50 172 PHE A O 1
ATOM 1190 N N . PRO A 1 173 ? -45.314 6.543 57.630 1.00 87.31 173 PRO A N 1
ATOM 1191 C CA . PRO A 1 173 ? -45.651 6.829 59.025 1.00 87.31 173 PRO A CA 1
ATOM 1192 C C . PRO A 1 173 ? -46.934 7.647 59.183 1.00 87.31 173 PRO A C 1
ATOM 1194 O O . PRO A 1 173 ? -47.674 7.449 60.149 1.00 87.31 173 PRO A O 1
ATOM 1197 N N . THR A 1 174 ? -47.204 8.569 58.253 1.00 88.94 174 THR A N 1
ATOM 1198 C CA . THR A 1 174 ? -48.383 9.431 58.328 1.00 88.94 174 THR A CA 1
ATOM 1199 C C . THR A 1 174 ? -49.588 8.707 57.741 1.00 88.94 174 THR A C 1
ATOM 1201 O O . THR A 1 174 ? -49.630 8.372 56.556 1.00 88.94 174 THR A O 1
ATOM 1204 N N . LEU A 1 175 ? -50.603 8.476 58.575 1.00 86.44 175 LEU A N 1
ATOM 1205 C CA . LEU A 1 175 ? -51.873 7.921 58.116 1.00 86.44 175 LEU A CA 1
ATOM 1206 C C . LEU A 1 175 ? -52.616 8.949 57.257 1.00 86.44 175 LEU A C 1
ATOM 1208 O O . LEU A 1 175 ? -52.627 10.143 57.554 1.00 86.44 175 LEU A O 1
ATOM 1212 N N . VAL A 1 176 ? -53.288 8.470 56.216 1.00 84.19 176 VAL A N 1
ATOM 1213 C CA . VAL A 1 176 ? -54.128 9.296 55.348 1.00 84.19 176 VAL A CA 1
ATOM 1214 C C . VAL A 1 176 ? -55.590 9.001 55.683 1.00 84.19 176 VAL A C 1
ATOM 1216 O O . VAL A 1 176 ? -55.995 7.841 55.799 1.00 84.19 176 VAL A O 1
ATOM 1219 N N . ALA A 1 177 ? 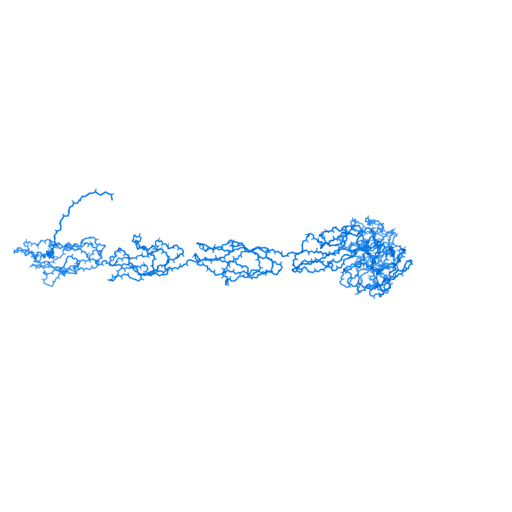-56.383 10.054 55.892 1.00 76.81 177 ALA A N 1
ATOM 1220 C CA . ALA A 1 177 ? -57.805 9.928 56.200 1.00 76.81 177 ALA A CA 1
ATOM 1221 C C . ALA A 1 177 ? -58.547 9.181 55.079 1.00 76.81 177 ALA A C 1
ATOM 1223 O O . ALA A 1 177 ? -58.221 9.337 53.900 1.00 76.81 177 ALA A O 1
ATOM 1224 N N . GLN A 1 178 ? -59.569 8.400 55.434 1.00 78.69 178 GLN A N 1
ATOM 1225 C CA . GLN A 1 178 ? -60.451 7.775 54.448 1.00 78.69 178 GLN A CA 1
ATOM 1226 C C . GLN A 1 178 ? -61.032 8.831 53.488 1.00 78.69 178 GLN A C 1
ATOM 1228 O O . GLN A 1 178 ? -61.483 9.891 53.915 1.00 78.69 178 GLN A O 1
ATOM 1233 N N . GLY A 1 179 ? -61.001 8.550 52.183 1.00 75.12 179 GLY A N 1
ATOM 1234 C CA . GLY A 1 179 ? -61.365 9.491 51.117 1.00 75.12 179 GLY A CA 1
ATOM 1235 C C . GLY A 1 179 ? -60.262 10.490 50.734 1.00 75.12 179 GLY A C 1
ATOM 1236 O O . GLY A 1 179 ? -60.386 11.154 49.706 1.00 75.12 179 GLY A O 1
ATOM 1237 N N . GLY A 1 180 ? -59.176 10.579 51.509 1.00 79.88 180 GLY A N 1
ATOM 1238 C CA . GLY A 1 180 ? -57.993 11.379 51.192 1.00 79.88 180 GLY A CA 1
ATOM 1239 C C . GLY A 1 180 ? -57.164 10.770 50.059 1.00 79.88 180 GLY A C 1
ATOM 1240 O O . GLY A 1 180 ? -57.094 9.548 49.913 1.00 79.88 180 GLY A O 1
ATOM 1241 N N . ALA A 1 181 ? -56.533 11.622 49.248 1.00 86.69 181 ALA A N 1
ATOM 1242 C CA . ALA A 1 181 ? -55.657 11.193 48.160 1.00 86.69 181 ALA A CA 1
ATOM 1243 C C . ALA A 1 181 ? -54.249 10.823 48.663 1.00 86.69 181 ALA A C 1
ATOM 1245 O O . ALA A 1 181 ? -53.750 11.411 49.625 1.00 86.69 181 ALA A O 1
ATOM 1246 N N . TYR A 1 182 ? -53.600 9.881 47.984 1.00 93.44 182 TYR A N 1
ATOM 1247 C CA . TYR A 1 182 ? -52.185 9.554 48.155 1.00 93.44 182 TYR A CA 1
ATOM 1248 C C . TYR A 1 182 ? -51.443 9.651 46.817 1.00 93.44 182 TYR A C 1
ATOM 1250 O O . TYR A 1 182 ? -52.027 9.428 45.751 1.00 93.44 182 TYR A O 1
ATOM 1258 N N . ALA A 1 183 ? -50.157 9.987 46.884 1.00 95.88 183 ALA A N 1
ATOM 1259 C CA . ALA A 1 183 ? -49.263 10.134 45.744 1.00 95.88 183 ALA A CA 1
ATOM 1260 C C . ALA A 1 183 ? -47.828 9.793 46.166 1.00 95.88 183 ALA A C 1
ATOM 1262 O O . ALA A 1 183 ? -47.085 10.648 46.646 1.00 95.88 183 ALA A O 1
ATOM 1263 N N . VAL A 1 184 ? -47.468 8.525 46.001 1.00 97.69 184 VAL A N 1
ATOM 1264 C CA . VAL A 1 184 ? -46.158 7.945 46.272 1.00 97.69 184 VAL A CA 1
ATOM 1265 C C . VAL A 1 184 ? -45.239 8.134 45.069 1.00 97.69 184 VAL A C 1
ATOM 1267 O O . VAL A 1 184 ? -45.518 7.657 43.968 1.00 97.69 184 VAL A O 1
ATOM 1270 N N . THR A 1 185 ? -44.113 8.797 45.296 1.00 97.19 185 THR A N 1
ATOM 1271 C CA . THR A 1 185 ? -43.040 9.016 44.323 1.00 97.19 185 THR A CA 1
ATOM 1272 C C . THR A 1 185 ? -41.687 8.639 44.926 1.00 97.19 185 THR A C 1
ATOM 1274 O O . THR A 1 185 ? -41.550 8.463 46.139 1.00 97.19 185 THR A O 1
ATOM 1277 N N . VAL A 1 186 ? -40.664 8.498 44.080 1.00 97.50 186 VAL A N 1
ATOM 1278 C CA . VAL A 1 186 ? -39.274 8.398 44.543 1.00 97.50 186 VAL A CA 1
ATOM 1279 C C . VAL A 1 186 ? -38.731 9.812 44.728 1.00 97.50 186 VAL A C 1
ATOM 1281 O O . VAL A 1 186 ? -38.597 10.552 43.756 1.00 97.50 186 VAL A O 1
ATOM 1284 N N . ALA A 1 187 ? -38.414 10.182 45.966 1.00 95.88 187 ALA A N 1
ATOM 1285 C CA . ALA A 1 187 ? -37.774 11.453 46.294 1.00 95.88 187 ALA A CA 1
ATOM 1286 C C . ALA A 1 187 ? -36.254 11.412 46.080 1.00 95.88 187 ALA A C 1
ATOM 1288 O O . ALA A 1 187 ? -35.665 12.411 45.678 1.00 95.88 187 ALA A O 1
ATOM 1289 N N . SER A 1 188 ? -35.617 10.261 46.319 1.00 96.12 188 SER A N 1
ATOM 1290 C CA . SER A 1 188 ? -34.195 10.045 46.033 1.00 96.12 188 SER A CA 1
ATOM 1291 C C . SER A 1 188 ? -33.958 8.623 45.550 1.00 96.12 188 SER A C 1
ATOM 1293 O O . SER A 1 188 ? -34.320 7.665 46.237 1.00 96.12 188 SER A O 1
ATOM 1295 N N . GLN A 1 189 ? -33.319 8.497 44.386 1.00 95.56 189 GLN A N 1
ATOM 1296 C CA . GLN A 1 189 ? -32.904 7.208 43.838 1.00 95.56 189 GLN A CA 1
ATOM 1297 C C . GLN A 1 189 ? -31.692 6.649 44.605 1.00 95.56 189 GLN A C 1
ATOM 1299 O O . GLN A 1 189 ? -30.847 7.434 45.051 1.00 95.56 189 GLN A O 1
ATOM 1304 N N . PRO A 1 190 ? -31.575 5.318 44.748 1.00 94.38 190 PRO A N 1
ATOM 1305 C CA . PRO A 1 190 ? -30.332 4.679 45.168 1.00 94.38 190 PRO A CA 1
ATOM 1306 C C . PRO A 1 190 ? -29.213 4.909 44.142 1.00 94.38 190 PRO A C 1
ATOM 1308 O O . PRO A 1 190 ? -29.455 5.008 42.940 1.00 94.38 190 PRO A O 1
ATOM 1311 N N . ALA A 1 191 ? -27.961 4.955 44.604 1.00 89.88 191 ALA A N 1
ATOM 1312 C CA . ALA A 1 191 ? -26.808 4.984 43.705 1.00 89.88 191 ALA A CA 1
ATOM 1313 C C . ALA A 1 191 ? -26.746 3.690 42.872 1.00 89.88 191 ALA A C 1
ATOM 1315 O O . ALA A 1 191 ? -26.931 2.597 43.409 1.00 89.88 191 ALA A O 1
ATOM 1316 N N . GLY A 1 192 ? -26.478 3.801 41.569 1.00 90.19 192 GLY A N 1
ATOM 1317 C CA . GLY A 1 192 ? -26.364 2.638 40.684 1.00 90.19 192 GLY A CA 1
ATOM 1318 C C . GLY A 1 192 ? -27.679 2.035 40.195 1.00 90.19 192 GLY A C 1
ATOM 1319 O O . GLY A 1 192 ? -27.655 1.036 39.480 1.00 90.19 192 GLY A O 1
ATOM 1320 N N . GLN A 1 193 ? -28.831 2.594 40.567 1.00 94.75 193 GLN A N 1
ATOM 1321 C CA . GLN A 1 193 ? -30.140 2.020 40.264 1.00 94.75 193 GLN A CA 1
ATOM 1322 C C . GLN A 1 193 ? -31.180 3.088 39.946 1.00 94.75 193 GLN A C 1
ATOM 1324 O O . GLN A 1 193 ? -31.068 4.244 40.348 1.00 94.75 193 GLN A O 1
ATOM 1329 N N . THR A 1 194 ? -32.236 2.657 39.265 1.00 95.81 194 THR A N 1
ATOM 1330 C CA . THR A 1 194 ? -33.451 3.440 39.065 1.00 95.81 194 THR A CA 1
ATOM 1331 C C . THR A 1 194 ? -34.641 2.658 39.604 1.00 95.81 194 THR A C 1
ATOM 1333 O O . THR A 1 194 ? -34.940 1.560 39.138 1.00 95.81 194 THR A O 1
ATOM 1336 N N . CYS A 1 195 ? -35.332 3.237 40.580 1.00 97.25 195 CYS A N 1
ATOM 1337 C CA . CYS A 1 195 ? -36.592 2.759 41.126 1.00 97.25 195 CYS A CA 1
ATOM 1338 C C . CYS A 1 195 ? -37.773 3.453 40.443 1.00 97.25 195 CYS A C 1
ATOM 1340 O O . CYS A 1 195 ? -37.793 4.676 40.279 1.00 97.25 195 CYS A O 1
ATOM 1342 N N . SER A 1 196 ? -38.777 2.667 40.077 1.00 97.06 196 SER A N 1
ATOM 1343 C CA . SER A 1 196 ? -40.039 3.124 39.496 1.00 97.06 196 SER A CA 1
ATOM 1344 C C . SER A 1 196 ? -41.200 2.741 40.408 1.00 97.06 196 SER A C 1
ATOM 1346 O O . SER A 1 196 ? -41.159 1.697 41.056 1.00 97.06 196 SER A O 1
ATOM 1348 N N . VAL A 1 197 ? -42.221 3.597 40.484 1.00 97.25 197 VAL A N 1
ATOM 1349 C CA . VAL A 1 197 ? -43.415 3.364 41.310 1.00 97.25 197 VAL A CA 1
ATOM 1350 C C . VAL A 1 197 ? -44.596 3.041 40.403 1.00 97.25 197 VAL A C 1
ATOM 1352 O O . VAL A 1 197 ? -44.901 3.794 39.480 1.00 97.25 197 VAL A O 1
ATOM 1355 N N . SER A 1 198 ? -45.289 1.948 40.698 1.00 97.00 198 SER A N 1
ATOM 1356 C CA . SER A 1 198 ? -46.584 1.587 40.120 1.00 97.00 198 SER A CA 1
ATOM 1357 C C . SER A 1 198 ? -47.647 1.552 41.217 1.00 97.00 198 SER A C 1
ATOM 1359 O O . SER A 1 198 ? -47.327 1.363 42.391 1.00 97.00 198 SER A O 1
ATOM 1361 N N . HIS A 1 199 ? -48.905 1.817 40.850 1.00 95.19 199 HIS A N 1
ATOM 1362 C CA . HIS A 1 199 ? -50.008 2.033 41.804 1.00 95.19 199 HIS A CA 1
ATOM 1363 C C . HIS A 1 199 ? -49.719 3.143 42.834 1.00 95.19 199 HIS A C 1
ATOM 1365 O O . HIS A 1 199 ? -50.274 3.161 43.926 1.00 95.19 199 HIS A O 1
ATOM 1371 N N . GLY A 1 200 ? -48.846 4.096 42.480 1.00 95.25 200 GLY A N 1
ATOM 1372 C CA . GLY A 1 200 ? -48.383 5.147 43.384 1.00 95.25 200 GLY A CA 1
ATOM 1373 C C . GLY A 1 200 ? -49.417 6.229 43.688 1.00 95.25 200 GLY A C 1
ATOM 1374 O O . GLY A 1 200 ? -49.197 7.006 44.603 1.00 95.25 200 GLY A O 1
ATOM 1375 N N . THR A 1 201 ? -50.540 6.311 42.978 1.00 95.50 201 THR A N 1
ATOM 1376 C CA . THR A 1 201 ? -51.558 7.350 43.195 1.00 95.50 201 THR A CA 1
ATOM 1377 C C . THR A 1 201 ? -52.945 6.747 43.399 1.00 95.50 201 THR A C 1
ATOM 1379 O O . THR A 1 201 ? -53.270 5.720 42.807 1.00 95.50 201 THR A O 1
ATOM 1382 N N . GLY A 1 202 ? -53.780 7.390 44.219 1.00 92.75 202 GLY A N 1
ATOM 1383 C CA . GLY A 1 202 ? -55.155 6.943 44.464 1.00 92.75 202 GLY A CA 1
ATOM 1384 C C . GLY A 1 202 ? -55.823 7.648 45.644 1.00 92.75 202 GLY A C 1
ATOM 1385 O O . GLY A 1 202 ? -55.359 8.691 46.099 1.00 92.75 202 GLY A O 1
ATOM 1386 N N . THR A 1 203 ? -56.923 7.082 46.144 1.00 86.75 203 THR A N 1
ATOM 1387 C CA . THR A 1 203 ? -57.628 7.540 47.356 1.00 86.75 203 THR A CA 1
ATOM 1388 C C . THR A 1 203 ? -57.741 6.416 48.374 1.00 86.75 203 THR A C 1
ATOM 1390 O O . THR A 1 203 ? -57.997 5.274 47.998 1.00 86.75 203 THR A O 1
ATOM 1393 N N . VAL A 1 204 ? -57.620 6.733 49.662 1.00 85.19 204 VAL A N 1
ATOM 1394 C CA . VAL A 1 204 ? -57.743 5.748 50.743 1.00 85.19 204 VAL A CA 1
ATOM 1395 C C . VAL A 1 204 ? -59.192 5.283 50.903 1.00 85.19 204 VAL A C 1
ATOM 1397 O O . VAL A 1 204 ? -60.095 6.089 51.132 1.00 85.19 204 VAL A O 1
ATOM 1400 N N . GLY A 1 205 ? -59.408 3.972 50.786 1.00 79.00 205 GLY A N 1
ATOM 1401 C CA . GLY A 1 205 ? -60.706 3.320 50.970 1.00 79.00 205 GLY A CA 1
ATOM 1402 C C . GLY A 1 205 ? -60.999 2.945 52.428 1.00 79.00 205 GLY A C 1
ATOM 1403 O O . GLY A 1 205 ? -60.515 3.568 53.368 1.00 79.00 205 GLY A O 1
ATOM 1404 N N . THR A 1 206 ? -61.807 1.903 52.630 1.00 78.81 206 THR A N 1
ATOM 1405 C CA . THR A 1 206 ? -62.124 1.371 53.971 1.00 78.81 206 THR A CA 1
ATOM 1406 C C . THR A 1 206 ? -60.978 0.551 54.581 1.00 78.81 206 THR A C 1
ATOM 1408 O O . THR A 1 206 ? -60.952 0.346 55.796 1.00 78.81 206 THR A O 1
ATOM 1411 N N . THR A 1 207 ? -60.019 0.108 53.763 1.00 83.94 207 THR A N 1
ATOM 1412 C CA . THR A 1 207 ? -58.811 -0.637 54.152 1.00 83.94 207 THR A CA 1
ATOM 1413 C C . THR A 1 207 ? -57.544 0.177 53.887 1.00 83.94 207 THR A C 1
ATOM 1415 O O . THR A 1 207 ? -57.565 1.150 53.134 1.00 83.94 207 THR A O 1
ATOM 1418 N N . ALA A 1 208 ? -56.427 -0.227 54.500 1.00 87.62 208 ALA A N 1
ATOM 1419 C CA . ALA A 1 208 ? -55.112 0.317 54.167 1.00 87.62 208 ALA A CA 1
ATOM 1420 C C . ALA A 1 208 ? -54.754 0.061 52.696 1.00 87.62 208 ALA A C 1
ATOM 1422 O O . ALA A 1 208 ? -55.117 -0.976 52.136 1.00 87.62 208 ALA A O 1
ATOM 1423 N N . VAL A 1 209 ? -54.029 1.003 52.097 1.00 95.25 209 VAL A N 1
ATOM 1424 C CA . VAL A 1 209 ? -53.450 0.866 50.756 1.00 95.25 209 VAL A CA 1
ATOM 1425 C C . VAL A 1 209 ? -52.120 0.142 50.924 1.00 95.25 209 VAL A C 1
ATOM 1427 O O . VAL A 1 209 ? -51.251 0.655 51.618 1.00 95.25 209 VAL A O 1
ATOM 1430 N N . GLN A 1 210 ? -51.975 -1.051 50.348 1.00 96.00 210 GLN A N 1
ATOM 1431 C CA . GLN A 1 210 ? -50.798 -1.919 50.534 1.00 96.00 210 GLN A CA 1
ATOM 1432 C C . GLN A 1 210 ? -50.228 -2.442 49.202 1.00 96.00 210 GLN A C 1
ATOM 1434 O O . GLN A 1 210 ? -49.366 -3.316 49.201 1.00 96.00 210 GLN A O 1
ATOM 1439 N N . ASP A 1 211 ? -50.732 -1.947 48.073 1.00 96.19 211 ASP A N 1
ATOM 1440 C CA . ASP A 1 211 ? -50.460 -2.427 46.715 1.00 96.19 211 ASP A CA 1
ATOM 1441 C C . ASP A 1 211 ? -49.534 -1.502 45.909 1.00 96.19 211 ASP A C 1
ATOM 1443 O O . ASP A 1 211 ? -49.274 -1.760 44.733 1.00 96.19 211 ASP A O 1
ATOM 1447 N N . VAL A 1 212 ? -48.981 -0.453 46.533 1.00 97.81 212 VAL A N 1
ATOM 1448 C CA . VAL A 1 212 ? -47.949 0.377 45.898 1.00 97.81 212 VAL A CA 1
ATOM 1449 C C . VAL A 1 212 ? -46.722 -0.494 45.622 1.00 97.81 212 VAL A C 1
ATOM 1451 O O . VAL A 1 212 ? -46.116 -1.042 46.540 1.00 97.81 212 VAL A O 1
ATOM 1454 N N . ALA A 1 213 ? -46.317 -0.619 44.364 1.00 97.44 213 ALA A N 1
ATOM 1455 C CA . ALA A 1 213 ? -45.177 -1.450 43.995 1.00 97.44 213 ALA A CA 1
ATOM 1456 C C . ALA A 1 213 ? -44.023 -0.583 43.495 1.00 97.44 213 ALA A C 1
ATOM 1458 O O . ALA A 1 213 ? -44.145 0.114 42.485 1.00 97.44 213 ALA A O 1
ATOM 1459 N N . VAL A 1 214 ? -42.899 -0.648 44.208 1.00 98.06 214 VAL A N 1
ATOM 1460 C CA . VAL A 1 214 ? -41.638 0.004 43.856 1.00 98.06 214 VAL A CA 1
ATOM 1461 C C . VAL A 1 214 ? -40.673 -1.053 43.331 1.00 98.06 214 VAL A C 1
ATOM 1463 O O . VAL A 1 214 ? -40.318 -1.994 44.042 1.00 98.06 214 VAL A O 1
ATOM 1466 N N . VAL A 1 215 ? -40.246 -0.902 42.081 1.00 97.81 215 VAL A N 1
ATOM 1467 C CA . VAL A 1 215 ? -39.311 -1.827 41.429 1.00 97.81 215 VAL A CA 1
ATOM 1468 C C . VAL A 1 215 ? -38.048 -1.068 41.066 1.00 97.81 215 VAL A C 1
ATOM 1470 O O . VAL A 1 215 ? -38.113 -0.098 40.307 1.00 97.81 215 VAL A O 1
ATOM 1473 N N . CYS A 1 216 ? -36.921 -1.510 41.615 1.00 97.00 216 CYS A N 1
ATOM 1474 C CA . CYS A 1 216 ? -35.596 -0.967 41.359 1.00 97.00 216 CYS A CA 1
ATOM 1475 C C . CYS A 1 216 ? -34.822 -1.877 40.401 1.00 97.00 216 CYS A C 1
ATOM 1477 O O . CYS A 1 216 ? -34.889 -3.101 40.490 1.00 97.00 216 CYS A O 1
ATOM 1479 N N . ALA A 1 217 ? -34.108 -1.267 39.458 1.00 95.38 217 ALA A N 1
ATOM 1480 C CA . ALA A 1 217 ? -33.267 -1.968 38.496 1.00 95.38 217 ALA A CA 1
ATOM 1481 C C . ALA A 1 217 ? -31.904 -1.286 38.395 1.00 95.38 217 ALA A C 1
ATOM 1483 O O . ALA A 1 217 ? -31.823 -0.055 38.367 1.00 95.38 217 ALA A O 1
ATOM 1484 N N . THR A 1 218 ? -30.834 -2.084 38.358 1.00 94.12 218 THR A N 1
ATOM 1485 C CA . THR A 1 218 ? -29.465 -1.575 38.217 1.00 94.12 218 THR A CA 1
ATOM 1486 C C . THR A 1 218 ? -29.299 -0.884 36.875 1.00 94.12 218 THR A C 1
ATOM 1488 O O . THR A 1 218 ? -29.686 -1.424 35.838 1.00 94.12 218 THR A O 1
ATOM 1491 N N . ASN A 1 219 ? -28.713 0.310 36.891 1.00 94.44 219 ASN A N 1
ATOM 1492 C CA . ASN A 1 219 ? -28.406 1.040 35.670 1.00 94.44 219 ASN A CA 1
ATOM 1493 C C . ASN A 1 219 ? -27.333 0.280 34.885 1.00 94.44 219 ASN A C 1
ATOM 1495 O O . ASN A 1 219 ? -26.414 -0.297 35.466 1.00 94.44 219 ASN A O 1
ATOM 1499 N N . THR A 1 220 ? -27.435 0.279 33.560 1.00 96.31 220 THR A N 1
ATOM 1500 C CA . THR A 1 220 ? -26.461 -0.378 32.681 1.00 96.31 220 THR A CA 1
ATOM 1501 C C . THR A 1 220 ? -25.948 0.602 31.639 1.00 96.31 220 THR A C 1
ATOM 1503 O O . THR A 1 220 ? -26.735 1.362 31.070 1.00 96.31 220 THR A O 1
ATOM 1506 N N . HIS A 1 221 ? -24.658 0.537 31.324 1.00 97.31 221 HIS A N 1
ATOM 1507 C CA . HIS A 1 221 ? -24.021 1.389 30.322 1.00 97.31 221 HIS A CA 1
ATOM 1508 C C . HIS A 1 221 ? -23.125 0.572 29.387 1.00 97.31 221 HIS A C 1
ATOM 1510 O O . HIS A 1 221 ? -22.690 -0.526 29.723 1.00 97.31 221 HIS A O 1
ATOM 1516 N N . THR A 1 222 ? -22.860 1.082 28.188 1.00 97.88 222 THR A N 1
ATOM 1517 C CA . THR A 1 222 ? -22.018 0.399 27.197 1.00 97.88 222 THR A CA 1
ATOM 1518 C C . THR A 1 222 ? -20.541 0.752 27.361 1.00 97.88 222 THR A C 1
ATOM 1520 O O . THR A 1 222 ? -20.178 1.770 27.958 1.00 97.88 222 THR A O 1
ATOM 1523 N N . VAL A 1 223 ? -19.682 -0.100 26.800 1.00 98.50 223 VAL A N 1
ATOM 1524 C CA . VAL A 1 223 ? -18.246 0.161 26.636 1.00 98.50 223 VAL A CA 1
ATOM 1525 C C . VAL A 1 223 ? -17.959 0.397 25.160 1.00 98.50 223 VAL A C 1
ATOM 1527 O O . VAL A 1 223 ? -18.424 -0.344 24.302 1.00 98.50 223 VAL A O 1
ATOM 1530 N N . GLY A 1 224 ? -17.179 1.415 24.845 1.00 98.12 224 GLY A N 1
ATOM 1531 C CA . GLY A 1 224 ? -16.832 1.810 23.493 1.00 98.12 224 GLY A CA 1
ATOM 1532 C C . GLY A 1 224 ? -15.538 2.608 23.453 1.00 98.12 224 GLY A C 1
ATOM 1533 O O . GLY A 1 224 ? -14.882 2.842 24.474 1.00 98.12 224 GLY A O 1
ATOM 1534 N N . GLY A 1 225 ? -15.153 3.001 22.248 1.00 98.25 225 GLY A N 1
ATOM 1535 C CA . GLY A 1 225 ? -13.822 3.521 22.008 1.00 98.25 225 GLY A CA 1
ATOM 1536 C C . GLY A 1 225 ? -13.551 3.923 20.570 1.00 98.25 225 GLY A C 1
ATOM 1537 O O . GLY A 1 225 ? -14.468 4.036 19.759 1.00 98.25 225 GLY A O 1
ATOM 1538 N N . THR A 1 226 ? -12.272 4.111 20.251 1.00 98.50 226 THR A N 1
ATOM 1539 C CA . THR A 1 226 ? -11.785 4.383 18.893 1.00 98.50 226 THR A CA 1
ATOM 1540 C C . THR A 1 226 ? -10.760 3.349 18.442 1.00 98.50 226 THR A C 1
ATOM 1542 O O . THR A 1 226 ? -9.892 2.941 19.211 1.00 98.50 226 THR A O 1
ATOM 1545 N N . ALA A 1 227 ? -10.842 2.936 17.179 1.00 98.50 227 ALA A N 1
ATOM 1546 C CA . ALA A 1 227 ? -9.828 2.143 16.498 1.00 98.50 227 ALA A CA 1
ATOM 1547 C C . ALA A 1 227 ? -9.040 3.010 15.507 1.00 98.50 227 ALA A C 1
ATOM 1549 O O . ALA A 1 227 ? -9.623 3.811 14.769 1.00 98.50 227 ALA A O 1
ATOM 1550 N N . SER A 1 228 ? -7.718 2.846 15.486 1.00 97.94 228 SER A N 1
ATOM 1551 C CA . SER A 1 228 ? -6.799 3.586 14.618 1.00 97.94 228 SER A CA 1
ATOM 1552 C C . SER A 1 228 ? -5.671 2.694 14.083 1.00 97.94 228 SER A C 1
ATOM 1554 O O . SER A 1 228 ? -5.280 1.721 14.728 1.00 97.94 228 SER A O 1
ATOM 1556 N N . GLY A 1 229 ? -5.153 3.021 12.893 1.00 96.44 229 GLY A N 1
ATOM 1557 C CA . GLY A 1 229 ? -4.073 2.279 12.225 1.00 96.44 229 GLY A CA 1
ATOM 1558 C C . GLY A 1 229 ? -4.469 0.911 11.648 1.00 96.44 229 GLY A C 1
ATOM 1559 O O . GLY A 1 229 ? -3.611 0.187 11.145 1.00 96.44 229 GLY A O 1
ATOM 1560 N N . LEU A 1 230 ? -5.754 0.554 11.692 1.00 96.38 230 LEU A N 1
ATOM 1561 C CA . LEU A 1 230 ? -6.260 -0.741 11.250 1.00 96.38 230 LEU A CA 1
ATOM 1562 C C . LEU A 1 230 ? -6.233 -0.866 9.720 1.00 96.38 230 LEU A C 1
ATOM 1564 O O . LEU A 1 230 ? -6.820 -0.044 9.012 1.00 96.38 230 LEU A O 1
ATOM 1568 N N . ALA A 1 231 ? -5.611 -1.935 9.227 1.00 91.62 231 ALA A N 1
ATOM 1569 C CA . ALA A 1 231 ? -5.768 -2.434 7.865 1.00 91.62 231 ALA A CA 1
ATOM 1570 C C . ALA A 1 231 ? -6.221 -3.899 7.923 1.00 91.62 231 ALA A C 1
ATOM 1572 O O . ALA A 1 231 ? -5.560 -4.741 8.528 1.00 91.62 231 ALA A O 1
ATOM 1573 N N . GLY A 1 232 ? -7.366 -4.199 7.307 1.00 90.94 232 GLY A N 1
ATOM 1574 C CA . GLY A 1 232 ? -8.031 -5.498 7.433 1.00 90.94 232 GLY A CA 1
ATOM 1575 C C . GLY A 1 232 ? -9.003 -5.540 8.614 1.00 90.94 232 GLY A C 1
ATOM 1576 O O . GLY A 1 232 ? -9.690 -4.557 8.888 1.00 90.94 232 GLY A O 1
ATOM 1577 N N . THR A 1 233 ? -9.089 -6.688 9.291 1.00 95.06 233 THR A N 1
ATOM 1578 C CA . THR A 1 233 ? -10.048 -6.924 10.381 1.00 95.06 233 THR A CA 1
ATOM 1579 C C . THR A 1 233 ? -9.349 -7.282 11.686 1.00 95.06 233 THR A C 1
ATOM 1581 O O . THR A 1 233 ? -8.485 -8.157 11.697 1.00 95.06 233 THR A O 1
ATOM 1584 N N . VAL A 1 234 ? -9.774 -6.671 12.790 1.00 98.06 234 VAL A N 1
ATOM 1585 C CA . VAL A 1 234 ? -9.413 -7.077 14.156 1.00 98.06 234 VAL A CA 1
ATOM 1586 C C . VAL A 1 234 ? -10.673 -7.530 14.881 1.00 98.06 234 VAL A C 1
ATOM 1588 O O . VAL A 1 234 ? -11.725 -6.905 14.747 1.00 98.06 234 VAL A O 1
ATOM 1591 N N . THR A 1 235 ? -10.566 -8.596 15.667 1.00 97.94 235 THR A N 1
ATOM 1592 C CA . THR A 1 235 ? -11.650 -9.020 16.557 1.00 97.94 235 THR A CA 1
ATOM 1593 C C . THR A 1 235 ? -11.247 -8.697 17.980 1.00 97.94 235 THR A C 1
ATOM 1595 O O . THR A 1 235 ? -10.200 -9.149 18.452 1.00 97.94 235 THR A O 1
ATOM 1598 N N . VAL A 1 236 ? -12.063 -7.906 18.664 1.00 98.19 236 VAL A N 1
ATOM 1599 C CA . VAL A 1 236 ? -11.907 -7.588 20.083 1.00 98.19 236 VAL A CA 1
ATOM 1600 C C . VAL A 1 236 ? -13.038 -8.213 20.879 1.00 98.19 236 VAL A C 1
ATOM 1602 O O . VAL A 1 236 ? -14.115 -8.465 20.353 1.00 98.19 236 VAL A O 1
ATOM 1605 N N . GLN A 1 237 ? -12.792 -8.474 22.153 1.00 97.75 237 GLN A N 1
ATOM 1606 C CA . GLN A 1 237 ? -13.790 -9.016 23.062 1.00 97.75 237 GLN A CA 1
ATOM 1607 C C . GLN A 1 237 ? -13.794 -8.208 24.351 1.00 97.75 237 GLN A C 1
ATOM 1609 O O . GLN A 1 237 ? -12.734 -7.803 24.825 1.00 97.75 237 GLN A O 1
ATOM 1614 N N . ASN A 1 238 ? -14.968 -8.012 24.930 1.00 98.00 238 ASN A N 1
ATOM 1615 C CA . ASN A 1 238 ? -15.137 -7.478 26.269 1.00 98.00 238 ASN A CA 1
ATOM 1616 C C . ASN A 1 238 ? -15.559 -8.609 27.217 1.00 98.00 238 ASN A C 1
ATOM 1618 O O . ASN A 1 238 ? -16.456 -9.397 26.906 1.00 98.00 238 ASN A O 1
ATOM 1622 N N . ASN A 1 239 ? -14.880 -8.716 28.361 1.00 96.19 239 ASN A N 1
ATOM 1623 C CA . ASN A 1 239 ? -15.134 -9.716 29.405 1.00 96.19 239 ASN A CA 1
ATOM 1624 C C . ASN A 1 239 ? -15.162 -11.176 28.898 1.00 96.19 239 ASN A C 1
ATOM 1626 O O . ASN A 1 239 ? -15.843 -12.024 29.465 1.00 96.19 239 ASN A O 1
ATOM 1630 N N . GLY A 1 240 ? -14.430 -11.480 27.819 1.00 89.44 240 GLY A N 1
ATOM 1631 C CA . GLY A 1 240 ? -14.297 -12.838 27.277 1.00 89.44 240 GLY A CA 1
ATOM 1632 C C . GLY A 1 240 ? -15.522 -13.401 26.544 1.00 89.44 240 GLY A C 1
ATOM 1633 O O . GLY A 1 240 ? -15.478 -14.561 26.145 1.00 89.44 240 GLY A O 1
ATOM 1634 N N . GLY A 1 241 ? -16.591 -12.616 26.353 1.00 88.25 241 GLY A N 1
ATOM 1635 C CA . GLY A 1 241 ? -17.831 -13.091 25.722 1.00 88.25 241 GLY A CA 1
ATOM 1636 C C . GLY A 1 241 ? -18.457 -12.128 24.713 1.00 88.25 241 GLY A C 1
ATOM 1637 O O . GLY A 1 241 ? -18.951 -12.578 23.680 1.00 88.25 241 GLY A O 1
ATOM 1638 N N . ASP A 1 242 ? -18.409 -10.815 24.960 1.00 95.31 242 ASP A N 1
ATOM 1639 C CA . ASP A 1 242 ? -18.992 -9.825 24.048 1.00 95.31 242 ASP A CA 1
ATOM 1640 C C . ASP A 1 242 ? -17.987 -9.469 22.949 1.00 95.31 242 ASP A C 1
ATOM 1642 O O . ASP A 1 242 ? -17.059 -8.689 23.162 1.00 95.31 242 ASP A O 1
ATOM 1646 N N . THR A 1 243 ? -18.112 -10.133 21.802 1.00 96.81 243 THR A N 1
ATOM 1647 C CA . THR A 1 243 ? -17.142 -10.068 20.704 1.00 96.81 243 THR A CA 1
ATOM 1648 C C . THR A 1 243 ? -17.581 -9.060 19.648 1.00 96.81 243 THR A C 1
ATOM 1650 O O . THR A 1 243 ? -18.731 -9.057 19.217 1.00 96.81 243 THR A O 1
ATOM 1653 N N . LEU A 1 244 ? -16.641 -8.245 19.174 1.00 97.62 244 LEU A N 1
ATOM 1654 C CA . LEU A 1 244 ? -16.857 -7.232 18.150 1.00 97.62 244 LEU A CA 1
ATOM 1655 C C . LEU A 1 244 ? -15.761 -7.307 17.080 1.00 97.62 244 LEU A C 1
ATOM 1657 O O . LEU A 1 244 ? -14.569 -7.240 17.382 1.00 97.62 244 LEU A O 1
ATOM 1661 N N . VAL A 1 245 ? -16.176 -7.421 15.818 1.00 98.00 245 VAL A N 1
ATOM 1662 C CA . VAL A 1 245 ? -15.280 -7.380 14.655 1.00 98.00 245 VAL A CA 1
ATOM 1663 C C . VAL A 1 245 ? -15.233 -5.954 14.122 1.00 98.00 245 VAL A C 1
ATOM 1665 O O . VAL A 1 245 ? -16.268 -5.376 13.793 1.00 98.00 245 VAL A O 1
ATOM 1668 N N . LEU A 1 246 ? -14.032 -5.394 14.009 1.00 98.00 246 LEU A N 1
ATOM 1669 C CA . LEU A 1 246 ? -13.791 -4.071 13.442 1.00 98.00 246 LEU A CA 1
ATOM 1670 C C . LEU A 1 246 ? -13.085 -4.224 12.097 1.00 98.00 246 LEU A C 1
ATOM 1672 O O . LEU A 1 246 ? -12.079 -4.927 12.004 1.00 98.00 246 LEU A O 1
ATOM 1676 N N . SER A 1 247 ? -13.601 -3.558 11.063 1.00 96.50 247 SER A N 1
ATOM 1677 C CA . SER A 1 247 ? -13.067 -3.596 9.690 1.00 96.50 247 SER A CA 1
ATOM 1678 C C . SER A 1 247 ? -12.558 -2.242 9.187 1.00 96.50 247 SER A C 1
ATOM 1680 O O . SER A 1 247 ? -12.123 -2.126 8.043 1.00 96.50 247 SER A O 1
ATOM 1682 N N . SER A 1 248 ? -12.658 -1.194 10.003 1.00 96.00 248 SER A N 1
ATOM 1683 C CA . SER A 1 248 ? -12.207 0.154 9.665 1.00 96.00 248 SER A CA 1
ATOM 1684 C C . SER A 1 248 ? -11.829 0.936 10.918 1.00 96.00 248 SER A C 1
ATOM 1686 O O . SER A 1 248 ? -12.271 0.622 12.023 1.00 96.00 248 SER A O 1
ATOM 1688 N N . ASN A 1 249 ? -11.037 1.991 10.731 1.00 97.56 249 ASN A N 1
ATOM 1689 C CA . ASN A 1 249 ? -10.797 2.985 11.774 1.00 97.56 249 ASN A CA 1
ATOM 1690 C C . ASN A 1 249 ? -12.099 3.719 12.131 1.00 97.56 249 ASN A C 1
ATOM 1692 O O . ASN A 1 249 ? -12.993 3.842 11.291 1.00 97.56 249 ASN A O 1
ATOM 1696 N N . GLY A 1 250 ? -12.184 4.245 13.351 1.00 97.88 250 GLY A N 1
ATOM 1697 C CA . GLY A 1 250 ? -13.335 5.021 13.813 1.00 97.88 250 GLY A CA 1
ATOM 1698 C C . GLY A 1 250 ? -13.850 4.595 15.181 1.00 97.88 250 GLY A C 1
ATOM 1699 O O . GLY A 1 250 ? -13.179 3.876 15.919 1.00 97.88 250 GLY A O 1
ATOM 1700 N N . LEU A 1 251 ? -15.037 5.088 15.528 1.00 98.06 251 LEU A N 1
ATOM 1701 C CA . LEU A 1 251 ? -15.702 4.774 16.789 1.00 98.06 251 LEU A CA 1
ATOM 1702 C C . LEU A 1 251 ? -16.263 3.349 16.777 1.00 98.06 251 LEU A C 1
ATOM 1704 O O . LEU A 1 251 ? -16.765 2.883 15.755 1.00 98.06 251 LEU A O 1
ATOM 1708 N N . PHE A 1 252 ? -16.230 2.687 17.930 1.00 98.12 252 PHE A N 1
ATOM 1709 C CA . PHE A 1 252 ? -16.879 1.399 18.153 1.00 98.12 252 PHE A CA 1
ATOM 1710 C C . PHE A 1 252 ? -17.594 1.373 19.506 1.00 98.12 252 PHE A C 1
ATOM 1712 O O . PHE A 1 252 ? -17.270 2.132 20.421 1.00 98.12 252 PHE A O 1
ATOM 1719 N N . THR A 1 253 ? -18.582 0.495 19.653 1.00 98.12 253 THR A N 1
ATOM 1720 C CA . THR A 1 253 ? -19.299 0.270 20.914 1.00 98.12 253 THR A CA 1
ATOM 1721 C C . THR A 1 253 ? -19.693 -1.197 21.003 1.00 98.12 253 THR A C 1
ATOM 1723 O O . THR A 1 253 ? -20.220 -1.758 20.046 1.00 98.12 253 THR A O 1
ATOM 1726 N N . PHE A 1 254 ? -19.409 -1.811 22.146 1.00 98.12 254 PHE A N 1
ATOM 1727 C CA . PHE A 1 254 ? -19.822 -3.165 22.482 1.00 98.12 254 PHE A CA 1
ATOM 1728 C C . PHE A 1 254 ? -21.346 -3.217 22.699 1.00 98.12 254 PHE A C 1
ATOM 1730 O O . PHE A 1 254 ? -21.874 -2.362 23.419 1.00 98.12 254 PHE A O 1
ATOM 1737 N N . PRO A 1 255 ? -22.068 -4.173 22.081 1.00 94.94 255 PRO A N 1
ATOM 1738 C CA . PRO A 1 255 ? -23.525 -4.257 22.186 1.00 94.94 255 PRO A CA 1
ATOM 1739 C C . PRO A 1 255 ? -24.048 -4.564 23.593 1.00 94.94 255 PRO A C 1
ATOM 1741 O O . PRO A 1 255 ? -25.158 -4.143 23.926 1.00 94.94 255 PRO A O 1
ATOM 1744 N N . VAL A 1 256 ? -23.298 -5.308 24.415 1.00 96.50 256 VAL A N 1
ATOM 1745 C CA . VAL A 1 256 ? -23.764 -5.722 25.743 1.00 96.50 256 VAL A CA 1
ATOM 1746 C C . VAL A 1 256 ? -23.443 -4.636 26.767 1.00 96.50 256 VAL A C 1
ATOM 1748 O O . VAL A 1 256 ? -22.284 -4.343 27.066 1.00 96.50 256 VAL A O 1
ATOM 1751 N N . ALA A 1 257 ? -24.491 -4.039 27.336 1.00 96.44 257 ALA A N 1
ATOM 1752 C CA . ALA A 1 257 ? -24.350 -3.093 28.434 1.00 96.44 257 ALA A CA 1
ATOM 1753 C C . ALA A 1 257 ? -23.940 -3.813 29.731 1.00 96.44 257 ALA A C 1
ATOM 1755 O O . ALA A 1 257 ? -24.415 -4.907 30.037 1.00 96.44 257 ALA A O 1
ATOM 1756 N N . ILE A 1 258 ? -23.071 -3.176 30.510 1.00 96.25 258 ILE A N 1
ATOM 1757 C CA . ILE A 1 258 ? -22.587 -3.662 31.802 1.00 96.25 258 ILE A CA 1
ATOM 1758 C C . ILE A 1 258 ? -23.270 -2.854 32.902 1.00 96.25 258 ILE A C 1
ATOM 1760 O O . ILE A 1 258 ? -23.408 -1.635 32.795 1.00 96.25 258 ILE A O 1
ATOM 1764 N N . ALA A 1 259 ? -23.708 -3.546 33.951 1.00 94.88 259 ALA A N 1
ATOM 1765 C CA . ALA A 1 259 ? -24.279 -2.928 35.141 1.00 94.88 259 ALA A CA 1
ATOM 1766 C C . ALA A 1 259 ? -23.289 -1.957 35.805 1.00 94.88 259 ALA A C 1
ATOM 1768 O O . ALA A 1 259 ? -22.093 -2.241 35.871 1.00 94.88 259 ALA A O 1
ATOM 1769 N N . GLU A 1 260 ? -23.779 -0.832 36.323 1.00 94.75 260 GLU A N 1
ATOM 1770 C CA . GLU A 1 260 ? -22.984 0.103 37.123 1.00 94.75 260 GLU A CA 1
ATOM 1771 C C . GLU A 1 260 ? -22.326 -0.633 38.307 1.00 94.75 260 GLU A C 1
ATOM 1773 O O . GLU A 1 260 ? -22.938 -1.484 38.954 1.00 94.75 260 GLU A O 1
ATOM 1778 N N . GLY A 1 261 ? -21.037 -0.376 38.541 1.00 91.19 261 GLY A N 1
ATOM 1779 C CA . GLY A 1 261 ? -20.209 -1.138 39.483 1.00 91.19 261 GLY A CA 1
ATOM 1780 C C . GLY A 1 261 ? -19.648 -2.464 38.939 1.00 91.19 261 GLY A C 1
ATOM 1781 O O . GLY A 1 261 ? -18.747 -3.036 39.553 1.00 91.19 261 GLY A O 1
ATOM 1782 N N . GLY A 1 262 ? -20.113 -2.945 37.782 1.00 94.81 262 GLY A N 1
ATOM 1783 C CA . GLY A 1 262 ? -19.560 -4.111 37.089 1.00 94.81 262 GLY A CA 1
ATOM 1784 C C . GLY A 1 262 ? -18.217 -3.817 36.411 1.00 94.81 262 GLY A C 1
ATOM 1785 O O . GLY A 1 262 ? -17.966 -2.700 35.960 1.00 94.81 262 GLY A O 1
ATOM 1786 N N . ALA A 1 263 ? -17.338 -4.816 36.323 1.00 97.06 263 ALA A N 1
ATOM 1787 C CA . ALA A 1 263 ? -16.046 -4.680 35.648 1.00 97.06 263 ALA A CA 1
ATOM 1788 C C . ALA A 1 263 ? -16.165 -4.862 34.123 1.00 97.06 263 ALA A C 1
ATOM 1790 O O . ALA A 1 263 ? -16.991 -5.642 33.643 1.00 97.06 263 ALA A O 1
ATOM 1791 N N . TYR A 1 264 ? -15.302 -4.184 33.369 1.00 98.25 264 TYR A N 1
ATOM 1792 C CA . TYR A 1 264 ? -15.071 -4.421 31.944 1.00 98.25 264 TYR A CA 1
ATOM 1793 C C . TYR A 1 264 ? -13.590 -4.698 31.669 1.00 98.25 264 TYR A C 1
ATOM 1795 O O . TYR A 1 264 ? -12.710 -4.180 32.362 1.00 98.25 264 TYR A O 1
ATOM 1803 N N . ALA A 1 265 ? -13.326 -5.511 30.647 1.00 98.19 265 ALA A N 1
ATOM 1804 C CA . ALA A 1 265 ? -11.995 -5.914 30.214 1.00 98.19 265 ALA A CA 1
ATOM 1805 C C . ALA A 1 265 ? -12.008 -6.214 28.708 1.00 98.19 265 ALA A C 1
ATOM 1807 O O . ALA A 1 265 ? -12.375 -7.304 28.269 1.00 98.19 265 ALA A O 1
ATOM 1808 N N . VAL A 1 266 ? -11.606 -5.221 27.923 1.00 98.56 266 VAL A N 1
ATOM 1809 C CA . VAL A 1 266 ? -11.465 -5.262 26.472 1.00 98.56 266 VAL A CA 1
ATOM 1810 C C . VAL A 1 266 ? -10.090 -5.806 26.106 1.00 98.56 266 VAL A C 1
ATOM 1812 O O . VAL A 1 266 ? -9.061 -5.231 26.463 1.00 98.56 266 VAL A O 1
ATOM 1815 N N . THR A 1 267 ? -10.065 -6.898 25.348 1.00 98.12 267 THR A N 1
ATOM 1816 C CA . THR A 1 267 ? -8.842 -7.534 24.849 1.00 98.12 267 THR A CA 1
ATOM 1817 C C . THR A 1 267 ? -8.940 -7.790 23.351 1.00 98.12 267 THR A C 1
ATOM 1819 O O . THR A 1 267 ? -10.031 -7.998 22.820 1.00 98.12 267 THR A O 1
ATOM 1822 N N . VAL A 1 268 ? -7.801 -7.843 22.657 1.00 98.00 268 VAL A N 1
ATOM 1823 C CA . VAL A 1 268 ? -7.771 -8.356 21.280 1.00 98.00 268 VAL A CA 1
ATOM 1824 C C . VAL A 1 268 ? -7.940 -9.871 21.318 1.00 98.00 268 VAL A C 1
ATOM 1826 O O . VAL A 1 268 ? -7.154 -10.560 21.962 1.00 98.00 268 VAL A O 1
ATOM 1829 N N . GLN A 1 269 ? -8.964 -10.377 20.637 1.00 97.31 269 GLN A N 1
ATOM 1830 C CA . GLN A 1 269 ? -9.198 -11.808 20.462 1.00 97.31 269 GLN A CA 1
ATOM 1831 C C . GLN A 1 269 ? -8.415 -12.345 19.256 1.00 97.31 269 GLN A C 1
ATOM 1833 O O . GLN A 1 269 ? -7.766 -13.382 19.359 1.00 97.31 269 GLN A O 1
ATOM 1838 N N . SER A 1 270 ? -8.429 -11.627 18.126 1.00 96.44 270 SER A N 1
ATOM 1839 C CA . SER A 1 270 ? -7.656 -11.990 16.932 1.00 96.44 270 SER A CA 1
ATOM 1840 C C . SER A 1 270 ? -7.039 -10.766 16.262 1.00 96.44 270 SER A C 1
ATOM 1842 O O . SER A 1 270 ? -7.742 -9.797 15.967 1.00 96.44 270 SER A O 1
ATOM 1844 N N . GLN A 1 271 ? -5.737 -10.838 15.983 1.00 96.25 271 GLN A N 1
ATOM 1845 C CA . GLN A 1 271 ? -4.998 -9.785 15.286 1.00 96.25 271 GLN A CA 1
ATOM 1846 C C . GLN A 1 271 ? -5.307 -9.767 13.779 1.00 96.25 271 GLN A C 1
ATOM 1848 O O . GLN A 1 271 ? -5.574 -10.831 13.210 1.00 96.25 271 GLN A O 1
ATOM 1853 N N . PRO A 1 272 ? -5.223 -8.603 13.109 1.00 95.06 272 PRO A N 1
ATOM 1854 C CA . PRO A 1 272 ? -5.219 -8.550 11.653 1.00 95.06 272 PRO A CA 1
ATOM 1855 C C . PRO A 1 272 ? -3.966 -9.224 11.086 1.00 95.06 272 PRO A C 1
ATOM 1857 O O . PRO A 1 272 ? -2.898 -9.220 11.701 1.00 95.06 272 PRO A O 1
ATOM 1860 N N . ALA A 1 273 ? -4.058 -9.744 9.863 1.00 90.69 273 ALA A N 1
ATOM 1861 C CA . ALA A 1 273 ? -2.873 -10.200 9.144 1.00 90.69 273 ALA A CA 1
ATOM 1862 C C . ALA A 1 273 ? -1.921 -9.018 8.876 1.00 90.69 273 ALA A C 1
ATOM 1864 O O . ALA A 1 273 ? -2.343 -7.974 8.385 1.00 90.69 273 ALA A O 1
ATOM 1865 N N . GLY A 1 274 ? -0.632 -9.181 9.184 1.00 92.06 274 GLY A N 1
ATOM 1866 C CA . GLY A 1 274 ? 0.381 -8.150 8.931 1.00 92.06 274 GLY A CA 1
ATOM 1867 C C . GLY A 1 274 ? 0.382 -6.971 9.909 1.00 92.06 274 GLY A C 1
ATOM 1868 O O . GLY A 1 274 ? 1.167 -6.043 9.720 1.00 92.06 274 GLY A O 1
ATOM 1869 N N . GLN A 1 275 ? -0.451 -6.991 10.955 1.00 95.31 275 GLN A N 1
ATOM 1870 C CA . GLN A 1 275 ? -0.501 -5.940 11.971 1.00 95.31 275 GLN A CA 1
ATOM 1871 C C . GLN A 1 275 ? -0.526 -6.502 13.391 1.00 95.31 275 GLN A C 1
ATOM 1873 O O . GLN A 1 275 ? -0.904 -7.649 13.623 1.00 95.31 275 GLN A O 1
ATOM 1878 N N . THR A 1 276 ? -0.170 -5.651 14.348 1.00 96.38 276 THR A N 1
ATOM 1879 C CA . THR A 1 276 ? -0.410 -5.870 15.773 1.00 96.38 276 THR A CA 1
ATOM 1880 C C . THR A 1 276 ? -1.240 -4.718 16.320 1.00 96.38 276 THR A C 1
ATOM 1882 O O . THR A 1 276 ? -0.823 -3.563 16.283 1.00 96.38 276 THR A O 1
ATOM 1885 N N . CYS A 1 277 ? -2.416 -5.038 16.845 1.00 97.88 277 CYS A N 1
ATOM 1886 C CA . CYS A 1 277 ? -3.291 -4.135 17.573 1.00 97.88 277 CYS A CA 1
ATOM 1887 C C . CYS A 1 277 ? -3.095 -4.285 19.082 1.00 97.88 277 CYS A C 1
ATOM 1889 O O . CYS A 1 277 ? -3.007 -5.395 19.613 1.00 97.88 277 CYS A O 1
ATOM 1891 N N . THR A 1 278 ? -3.075 -3.157 19.781 1.00 98.00 278 THR A N 1
ATOM 1892 C CA . THR A 1 278 ? -3.012 -3.075 21.245 1.00 98.00 278 THR A CA 1
ATOM 1893 C C . THR A 1 278 ? -4.209 -2.302 21.778 1.00 98.00 278 THR A C 1
ATOM 1895 O O . THR A 1 278 ? -4.744 -1.435 21.085 1.00 98.00 278 THR A O 1
ATOM 1898 N N . VAL A 1 279 ? -4.645 -2.632 22.997 1.00 98.31 279 VAL A N 1
ATOM 1899 C CA . VAL A 1 279 ? -5.765 -1.957 23.665 1.00 98.31 279 VAL A CA 1
ATOM 1900 C C . VAL A 1 279 ? -5.224 -1.036 24.757 1.00 98.31 279 VAL A C 1
ATOM 1902 O O . VAL A 1 279 ? -4.544 -1.496 25.672 1.00 98.31 279 VAL A O 1
ATOM 1905 N N . GLY A 1 280 ? -5.541 0.254 24.678 1.00 97.88 280 GLY A N 1
ATOM 1906 C CA . GLY A 1 280 ? -5.359 1.235 25.743 1.00 97.88 280 GLY A CA 1
ATOM 1907 C C . GLY A 1 280 ? -6.678 1.499 26.467 1.00 97.88 280 GLY A C 1
ATOM 1908 O O . GLY A 1 280 ? -7.749 1.428 25.866 1.00 97.88 280 GLY A O 1
ATOM 1909 N N . GLN A 1 281 ? -6.609 1.781 27.772 1.00 97.44 281 GLN A N 1
ATOM 1910 C CA . GLN A 1 281 ? -7.789 2.006 28.624 1.00 97.44 281 GLN A CA 1
ATOM 1911 C C . GLN A 1 281 ? -8.830 0.869 28.549 1.00 97.44 281 GLN A C 1
ATOM 1913 O O . GLN A 1 281 ? -10.022 1.097 28.714 1.00 97.44 281 GLN A O 1
ATOM 1918 N N . GLY A 1 282 ? -8.382 -0.364 28.287 1.00 96.94 282 GLY A N 1
ATOM 1919 C CA . GLY A 1 282 ? -9.262 -1.503 28.028 1.00 96.94 282 GLY A CA 1
ATOM 1920 C C . GLY A 1 282 ? -9.958 -2.078 29.258 1.00 96.94 282 GLY A C 1
ATOM 1921 O O . GLY A 1 282 ? -10.838 -2.908 29.098 1.00 96.94 282 GLY A O 1
ATOM 1922 N N . SER A 1 283 ? -9.602 -1.677 30.476 1.00 97.75 283 SER A N 1
ATOM 1923 C CA . SER A 1 283 ? -10.158 -2.266 31.698 1.00 97.75 283 SER A CA 1
ATOM 1924 C C . SER A 1 283 ? -10.585 -1.218 32.713 1.00 97.75 283 SER A C 1
ATOM 1926 O O . SER A 1 283 ? -9.902 -0.206 32.877 1.00 97.75 283 SER A O 1
ATOM 1928 N N . GLY A 1 284 ? -11.645 -1.507 33.464 1.00 97.50 284 GLY A N 1
ATOM 1929 C CA . GLY A 1 284 ? -12.105 -0.659 34.558 1.00 97.50 284 GLY A CA 1
ATOM 1930 C C . GLY A 1 284 ? -13.429 -1.125 35.152 1.00 97.50 284 GLY A C 1
ATOM 1931 O O . GLY A 1 284 ? -13.892 -2.232 34.884 1.00 97.50 284 GLY A O 1
ATOM 1932 N N . THR A 1 285 ? -14.042 -0.255 35.948 1.00 96.19 285 THR A N 1
ATOM 1933 C CA . THR A 1 285 ? -15.383 -0.449 36.510 1.00 96.19 285 THR A CA 1
ATOM 1934 C C . THR A 1 285 ? -16.355 0.505 35.829 1.00 96.19 285 THR A C 1
ATOM 1936 O O . THR A 1 285 ? -16.009 1.660 35.574 1.00 96.19 285 THR A O 1
ATOM 1939 N N . MET A 1 286 ? -17.560 0.032 35.524 1.00 97.19 286 MET A N 1
ATOM 1940 C CA . MET A 1 286 ? -18.605 0.849 34.925 1.00 97.19 286 MET A CA 1
ATOM 1941 C C . MET A 1 286 ? -19.096 1.901 35.925 1.00 97.19 286 MET A C 1
ATOM 1943 O O . MET A 1 286 ? -19.527 1.556 37.026 1.00 97.19 286 MET A O 1
ATOM 1947 N N . GLY A 1 287 ? -19.004 3.176 35.542 1.00 94.12 287 GLY A N 1
ATOM 1948 C CA . GLY A 1 287 ? -19.548 4.300 36.308 1.00 94.12 287 GLY A CA 1
ATOM 1949 C C . GLY A 1 287 ? -20.986 4.626 35.904 1.00 94.12 287 GLY A C 1
ATOM 1950 O O . GLY A 1 287 ? -21.667 3.803 35.303 1.00 94.12 287 GLY A O 1
ATOM 1951 N N . SER A 1 288 ? -21.417 5.860 36.162 1.00 93.19 288 SER A N 1
ATOM 1952 C CA . SER A 1 288 ? -22.772 6.352 35.864 1.00 93.19 288 SER A CA 1
ATOM 1953 C C . SER A 1 288 ? -22.996 6.794 34.404 1.00 93.19 288 SER A C 1
ATOM 1955 O O . SER A 1 288 ? -23.972 7.480 34.094 1.00 93.19 288 SER A O 1
ATOM 1957 N N . ALA A 1 289 ? -22.069 6.463 33.499 1.00 95.69 289 ALA A N 1
ATOM 1958 C CA . ALA A 1 289 ? -22.139 6.789 32.076 1.00 95.69 289 ALA A CA 1
ATOM 1959 C C . ALA A 1 289 ? -21.370 5.764 31.226 1.00 95.69 289 ALA A C 1
ATOM 1961 O O . ALA A 1 289 ? -20.510 5.040 31.727 1.00 95.69 289 ALA A O 1
ATOM 1962 N N . ALA A 1 290 ? -21.653 5.745 29.920 1.00 97.25 290 ALA A N 1
ATOM 1963 C CA . ALA A 1 290 ? -20.958 4.885 28.965 1.00 97.25 290 ALA A CA 1
ATOM 1964 C C . ALA A 1 290 ? -19.460 5.213 28.875 1.00 97.25 290 ALA A C 1
ATOM 1966 O O . ALA A 1 290 ? -19.061 6.376 28.751 1.00 97.25 290 ALA A O 1
ATOM 1967 N N . VAL A 1 291 ? -18.636 4.167 28.876 1.00 98.19 291 VAL A N 1
ATOM 1968 C CA . VAL A 1 291 ? -17.192 4.265 28.640 1.00 98.19 291 VAL A CA 1
ATOM 1969 C C . VAL A 1 291 ? -16.975 4.444 27.141 1.00 98.19 291 VAL A C 1
ATOM 1971 O O . VAL A 1 291 ? -17.472 3.645 26.359 1.00 98.19 291 VAL A O 1
ATOM 1974 N N . GLN A 1 292 ? -16.245 5.480 26.727 1.00 97.94 292 GLN A N 1
ATOM 1975 C CA . GLN A 1 292 ? -16.025 5.807 25.304 1.00 97.94 292 GLN A CA 1
ATOM 1976 C C . GLN A 1 292 ? -14.548 6.052 24.957 1.00 97.94 292 GLN A C 1
ATOM 1978 O O . GLN A 1 292 ? -14.225 6.517 23.866 1.00 97.94 292 GLN A O 1
ATOM 1983 N N . ASN A 1 293 ? -13.638 5.790 25.896 1.00 97.56 293 ASN A N 1
ATOM 1984 C CA . ASN A 1 293 ? -12.219 6.133 25.797 1.00 97.56 293 ASN A CA 1
ATOM 1985 C C . ASN A 1 293 ? -11.298 4.915 25.645 1.00 97.56 293 ASN A C 1
ATOM 1987 O O . ASN A 1 293 ? -10.082 5.078 25.748 1.00 97.56 293 ASN A O 1
ATOM 1991 N N . VAL A 1 294 ? -11.843 3.718 25.395 1.00 98.56 294 VAL A N 1
ATOM 1992 C CA . VAL A 1 294 ? -11.018 2.566 25.012 1.00 98.56 294 VAL A CA 1
ATOM 1993 C C . VAL A 1 294 ? -10.340 2.896 23.682 1.00 98.56 294 VAL A C 1
ATOM 1995 O O . VAL A 1 294 ? -10.990 3.352 22.743 1.00 98.56 294 VAL A O 1
ATOM 1998 N N . SER A 1 295 ? -9.035 2.683 23.573 1.00 98.25 295 SER A N 1
ATOM 1999 C CA . SER A 1 295 ? -8.309 2.887 22.321 1.00 98.25 295 SER A CA 1
ATOM 2000 C C . SER A 1 295 ? -7.797 1.560 21.786 1.00 98.25 295 SER A C 1
ATOM 2002 O O . SER A 1 295 ? -7.193 0.778 22.509 1.00 98.25 295 SER A O 1
ATOM 2004 N N . ILE A 1 296 ? -8.027 1.293 20.505 1.00 98.56 296 ILE A N 1
ATOM 2005 C CA . ILE A 1 296 ? -7.422 0.178 19.778 1.00 98.56 296 ILE A CA 1
ATOM 2006 C C . ILE A 1 296 ? -6.449 0.789 18.777 1.00 98.56 296 ILE A C 1
ATOM 2008 O O . ILE A 1 296 ? -6.853 1.501 17.858 1.00 98.56 296 ILE A O 1
ATOM 2012 N N . THR A 1 297 ? -5.158 0.540 18.969 1.00 98.44 297 THR A N 1
ATOM 2013 C CA . THR A 1 297 ? -4.103 1.081 18.102 1.00 98.44 297 THR A CA 1
ATOM 2014 C C . THR A 1 297 ? -3.397 -0.063 17.404 1.00 98.44 297 THR A C 1
ATOM 2016 O O . THR A 1 297 ? -2.777 -0.893 18.070 1.00 98.44 297 THR A O 1
ATOM 2019 N N . CYS A 1 298 ? -3.499 -0.101 16.079 1.00 97.81 298 CYS A N 1
ATOM 2020 C CA . CYS A 1 298 ? -2.875 -1.103 15.226 1.00 97.81 298 CYS A CA 1
ATOM 2021 C C . CYS A 1 298 ? -1.661 -0.524 14.498 1.00 97.81 298 CYS A C 1
ATOM 2023 O O . CYS A 1 298 ? -1.700 0.596 13.990 1.00 97.81 298 CYS A O 1
ATOM 2025 N N . SER A 1 299 ? -0.579 -1.293 14.432 1.00 96.19 299 SER A N 1
ATOM 2026 C CA . SER A 1 299 ? 0.624 -0.955 13.672 1.00 96.19 299 SER A CA 1
ATOM 2027 C C . SER A 1 299 ? 1.028 -2.112 12.767 1.00 96.19 299 SER A C 1
ATOM 2029 O O . SER A 1 299 ? 0.820 -3.279 13.098 1.00 96.19 299 SER A O 1
ATOM 2031 N N . ALA A 1 300 ? 1.587 -1.792 11.598 1.00 94.75 300 ALA A N 1
ATOM 2032 C CA . ALA A 1 300 ? 2.117 -2.806 10.694 1.00 94.75 300 ALA A CA 1
ATOM 2033 C C . ALA A 1 300 ? 3.310 -3.523 11.335 1.00 94.75 300 ALA A C 1
ATOM 2035 O O . ALA A 1 300 ? 4.213 -2.883 11.879 1.00 94.75 300 ALA A O 1
ATOM 2036 N N . ASN A 1 301 ? 3.339 -4.848 11.217 1.00 94.81 301 ASN A N 1
ATOM 2037 C CA . ASN A 1 301 ? 4.528 -5.622 11.539 1.00 94.81 301 ASN A CA 1
ATOM 2038 C C . ASN A 1 301 ? 5.572 -5.345 10.454 1.00 94.81 301 ASN A C 1
ATOM 2040 O O . ASN A 1 301 ? 5.253 -5.370 9.264 1.00 94.81 301 ASN A O 1
ATOM 2044 N N . THR A 1 302 ? 6.812 -5.069 10.848 1.00 96.00 302 THR A N 1
ATOM 2045 C CA . THR A 1 302 ? 7.896 -4.773 9.904 1.00 96.00 302 THR A CA 1
ATOM 2046 C C . THR A 1 302 ? 9.105 -5.649 10.195 1.00 96.00 302 THR A C 1
ATOM 2048 O O . THR A 1 302 ? 9.366 -5.994 11.348 1.00 96.00 302 THR A O 1
ATOM 2051 N N . TYR A 1 303 ? 9.824 -6.022 9.141 1.00 96.75 303 TYR A N 1
ATOM 2052 C CA . TYR A 1 303 ? 10.975 -6.920 9.198 1.00 96.75 303 TYR A CA 1
ATOM 2053 C C . TYR A 1 303 ? 12.094 -6.386 8.308 1.00 96.75 303 TYR A C 1
ATOM 2055 O O . TYR A 1 303 ? 11.847 -5.670 7.336 1.00 96.75 303 TYR A O 1
ATOM 2063 N N . THR A 1 304 ? 13.341 -6.700 8.641 1.00 97.38 304 THR A N 1
ATOM 2064 C CA . THR A 1 304 ? 14.493 -6.213 7.878 1.00 97.38 304 THR A CA 1
ATOM 2065 C C . THR A 1 304 ? 14.801 -7.108 6.681 1.00 97.38 304 THR A C 1
ATOM 2067 O O . THR A 1 304 ? 14.518 -8.308 6.680 1.00 97.38 304 THR A O 1
ATOM 2070 N N . VAL A 1 305 ? 15.405 -6.506 5.654 1.00 98.25 305 VAL A N 1
ATOM 2071 C CA . VAL A 1 305 ? 15.996 -7.217 4.515 1.00 98.25 305 VAL A CA 1
ATOM 2072 C C . VAL A 1 305 ? 17.510 -7.137 4.639 1.00 98.25 305 VAL A C 1
ATOM 2074 O O . VAL A 1 305 ? 18.067 -6.065 4.868 1.00 98.25 305 VAL A O 1
ATOM 2077 N N . GLY A 1 306 ? 18.179 -8.266 4.485 1.00 97.69 306 GLY A N 1
ATOM 2078 C CA . GLY A 1 306 ? 19.615 -8.401 4.607 1.00 97.69 306 GLY A CA 1
ATOM 2079 C C . GLY A 1 306 ? 20.127 -9.638 3.890 1.00 97.69 306 GLY A C 1
ATOM 2080 O O . GLY A 1 306 ? 19.378 -10.421 3.298 1.00 97.69 306 GLY A O 1
ATOM 2081 N N . GLY A 1 307 ? 21.438 -9.795 3.926 1.00 97.94 307 GLY A N 1
ATOM 2082 C CA . GLY A 1 307 ? 22.124 -10.736 3.071 1.00 97.94 307 GLY A CA 1
ATOM 2083 C C . GLY A 1 307 ? 23.604 -10.852 3.357 1.00 97.94 307 GLY A C 1
ATOM 2084 O O . GLY A 1 307 ? 24.101 -10.383 4.380 1.00 97.94 307 GLY A O 1
ATOM 2085 N N . THR A 1 308 ? 24.319 -11.465 2.421 1.00 98.00 308 THR A N 1
ATOM 2086 C CA . THR A 1 308 ? 25.778 -11.582 2.460 1.00 98.00 308 THR A CA 1
ATOM 2087 C C . THR A 1 308 ? 26.394 -11.097 1.158 1.00 98.00 308 THR A C 1
ATOM 2089 O O . THR A 1 308 ? 25.859 -11.339 0.080 1.00 98.00 308 THR A O 1
ATOM 2092 N N . THR A 1 309 ? 27.517 -10.392 1.266 1.00 98.19 309 THR A N 1
ATOM 2093 C CA . THR A 1 309 ? 28.330 -9.942 0.133 1.00 98.19 309 THR A CA 1
ATOM 2094 C C . THR A 1 309 ? 29.623 -10.748 0.064 1.00 98.19 309 THR A C 1
ATOM 2096 O O . THR A 1 309 ? 30.265 -10.990 1.089 1.00 98.19 309 THR A O 1
ATOM 2099 N N . SER A 1 310 ? 30.009 -11.159 -1.143 1.00 95.25 310 SER A N 1
ATOM 2100 C CA . SER A 1 310 ? 31.208 -11.953 -1.425 1.00 95.25 310 SER A CA 1
ATOM 2101 C C . SER A 1 310 ? 31.954 -11.425 -2.654 1.00 95.25 310 SER A C 1
ATOM 2103 O O . SER A 1 310 ? 31.343 -10.877 -3.568 1.00 95.25 310 SER A O 1
ATOM 2105 N N . GLY A 1 311 ? 33.280 -11.590 -2.674 1.00 92.31 311 GLY A N 1
ATOM 2106 C CA . GLY A 1 311 ? 34.139 -11.180 -3.789 1.00 92.31 311 GLY A CA 1
ATOM 2107 C C . GLY A 1 311 ? 34.340 -9.668 -3.955 1.00 92.31 311 GLY A C 1
ATOM 2108 O O . GLY A 1 311 ? 35.008 -9.258 -4.898 1.00 92.31 311 GLY A O 1
ATOM 2109 N N . LEU A 1 312 ? 33.822 -8.833 -3.049 1.00 94.19 312 LEU A N 1
ATOM 2110 C CA . LEU A 1 312 ? 33.900 -7.376 -3.141 1.00 94.19 312 LEU A CA 1
ATOM 2111 C C . LEU A 1 312 ? 35.325 -6.848 -2.894 1.00 94.19 312 LEU A C 1
ATOM 2113 O O . LEU A 1 312 ? 35.987 -7.206 -1.918 1.00 94.19 312 LEU A O 1
ATOM 2117 N N . SER A 1 313 ? 35.745 -5.930 -3.760 1.00 90.25 313 SER A N 1
ATOM 2118 C CA . SER A 1 313 ? 36.936 -5.093 -3.696 1.00 90.25 313 SER A CA 1
ATOM 2119 C C . SER A 1 313 ? 36.507 -3.643 -3.936 1.00 90.25 313 SER A C 1
ATOM 2121 O O . SER A 1 313 ? 36.012 -3.299 -5.008 1.00 90.25 313 SER A O 1
ATOM 2123 N N . GLY A 1 314 ? 36.657 -2.789 -2.920 1.00 88.81 314 GLY A N 1
ATOM 2124 C CA . GLY A 1 314 ? 36.137 -1.420 -2.937 1.00 88.81 314 GLY A CA 1
ATOM 2125 C C . GLY A 1 314 ? 34.754 -1.319 -2.292 1.00 88.81 314 GLY A C 1
ATOM 2126 O O . GLY A 1 314 ? 34.554 -1.822 -1.188 1.00 88.81 314 GLY A O 1
ATOM 2127 N N . GLN A 1 315 ? 33.819 -0.628 -2.948 1.00 93.62 315 GLN A N 1
ATOM 2128 C CA . GLN A 1 315 ? 32.465 -0.411 -2.436 1.00 93.62 315 GLN A CA 1
ATOM 2129 C C . GLN A 1 315 ? 31.414 -0.693 -3.508 1.00 93.62 315 GLN A C 1
ATOM 2131 O O . GLN A 1 315 ? 31.609 -0.333 -4.667 1.00 93.62 315 GLN A O 1
ATOM 2136 N N . VAL A 1 316 ? 30.296 -1.290 -3.099 1.00 95.19 316 VAL A N 1
ATOM 2137 C CA . VAL A 1 316 ? 29.075 -1.427 -3.904 1.00 95.19 316 VAL A CA 1
ATOM 2138 C C . VAL A 1 316 ? 27.934 -0.716 -3.185 1.00 95.19 316 VAL A C 1
ATOM 2140 O O . VAL A 1 316 ? 27.834 -0.772 -1.957 1.00 95.19 316 VAL A O 1
ATOM 2143 N N . GLN A 1 317 ? 27.070 -0.038 -3.937 1.00 96.88 317 GLN A N 1
ATOM 2144 C CA . GLN A 1 317 ? 25.858 0.566 -3.394 1.00 96.88 317 GLN A CA 1
ATOM 2145 C C . GLN A 1 317 ? 24.653 -0.267 -3.814 1.00 96.88 317 GLN A C 1
ATOM 2147 O O . GLN A 1 317 ? 24.382 -0.424 -5.004 1.00 96.88 317 GLN A O 1
ATOM 2152 N N . LEU A 1 318 ? 23.929 -0.790 -2.832 1.00 97.38 318 LEU A N 1
ATOM 2153 C CA . LEU A 1 318 ? 22.676 -1.508 -3.027 1.00 97.38 318 LEU A CA 1
ATOM 2154 C C . LEU A 1 318 ? 21.495 -0.571 -2.781 1.00 97.38 318 LEU A C 1
ATOM 2156 O O . LEU A 1 318 ? 21.603 0.396 -2.022 1.00 97.38 318 LEU A O 1
ATOM 2160 N N . GLN A 1 319 ? 20.357 -0.888 -3.383 1.00 96.88 319 GLN A N 1
ATOM 2161 C CA . GLN A 1 319 ? 19.100 -0.185 -3.180 1.00 96.88 319 GLN A CA 1
ATOM 2162 C C . GLN A 1 319 ? 17.970 -1.180 -2.930 1.00 96.88 319 GLN A C 1
ATOM 2164 O O . GLN A 1 319 ? 17.864 -2.192 -3.609 1.00 96.88 319 GLN A O 1
ATOM 2169 N N . LEU A 1 320 ? 17.134 -0.867 -1.945 1.00 97.44 320 LEU A N 1
ATOM 2170 C CA . LEU A 1 320 ? 15.925 -1.581 -1.569 1.00 97.44 320 LEU A CA 1
ATOM 2171 C C . LEU A 1 320 ? 14.708 -0.763 -2.016 1.00 97.44 320 LEU A C 1
ATOM 2173 O O . LEU A 1 320 ? 14.552 0.396 -1.612 1.00 97.44 320 LEU A O 1
ATOM 2177 N N . ASN A 1 321 ? 13.841 -1.367 -2.830 1.00 95.19 321 ASN A N 1
ATOM 2178 C CA . ASN A 1 321 ? 12.566 -0.797 -3.283 1.00 95.19 321 ASN A CA 1
ATOM 2179 C C . ASN A 1 321 ? 12.689 0.612 -3.904 1.00 95.19 321 ASN A C 1
ATOM 2181 O O . ASN A 1 321 ? 11.836 1.468 -3.681 1.00 95.19 321 ASN A O 1
ATOM 2185 N N . GLY A 1 322 ? 13.774 0.892 -4.636 1.00 89.31 322 GLY A N 1
ATOM 2186 C CA . GLY A 1 322 ? 13.971 2.176 -5.325 1.00 89.31 322 GLY A CA 1
ATOM 2187 C C . GLY A 1 322 ? 14.289 3.384 -4.427 1.00 89.31 322 GLY A C 1
ATOM 2188 O O . GLY A 1 322 ? 14.413 4.493 -4.939 1.00 89.31 322 GLY A O 1
ATOM 2189 N N . ALA A 1 323 ? 14.451 3.203 -3.109 1.00 85.88 323 ALA A N 1
ATOM 2190 C CA . ALA A 1 323 ? 14.733 4.306 -2.181 1.00 85.88 323 ALA A CA 1
ATOM 2191 C C . ALA A 1 323 ? 15.788 3.967 -1.119 1.00 85.88 323 ALA A C 1
ATOM 2193 O O . ALA A 1 323 ? 16.749 4.716 -0.954 1.00 85.88 323 ALA A O 1
ATOM 2194 N N . GLY A 1 324 ? 15.641 2.847 -0.402 1.00 90.25 324 GLY A N 1
ATOM 2195 C CA . GLY A 1 324 ? 16.507 2.507 0.730 1.00 90.25 324 GLY A CA 1
ATOM 2196 C C . GLY A 1 324 ? 17.907 2.111 0.274 1.00 90.25 324 GLY A C 1
ATOM 2197 O O . GLY A 1 324 ? 18.104 0.988 -0.170 1.00 90.25 324 GLY A O 1
ATOM 2198 N N . THR A 1 325 ? 18.892 3.002 0.367 1.00 94.62 325 THR A N 1
ATOM 2199 C CA . THR A 1 325 ? 20.259 2.703 -0.086 1.00 94.62 325 THR A CA 1
ATOM 2200 C C . THR A 1 325 ? 21.145 2.181 1.035 1.00 94.62 325 THR A C 1
ATOM 2202 O O . THR A 1 325 ? 21.107 2.707 2.146 1.00 94.62 325 THR A O 1
ATOM 2205 N N . GLN A 1 326 ? 22.018 1.231 0.714 1.00 96.06 326 GLN A N 1
ATOM 2206 C CA . GLN A 1 326 ? 23.049 0.740 1.619 1.00 96.06 326 GLN A CA 1
ATOM 2207 C C . GLN A 1 326 ? 24.386 0.658 0.879 1.00 96.06 326 GLN A C 1
ATOM 2209 O O . GLN A 1 326 ? 24.493 -0.006 -0.150 1.00 96.06 326 GLN A O 1
ATOM 2214 N N . ILE A 1 327 ? 25.415 1.318 1.412 1.00 96.69 327 ILE A N 1
ATOM 2215 C CA . ILE A 1 327 ? 26.791 1.177 0.923 1.00 96.69 327 ILE A CA 1
ATOM 2216 C C . ILE A 1 327 ? 27.437 0.002 1.656 1.00 96.69 327 ILE A C 1
ATOM 2218 O O . ILE A 1 327 ? 27.402 -0.064 2.888 1.00 96.69 327 ILE A O 1
ATOM 2222 N N . ILE A 1 328 ? 28.028 -0.913 0.894 1.00 97.06 328 ILE A N 1
ATOM 2223 C CA . ILE A 1 328 ? 28.780 -2.064 1.388 1.00 97.06 328 ILE A CA 1
ATOM 2224 C C . ILE A 1 328 ? 30.247 -1.860 1.022 1.00 97.06 328 ILE A C 1
ATOM 2226 O O . ILE A 1 328 ? 30.566 -1.632 -0.141 1.00 97.06 328 ILE A O 1
ATOM 2230 N N . SER A 1 329 ? 31.137 -1.928 2.012 1.00 95.19 329 SER A N 1
ATOM 2231 C CA . SER A 1 329 ? 32.578 -1.659 1.866 1.00 95.19 329 SER A CA 1
ATOM 2232 C C . SER A 1 329 ? 33.473 -2.875 2.111 1.00 95.19 329 SER A C 1
ATOM 2234 O O . SER A 1 329 ? 34.696 -2.756 2.152 1.00 95.19 329 SER A O 1
ATOM 2236 N N . GLY A 1 330 ? 32.876 -4.052 2.287 1.00 94.25 330 GLY A N 1
ATOM 2237 C CA . GLY A 1 330 ? 33.599 -5.298 2.489 1.00 94.25 330 GLY A CA 1
ATOM 2238 C C . GLY A 1 330 ? 32.696 -6.516 2.344 1.00 94.25 330 GLY A C 1
ATOM 2239 O O . GLY A 1 330 ? 31.474 -6.406 2.257 1.00 94.25 330 GLY A O 1
ATOM 2240 N N . ASN A 1 331 ? 33.320 -7.690 2.319 1.00 96.38 331 ASN A N 1
ATOM 2241 C CA . ASN A 1 331 ? 32.606 -8.962 2.336 1.00 96.38 331 ASN A CA 1
ATOM 2242 C C . ASN A 1 331 ? 31.999 -9.224 3.719 1.00 96.38 331 ASN A C 1
ATOM 2244 O O . ASN A 1 331 ? 32.557 -8.809 4.735 1.00 96.38 331 ASN A O 1
ATOM 2248 N N . GLY A 1 332 ? 30.892 -9.962 3.757 1.00 97.00 332 GLY A N 1
ATOM 2249 C CA . GLY A 1 332 ? 30.200 -10.314 4.995 1.00 97.00 332 GLY A CA 1
ATOM 2250 C C . GLY A 1 332 ? 28.716 -9.974 4.972 1.00 97.00 332 GLY A C 1
ATOM 2251 O O . GLY A 1 332 ? 28.136 -9.713 3.918 1.00 97.00 332 GLY A O 1
ATOM 2252 N N . ALA A 1 333 ? 28.090 -10.037 6.144 1.00 97.56 333 ALA A N 1
ATOM 2253 C CA . ALA A 1 333 ? 26.663 -9.788 6.288 1.00 97.56 333 ALA A CA 1
ATOM 2254 C C . ALA A 1 333 ? 26.323 -8.297 6.151 1.00 97.56 333 ALA A C 1
ATOM 2256 O O . ALA A 1 333 ? 27.083 -7.431 6.585 1.00 97.56 333 ALA A O 1
ATOM 2257 N N . PHE A 1 334 ? 25.147 -8.010 5.603 1.00 97.38 334 PHE A N 1
ATOM 2258 C CA . PHE A 1 334 ? 24.564 -6.675 5.565 1.00 97.38 334 PHE A CA 1
ATOM 2259 C C . PHE A 1 334 ? 23.072 -6.727 5.876 1.00 97.38 334 PHE A C 1
ATOM 2261 O O . PHE A 1 334 ? 22.417 -7.740 5.640 1.00 97.38 334 PHE A O 1
ATOM 2268 N N . THR A 1 335 ? 22.531 -5.609 6.350 1.00 97.31 335 THR A N 1
ATOM 2269 C CA . THR A 1 335 ? 21.100 -5.433 6.612 1.00 97.31 335 THR A CA 1
ATOM 2270 C C . THR A 1 335 ? 20.728 -4.002 6.255 1.00 97.31 335 THR A C 1
ATOM 2272 O O . THR A 1 335 ? 21.418 -3.070 6.668 1.00 97.31 335 THR A O 1
ATOM 2275 N N . PHE A 1 336 ? 19.652 -3.812 5.498 1.00 97.38 336 PHE A N 1
ATOM 2276 C CA . PHE A 1 336 ? 19.091 -2.488 5.254 1.00 97.38 336 PHE A CA 1
ATOM 2277 C C . PHE A 1 336 ? 18.490 -1.924 6.545 1.00 97.38 336 PHE A C 1
ATOM 2279 O O . PHE A 1 336 ? 17.793 -2.626 7.278 1.00 97.38 336 PHE A O 1
ATOM 2286 N N . ALA A 1 337 ? 18.737 -0.640 6.812 1.00 94.62 337 ALA A N 1
ATOM 2287 C CA . ALA A 1 337 ? 18.218 0.030 8.005 1.00 94.62 337 ALA A CA 1
ATOM 2288 C C . ALA A 1 337 ? 16.692 0.222 7.967 1.00 94.62 337 ALA A C 1
ATOM 2290 O O . ALA A 1 337 ? 16.041 0.200 9.008 1.00 94.62 337 ALA A O 1
ATOM 2291 N N . THR A 1 338 ? 16.121 0.416 6.775 1.00 93.44 338 THR A N 1
ATOM 2292 C CA . THR A 1 338 ? 14.678 0.588 6.588 1.00 93.44 338 THR A CA 1
ATOM 2293 C C . THR A 1 338 ? 13.993 -0.780 6.550 1.00 93.44 338 THR A C 1
ATOM 2295 O O . THR A 1 338 ? 14.248 -1.550 5.620 1.00 93.44 338 THR A O 1
ATOM 2298 N N . PRO A 1 339 ? 13.122 -1.105 7.521 1.00 94.81 339 PRO A N 1
ATOM 2299 C CA . PRO A 1 339 ? 12.375 -2.351 7.495 1.00 94.81 339 PRO A CA 1
ATOM 2300 C C . PRO A 1 339 ? 11.220 -2.273 6.486 1.00 94.81 339 PRO A C 1
ATOM 2302 O O . PRO A 1 339 ? 10.724 -1.196 6.151 1.00 94.81 339 PRO A O 1
ATOM 2305 N N . VAL A 1 340 ? 10.776 -3.433 6.014 1.00 95.44 340 VAL A N 1
ATOM 2306 C CA . VAL A 1 340 ? 9.665 -3.590 5.070 1.00 95.44 340 VAL A CA 1
ATOM 2307 C C . VAL A 1 340 ? 8.466 -4.164 5.819 1.00 95.44 340 VAL A C 1
ATOM 2309 O O . VAL A 1 340 ? 8.615 -5.055 6.657 1.00 95.44 340 VAL A O 1
ATOM 2312 N N . ALA A 1 341 ? 7.271 -3.641 5.544 1.00 94.50 341 ALA A N 1
ATOM 2313 C CA . ALA A 1 341 ? 6.038 -4.139 6.147 1.00 94.50 341 ALA A CA 1
ATOM 2314 C C . ALA A 1 341 ? 5.741 -5.582 5.711 1.00 94.50 341 ALA A C 1
ATOM 2316 O O . ALA A 1 341 ? 5.946 -5.941 4.552 1.00 94.50 341 ALA A O 1
ATOM 2317 N N . GLN A 1 342 ? 5.227 -6.404 6.625 1.00 94.94 342 GLN A N 1
ATOM 2318 C CA . GLN A 1 342 ? 4.787 -7.765 6.323 1.00 94.94 342 GLN A CA 1
ATOM 2319 C C . GLN A 1 342 ? 3.750 -7.758 5.189 1.00 94.94 342 GLN A C 1
ATOM 2321 O O . GLN A 1 342 ? 2.811 -6.965 5.198 1.00 94.94 342 GLN A O 1
ATOM 2326 N N . GLY A 1 343 ? 3.915 -8.651 4.213 1.00 91.19 343 GLY A N 1
ATOM 2327 C CA . GLY A 1 343 ? 3.066 -8.733 3.023 1.00 91.19 343 GLY A CA 1
ATOM 2328 C C . GLY A 1 343 ? 3.415 -7.736 1.912 1.00 91.19 343 GLY A C 1
ATOM 2329 O O . GLY A 1 343 ? 2.939 -7.912 0.794 1.00 91.19 343 GLY A O 1
ATOM 2330 N N . ALA A 1 344 ? 4.263 -6.733 2.165 1.00 93.94 344 ALA A N 1
ATOM 2331 C CA . ALA A 1 344 ? 4.791 -5.872 1.108 1.00 93.94 344 ALA A CA 1
ATOM 2332 C C . ALA A 1 344 ? 5.928 -6.570 0.344 1.00 93.94 344 ALA A C 1
ATOM 2334 O O . ALA A 1 344 ? 6.617 -7.445 0.877 1.00 93.94 344 ALA A O 1
ATOM 2335 N N . THR A 1 345 ? 6.145 -6.175 -0.908 1.00 95.62 345 THR A N 1
ATOM 2336 C CA . THR A 1 345 ? 7.261 -6.678 -1.713 1.00 95.62 345 THR A CA 1
ATOM 2337 C C . THR A 1 345 ? 8.576 -6.016 -1.313 1.00 95.62 345 THR A C 1
ATOM 2339 O O . THR A 1 345 ? 8.619 -4.834 -0.960 1.00 95.62 345 THR A O 1
ATOM 2342 N N . TYR A 1 346 ? 9.662 -6.773 -1.407 1.00 97.12 346 TYR A N 1
ATOM 2343 C CA . TYR A 1 346 ? 11.017 -6.242 -1.399 1.00 97.12 346 TYR A CA 1
ATOM 2344 C C . TYR A 1 346 ? 11.702 -6.552 -2.733 1.00 97.12 346 TYR A C 1
ATOM 2346 O O . TYR A 1 346 ? 11.446 -7.598 -3.328 1.00 97.12 346 TYR A O 1
ATOM 2354 N N . ASP A 1 347 ? 12.560 -5.643 -3.180 1.00 96.62 347 ASP A N 1
ATOM 2355 C CA . ASP A 1 347 ? 13.416 -5.769 -4.355 1.00 96.62 347 ASP A CA 1
ATOM 2356 C C . ASP A 1 347 ? 14.758 -5.082 -4.080 1.00 96.62 347 ASP A C 1
ATOM 2358 O O . ASP A 1 347 ? 14.806 -3.889 -3.768 1.00 96.62 347 ASP A O 1
ATOM 2362 N N . VAL A 1 348 ? 15.837 -5.859 -4.128 1.00 97.44 348 VAL A N 1
ATOM 2363 C CA . VAL A 1 348 ? 17.212 -5.435 -3.870 1.00 97.44 348 VAL A CA 1
ATOM 2364 C C . VAL A 1 348 ? 17.977 -5.423 -5.183 1.00 97.44 348 VAL A C 1
ATOM 2366 O O . VAL A 1 348 ? 18.197 -6.466 -5.798 1.00 97.44 348 VAL A O 1
ATOM 2369 N N . THR A 1 349 ? 18.454 -4.247 -5.567 1.00 93.75 349 THR A N 1
ATOM 2370 C CA . THR A 1 349 ? 19.208 -4.024 -6.801 1.00 93.75 349 THR A CA 1
ATOM 2371 C C . THR A 1 349 ? 20.562 -3.390 -6.507 1.00 93.75 349 THR A C 1
ATOM 2373 O O . THR A 1 349 ? 20.799 -2.829 -5.432 1.00 93.75 349 THR A O 1
ATOM 2376 N N . VAL A 1 350 ? 21.486 -3.487 -7.465 1.00 93.81 350 VAL A N 1
ATOM 2377 C CA . VAL A 1 350 ? 22.728 -2.712 -7.416 1.00 93.81 350 VAL A CA 1
ATOM 2378 C C . VAL A 1 350 ? 22.449 -1.329 -7.986 1.00 93.81 350 VAL A C 1
ATOM 2380 O O . VAL A 1 350 ? 22.146 -1.196 -9.168 1.00 93.81 350 VAL A O 1
ATOM 2383 N N . LEU A 1 351 ? 22.576 -0.307 -7.144 1.00 92.88 351 LEU A N 1
ATOM 2384 C CA . LEU A 1 351 ? 22.449 1.089 -7.550 1.00 92.88 351 LEU A CA 1
ATOM 2385 C C . LEU A 1 351 ? 23.743 1.610 -8.181 1.00 92.88 351 LEU A C 1
ATOM 2387 O O . LEU A 1 351 ? 23.694 2.343 -9.165 1.00 92.88 351 LEU A O 1
ATOM 2391 N N . ALA A 1 352 ? 24.899 1.222 -7.634 1.00 90.06 352 ALA A N 1
ATOM 2392 C CA . ALA A 1 352 ? 26.203 1.576 -8.187 1.00 90.06 352 ALA A CA 1
ATOM 2393 C C . ALA A 1 352 ? 27.199 0.420 -8.043 1.00 90.06 352 ALA A C 1
ATOM 2395 O O . ALA A 1 352 ? 27.417 -0.096 -6.943 1.00 90.06 352 ALA A O 1
ATOM 2396 N N . GLN A 1 353 ? 27.805 0.036 -9.169 1.00 87.44 353 GLN A N 1
ATOM 2397 C CA . GLN A 1 353 ? 28.842 -0.992 -9.234 1.00 87.44 353 GLN A CA 1
ATOM 2398 C C . GLN A 1 353 ? 30.198 -0.453 -8.743 1.00 87.44 353 GLN A C 1
ATOM 2400 O O . GLN A 1 353 ? 30.495 0.726 -8.969 1.00 87.44 353 GLN A O 1
ATOM 2405 N N . PRO A 1 354 ? 31.063 -1.293 -8.142 1.00 88.31 354 PRO A N 1
ATOM 2406 C CA . PRO A 1 354 ? 32.467 -0.947 -7.947 1.00 88.31 354 PRO A CA 1
ATOM 2407 C C . PRO A 1 354 ? 33.160 -0.684 -9.293 1.00 88.31 354 PRO A C 1
ATOM 2409 O O . PRO A 1 354 ? 32.832 -1.299 -10.304 1.00 88.31 354 PRO A O 1
ATOM 2412 N N . ALA A 1 355 ? 34.178 0.181 -9.316 1.00 79.56 355 ALA A N 1
ATOM 2413 C CA . ALA A 1 355 ? 34.842 0.576 -10.567 1.00 79.56 355 ALA A CA 1
ATOM 2414 C C . ALA A 1 355 ? 35.450 -0.606 -11.352 1.00 79.56 355 ALA A C 1
ATOM 2416 O O . ALA A 1 355 ? 35.455 -0.610 -12.580 1.00 79.56 355 ALA A O 1
ATOM 2417 N N . THR A 1 356 ? 35.968 -1.617 -10.651 1.00 80.19 356 THR A N 1
ATOM 2418 C CA . THR A 1 356 ? 36.693 -2.750 -11.248 1.00 80.19 356 THR A CA 1
ATOM 2419 C C . THR A 1 356 ? 35.961 -4.078 -11.103 1.00 80.19 356 THR A C 1
ATOM 2421 O O . THR A 1 356 ? 36.538 -5.118 -11.417 1.00 80.19 356 THR A O 1
ATOM 2424 N N . GLN A 1 357 ? 34.713 -4.079 -10.631 1.00 84.69 357 GLN A N 1
ATOM 2425 C CA . GLN A 1 357 ? 33.955 -5.308 -10.409 1.00 84.69 357 GLN A CA 1
ATOM 2426 C C . GLN A 1 357 ? 32.513 -5.186 -10.880 1.00 84.69 357 GLN A C 1
ATOM 2428 O O . GLN A 1 357 ? 31.968 -4.090 -10.973 1.00 84.69 357 GLN A O 1
ATOM 2433 N N . THR A 1 358 ? 31.894 -6.329 -11.138 1.00 83.44 358 THR A N 1
ATOM 2434 C CA . THR A 1 358 ? 30.456 -6.439 -11.357 1.00 83.44 358 THR A CA 1
ATOM 2435 C C . THR A 1 358 ? 29.864 -7.271 -10.234 1.00 83.44 358 THR A C 1
ATOM 2437 O O . THR A 1 358 ? 30.242 -8.423 -10.037 1.00 83.44 358 THR A O 1
ATOM 2440 N N . CYS A 1 359 ? 28.955 -6.667 -9.478 1.00 89.19 359 CYS A N 1
ATOM 2441 C CA . CYS A 1 359 ? 28.175 -7.304 -8.432 1.00 89.19 359 CYS A CA 1
ATOM 2442 C C . CYS A 1 359 ? 26.794 -7.693 -8.966 1.00 89.19 359 CYS A C 1
ATOM 2444 O O . CYS A 1 359 ? 26.110 -6.885 -9.595 1.00 89.19 359 CYS A O 1
ATOM 2446 N N . THR A 1 360 ? 26.370 -8.919 -8.681 1.00 88.12 360 THR A N 1
ATOM 2447 C CA . THR A 1 360 ? 25.041 -9.447 -9.010 1.00 88.12 360 THR A CA 1
ATOM 2448 C C . THR A 1 360 ? 24.287 -9.797 -7.733 1.00 88.12 360 THR A C 1
ATOM 2450 O O . THR A 1 360 ? 24.899 -10.167 -6.727 1.00 88.12 360 THR A O 1
ATOM 2453 N N . VAL A 1 361 ? 22.959 -9.654 -7.762 1.00 93.81 361 VAL A N 1
ATOM 2454 C CA . VAL A 1 361 ? 22.080 -9.969 -6.629 1.00 93.81 361 VAL A CA 1
ATOM 2455 C C . VAL A 1 361 ? 21.310 -11.254 -6.924 1.00 93.81 361 VAL A C 1
ATOM 2457 O O . VAL A 1 361 ? 20.705 -11.405 -7.980 1.00 93.81 361 VAL A O 1
ATOM 2460 N N . THR A 1 362 ? 21.304 -12.169 -5.963 1.00 91.69 362 THR A N 1
ATOM 2461 C CA . THR A 1 362 ? 20.508 -13.401 -5.945 1.00 91.69 362 THR A CA 1
ATOM 2462 C C . THR A 1 362 ? 19.556 -13.363 -4.756 1.00 91.69 362 THR A C 1
ATOM 2464 O O . THR A 1 362 ? 19.876 -12.777 -3.720 1.00 91.69 362 THR A O 1
ATOM 2467 N N . ASN A 1 363 ? 18.362 -13.947 -4.905 1.00 93.81 363 ASN A N 1
ATOM 2468 C CA . ASN A 1 363 ? 17.267 -13.828 -3.927 1.00 93.81 363 ASN A CA 1
ATOM 2469 C C . ASN A 1 363 ? 16.929 -12.365 -3.564 1.00 93.81 363 ASN A C 1
ATOM 2471 O O . ASN A 1 363 ? 16.494 -12.083 -2.450 1.00 93.81 363 ASN A O 1
ATOM 2475 N N . GLY A 1 364 ? 17.166 -11.433 -4.496 1.00 94.12 364 GLY A N 1
ATOM 2476 C CA . GLY A 1 364 ? 17.008 -9.996 -4.271 1.00 94.12 364 GLY A CA 1
ATOM 2477 C C . GLY A 1 364 ? 15.559 -9.542 -4.145 1.00 94.12 364 GLY A C 1
ATOM 2478 O O . GLY A 1 364 ? 15.323 -8.487 -3.572 1.00 94.12 364 GLY A O 1
ATOM 2479 N N . SER A 1 365 ? 14.592 -10.331 -4.614 1.00 95.44 365 SER A N 1
ATOM 2480 C CA . SER A 1 365 ? 13.178 -9.969 -4.599 1.00 95.44 365 SER A CA 1
ATOM 2481 C C . SER A 1 365 ? 12.299 -11.009 -3.906 1.00 95.44 365 SER A C 1
ATOM 2483 O O . SER A 1 365 ? 12.644 -12.190 -3.817 1.00 95.44 365 SER A O 1
ATOM 2485 N N . GLY A 1 366 ? 11.154 -10.563 -3.389 1.00 95.75 366 GLY A N 1
ATOM 2486 C CA . GLY A 1 366 ? 10.179 -11.423 -2.723 1.00 95.75 366 GLY A CA 1
ATOM 2487 C C . GLY A 1 366 ? 9.068 -10.647 -2.019 1.00 95.75 366 GLY A C 1
ATOM 2488 O O . GLY A 1 366 ? 8.939 -9.434 -2.161 1.00 95.75 366 GLY A O 1
ATOM 2489 N N . THR A 1 367 ? 8.245 -11.359 -1.249 1.00 95.12 367 THR A N 1
ATOM 2490 C CA . THR A 1 367 ? 7.246 -10.766 -0.343 1.00 95.12 367 THR A CA 1
ATOM 2491 C C . THR A 1 367 ? 7.711 -10.939 1.094 1.00 95.12 367 THR A C 1
ATOM 2493 O O . THR A 1 367 ? 8.176 -12.017 1.467 1.00 95.12 367 THR A O 1
ATOM 2496 N N . MET A 1 368 ? 7.592 -9.890 1.907 1.00 96.12 368 MET A N 1
ATOM 2497 C CA . MET A 1 368 ? 8.050 -9.916 3.288 1.00 96.12 368 MET A CA 1
ATOM 2498 C C . MET A 1 368 ? 7.176 -10.842 4.143 1.00 96.12 368 MET A C 1
ATOM 2500 O O . MET A 1 368 ? 5.998 -10.569 4.383 1.00 96.12 368 MET A O 1
ATOM 2504 N N . ALA A 1 369 ? 7.764 -11.945 4.604 1.00 94.50 369 ALA A N 1
ATOM 2505 C CA . ALA A 1 369 ? 7.125 -12.897 5.506 1.00 94.50 369 ALA A CA 1
ATOM 2506 C C . ALA A 1 369 ? 7.126 -12.384 6.960 1.00 94.50 369 ALA A C 1
ATOM 2508 O O . ALA A 1 369 ? 7.559 -11.272 7.247 1.00 94.50 369 ALA A O 1
ATOM 2509 N N . ALA A 1 370 ? 6.658 -13.205 7.904 1.00 94.31 370 ALA A N 1
ATOM 2510 C CA . ALA A 1 370 ? 6.675 -12.891 9.336 1.00 94.31 370 ALA A CA 1
ATOM 2511 C C . ALA A 1 370 ? 8.074 -13.050 9.986 1.00 94.31 370 ALA A C 1
ATOM 2513 O O . ALA A 1 370 ? 8.182 -13.519 11.119 1.00 94.31 370 ALA A O 1
ATOM 2514 N N . GLN A 1 371 ? 9.149 -12.733 9.256 1.00 95.50 371 GLN A N 1
ATOM 2515 C CA . GLN A 1 371 ? 10.540 -12.856 9.704 1.00 95.50 371 GLN A CA 1
ATOM 2516 C C . GLN A 1 371 ? 11.490 -12.035 8.822 1.00 95.50 371 GLN A C 1
ATOM 2518 O O . GLN A 1 371 ? 11.175 -11.742 7.671 1.00 95.50 371 GLN A O 1
ATOM 2523 N N . ASN A 1 372 ? 12.676 -11.718 9.350 1.00 97.44 372 ASN A N 1
ATOM 2524 C CA . ASN A 1 372 ? 13.717 -11.014 8.598 1.00 97.44 372 ASN A CA 1
ATOM 2525 C C . ASN A 1 372 ? 14.224 -11.860 7.422 1.00 97.44 372 ASN A C 1
ATOM 2527 O O . ASN A 1 372 ? 14.472 -13.059 7.566 1.00 97.44 372 ASN A O 1
ATOM 2531 N N . VAL A 1 373 ? 14.447 -11.212 6.282 1.00 97.94 373 VAL A N 1
ATOM 2532 C CA . VAL A 1 373 ? 15.117 -11.811 5.123 1.00 97.94 373 VAL A CA 1
ATOM 2533 C C . VAL A 1 373 ? 16.620 -11.665 5.327 1.00 97.94 373 VAL A C 1
ATOM 2535 O O . VAL A 1 373 ? 17.103 -10.558 5.538 1.00 97.94 373 VAL A O 1
ATOM 2538 N N . THR A 1 374 ? 17.366 -12.767 5.283 1.00 97.75 374 THR A N 1
ATOM 2539 C CA . THR A 1 374 ? 18.822 -12.785 5.546 1.00 97.75 374 THR A CA 1
ATOM 2540 C C . THR A 1 374 ? 19.630 -13.482 4.450 1.00 97.75 374 THR A C 1
ATOM 2542 O O . THR A 1 374 ? 20.844 -13.637 4.573 1.00 97.75 374 THR A O 1
ATOM 2545 N N . ASN A 1 375 ? 18.970 -13.920 3.377 1.00 96.62 375 ASN A N 1
ATOM 2546 C CA . ASN A 1 375 ? 19.532 -14.775 2.330 1.00 96.62 375 ASN A CA 1
ATOM 2547 C C . ASN A 1 375 ? 19.713 -14.064 0.978 1.00 96.62 375 ASN A C 1
ATOM 2549 O O . ASN A 1 375 ? 19.905 -14.745 -0.034 1.00 96.62 375 ASN A O 1
ATOM 2553 N N . VAL A 1 376 ? 19.664 -12.726 0.945 1.00 98.12 376 VAL A N 1
ATOM 2554 C CA . VAL A 1 376 ? 20.046 -11.967 -0.253 1.00 98.12 376 VAL A CA 1
ATOM 2555 C C . VAL A 1 376 ? 21.539 -12.193 -0.500 1.00 98.12 376 VAL A C 1
ATOM 2557 O O . VAL A 1 376 ? 22.376 -11.883 0.347 1.00 98.12 376 VAL A O 1
ATOM 2560 N N . GLY A 1 377 ? 21.893 -12.777 -1.639 1.00 95.88 377 GLY A N 1
ATOM 2561 C CA . GLY A 1 377 ? 23.284 -13.040 -1.995 1.00 95.88 377 GLY A CA 1
ATOM 2562 C C . GLY A 1 377 ? 23.800 -11.970 -2.941 1.00 95.88 377 GLY A C 1
ATOM 2563 O O . GLY A 1 377 ? 23.236 -11.795 -4.016 1.00 95.88 377 GLY A O 1
ATOM 2564 N N . VAL A 1 378 ? 24.880 -11.286 -2.574 1.00 97.06 378 VAL A N 1
ATOM 2565 C CA . VAL A 1 378 ? 25.584 -10.344 -3.449 1.00 97.06 378 VAL A CA 1
ATOM 2566 C C . VAL A 1 378 ? 26.944 -10.934 -3.804 1.00 97.06 378 VAL A C 1
ATOM 2568 O O . VAL A 1 378 ? 27.779 -11.172 -2.928 1.00 97.06 378 VAL A O 1
ATOM 2571 N N . SER A 1 379 ? 27.164 -11.202 -5.087 1.00 92.69 379 SER A N 1
ATOM 2572 C CA . SER A 1 379 ? 28.419 -11.770 -5.585 1.00 92.69 379 SER A CA 1
ATOM 2573 C C . SER A 1 379 ? 29.086 -10.797 -6.539 1.00 92.69 379 SER A C 1
ATOM 2575 O O . SER A 1 379 ? 28.505 -10.447 -7.564 1.00 92.69 379 SER A O 1
ATOM 2577 N N . CYS A 1 380 ? 30.283 -10.347 -6.176 1.00 90.88 380 CYS A N 1
ATOM 2578 C CA . CYS A 1 380 ? 31.088 -9.418 -6.951 1.00 90.88 380 CYS A CA 1
ATOM 2579 C C . CYS A 1 380 ? 32.263 -10.147 -7.601 1.00 90.88 380 CYS A C 1
ATOM 2581 O O . CYS A 1 380 ? 33.018 -10.854 -6.934 1.00 90.88 380 CYS A O 1
ATOM 2583 N N . VAL A 1 381 ? 32.435 -9.949 -8.904 1.00 84.94 381 VAL A N 1
ATOM 2584 C CA . VAL A 1 381 ? 33.518 -10.544 -9.690 1.00 84.94 381 VAL A CA 1
ATOM 2585 C C . VAL A 1 381 ? 34.369 -9.430 -10.278 1.00 84.94 381 VAL A C 1
ATOM 2587 O O . VAL A 1 381 ? 33.845 -8.445 -10.793 1.00 84.94 381 VAL A O 1
ATOM 2590 N N . THR A 1 382 ? 35.694 -9.569 -10.194 1.00 84.19 382 THR A N 1
ATOM 2591 C CA . THR A 1 382 ? 36.616 -8.621 -10.827 1.00 84.19 382 THR A CA 1
ATOM 2592 C C . THR A 1 382 ? 36.452 -8.656 -12.336 1.00 84.19 382 THR A C 1
ATOM 2594 O O . THR A 1 382 ? 36.565 -9.701 -12.978 1.00 84.19 382 THR A O 1
ATOM 2597 N N . ASN A 1 383 ? 36.228 -7.479 -12.898 1.00 76.50 383 ASN A N 1
ATOM 2598 C CA . ASN A 1 383 ? 36.100 -7.287 -14.321 1.00 76.50 383 ASN A CA 1
ATOM 2599 C C . ASN A 1 383 ? 37.461 -7.493 -14.976 1.00 76.50 383 ASN A C 1
ATOM 2601 O O . ASN A 1 383 ? 38.436 -6.813 -14.657 1.00 76.50 383 ASN A O 1
ATOM 2605 N N . THR A 1 384 ? 37.530 -8.452 -15.888 1.00 76.06 384 THR A N 1
ATOM 2606 C CA . THR A 1 384 ? 38.786 -8.869 -16.525 1.00 76.06 384 THR A CA 1
ATOM 2607 C C . THR A 1 384 ? 38.739 -8.711 -18.039 1.00 76.06 384 THR A C 1
ATOM 2609 O O . THR A 1 384 ? 39.750 -8.924 -18.707 1.00 76.06 384 THR A O 1
ATOM 2612 N N . THR A 1 385 ? 37.597 -8.315 -18.601 1.00 82.00 385 THR A N 1
ATOM 2613 C CA . THR A 1 385 ? 37.427 -8.209 -20.048 1.00 82.00 385 THR A CA 1
ATOM 2614 C C . THR A 1 385 ? 36.564 -7.020 -20.474 1.00 82.00 385 THR A C 1
ATOM 2616 O O . THR A 1 385 ? 35.866 -6.412 -19.660 1.00 82.00 385 THR A O 1
ATOM 2619 N N . THR A 1 386 ? 36.635 -6.672 -21.757 1.00 86.88 386 THR A N 1
ATOM 2620 C CA . THR A 1 386 ? 35.888 -5.584 -22.397 1.00 86.88 386 THR A CA 1
ATOM 2621 C C . THR A 1 386 ? 35.164 -6.123 -23.623 1.00 86.88 386 THR A C 1
ATOM 2623 O O . THR A 1 386 ? 35.701 -6.951 -24.360 1.00 86.88 386 THR A O 1
ATOM 2626 N N . LEU A 1 387 ? 33.942 -5.649 -23.852 1.00 92.19 387 LEU A N 1
ATOM 2627 C CA . LEU A 1 387 ? 33.142 -6.011 -25.019 1.00 92.19 387 LEU A CA 1
ATOM 2628 C C . LEU A 1 387 ? 32.998 -4.816 -25.965 1.00 92.19 387 LEU A C 1
ATOM 2630 O O . LEU A 1 387 ? 33.095 -3.661 -25.553 1.00 92.19 387 LEU A O 1
ATOM 2634 N N . SER A 1 388 ? 32.720 -5.109 -27.229 1.00 93.94 388 SER A N 1
ATOM 2635 C CA . SER A 1 388 ? 32.299 -4.150 -28.246 1.00 93.94 388 SER A CA 1
ATOM 2636 C C . SER A 1 388 ? 31.036 -4.656 -28.934 1.00 93.94 388 SER A C 1
ATOM 2638 O O . SER A 1 388 ? 30.896 -5.857 -29.187 1.00 93.94 388 SER A O 1
ATOM 2640 N N . VAL A 1 389 ? 30.117 -3.737 -29.225 1.00 95.81 389 VAL A N 1
ATOM 2641 C CA . VAL A 1 389 ? 28.834 -4.001 -29.887 1.00 95.81 389 VAL A CA 1
ATOM 2642 C C . VAL A 1 389 ? 28.559 -2.918 -30.936 1.00 95.81 389 VAL A C 1
ATOM 2644 O O . VAL A 1 389 ? 29.090 -1.811 -30.816 1.00 95.81 389 VAL A O 1
ATOM 2647 N N . PRO A 1 390 ? 27.749 -3.203 -31.970 1.00 95.50 390 PRO A N 1
ATOM 2648 C CA . PRO A 1 390 ? 27.262 -2.187 -32.892 1.00 95.50 390 PRO A CA 1
ATOM 2649 C C . PRO A 1 390 ? 26.546 -1.052 -32.158 1.00 95.50 390 PRO A C 1
ATOM 2651 O O . PRO A 1 390 ? 25.884 -1.282 -31.150 1.00 95.50 390 PRO A O 1
ATOM 2654 N N . ALA A 1 391 ? 26.619 0.164 -32.702 1.00 94.06 391 ALA A N 1
ATOM 2655 C CA . ALA A 1 391 ? 25.885 1.303 -32.149 1.00 94.06 391 ALA A CA 1
ATOM 2656 C C . ALA A 1 391 ? 24.359 1.107 -32.235 1.00 94.06 391 ALA A C 1
ATOM 2658 O O . ALA A 1 391 ? 23.623 1.558 -31.359 1.00 94.06 391 ALA A O 1
ATOM 2659 N N . THR A 1 392 ? 23.890 0.418 -33.280 1.00 94.88 392 THR A N 1
ATOM 2660 C CA . THR A 1 392 ? 22.470 0.205 -33.563 1.00 94.88 392 THR A CA 1
ATOM 2661 C C . THR A 1 392 ? 22.174 -1.236 -33.982 1.00 94.88 392 THR A C 1
ATOM 2663 O O . THR A 1 392 ? 23.009 -1.914 -34.584 1.00 94.88 392 THR A O 1
ATOM 2666 N N . GLY A 1 393 ? 20.960 -1.703 -33.684 1.00 94.88 393 GLY A N 1
ATOM 2667 C CA . GLY A 1 393 ? 20.403 -2.973 -34.154 1.00 94.88 393 GLY A CA 1
ATOM 2668 C C . GLY A 1 393 ? 18.905 -2.850 -34.438 1.00 94.88 393 GLY A C 1
ATOM 2669 O O . GLY A 1 393 ? 18.204 -2.098 -33.764 1.00 94.88 393 GLY A O 1
ATOM 2670 N N . VAL A 1 394 ? 18.401 -3.563 -35.449 1.00 94.94 394 VAL A N 1
ATOM 2671 C CA . VAL A 1 394 ? 16.980 -3.524 -35.842 1.00 94.94 394 VAL A CA 1
ATOM 2672 C C . VAL A 1 394 ? 16.386 -4.920 -35.744 1.00 94.94 394 VAL A C 1
ATOM 2674 O O . VAL A 1 394 ? 16.774 -5.796 -36.510 1.00 94.94 394 VAL A O 1
ATOM 2677 N N . ILE A 1 395 ? 15.438 -5.117 -34.830 1.00 96.50 395 ILE A N 1
ATOM 2678 C CA . ILE A 1 395 ? 14.742 -6.389 -34.623 1.00 96.50 395 ILE A CA 1
ATOM 2679 C C . ILE A 1 395 ? 13.522 -6.454 -35.548 1.00 96.50 395 ILE A C 1
ATOM 2681 O O . ILE A 1 395 ? 12.632 -5.603 -35.496 1.00 96.50 395 ILE A O 1
ATOM 2685 N N . ALA A 1 396 ? 13.470 -7.467 -36.410 1.00 94.75 396 ALA A N 1
ATOM 2686 C CA . ALA A 1 396 ? 12.305 -7.719 -37.254 1.00 94.75 396 ALA A CA 1
ATOM 2687 C C . ALA A 1 396 ? 11.147 -8.320 -36.438 1.00 94.75 396 ALA A C 1
ATOM 2689 O O . ALA A 1 396 ? 11.311 -9.342 -35.770 1.00 94.75 396 ALA A O 1
ATOM 2690 N N . VAL A 1 397 ? 9.967 -7.707 -36.522 1.00 95.06 397 VAL A N 1
ATOM 2691 C CA . VAL A 1 397 ? 8.723 -8.209 -35.921 1.00 95.06 397 VAL A CA 1
ATOM 2692 C C . VAL A 1 397 ? 8.078 -9.188 -36.885 1.00 95.06 397 VAL A C 1
ATOM 2694 O O . VAL A 1 397 ? 7.888 -8.853 -38.052 1.00 95.06 397 VAL A O 1
ATOM 2697 N N . ASN A 1 398 ? 7.788 -10.408 -36.426 1.00 91.00 398 ASN A N 1
ATOM 2698 C CA . ASN A 1 398 ? 7.220 -11.503 -37.229 1.00 91.00 398 ASN A CA 1
ATOM 2699 C C . ASN A 1 398 ? 8.019 -11.866 -38.509 1.00 91.00 398 ASN A C 1
ATOM 2701 O O . ASN A 1 398 ? 7.617 -12.743 -39.267 1.00 91.00 398 ASN A O 1
ATOM 2705 N N . GLY A 1 399 ? 9.182 -11.244 -38.732 1.00 78.94 399 GLY A N 1
ATOM 2706 C CA . GLY A 1 399 ? 10.025 -11.385 -39.924 1.00 78.94 399 GLY A CA 1
ATOM 2707 C C . GLY A 1 399 ? 11.197 -12.355 -39.760 1.00 78.94 399 GLY A C 1
ATOM 2708 O O . GLY A 1 399 ? 12.119 -12.347 -40.572 1.00 78.94 399 GLY A O 1
ATOM 2709 N N . GLY A 1 400 ? 11.190 -13.174 -38.704 1.00 83.12 400 GLY A N 1
ATOM 2710 C CA . GLY A 1 400 ? 12.233 -14.155 -38.416 1.00 83.12 400 GLY A CA 1
ATOM 2711 C C . GLY A 1 400 ? 13.252 -13.685 -37.378 1.00 83.12 400 GLY A C 1
ATOM 2712 O O . GLY A 1 400 ? 12.922 -13.000 -36.413 1.00 83.12 400 GLY A O 1
ATOM 2713 N N . THR A 1 401 ? 14.493 -14.138 -37.535 1.00 89.75 401 THR A N 1
ATOM 2714 C CA . THR A 1 401 ? 15.562 -13.950 -36.552 1.00 89.75 401 THR A CA 1
ATOM 2715 C C . THR A 1 401 ? 16.492 -12.801 -36.938 1.00 89.75 401 THR A C 1
ATOM 2717 O O . THR A 1 401 ? 17.012 -12.769 -38.050 1.00 89.75 401 THR A O 1
ATOM 2720 N N . THR A 1 402 ? 16.769 -11.912 -35.985 1.00 92.19 402 THR A N 1
ATOM 2721 C CA . THR A 1 402 ? 17.789 -10.856 -36.079 1.00 92.19 402 THR A CA 1
ATOM 2722 C C . THR A 1 402 ? 19.037 -11.252 -35.291 1.00 92.19 402 THR A C 1
ATOM 2724 O O . THR A 1 402 ? 18.922 -11.865 -34.232 1.00 92.19 402 THR A O 1
ATOM 2727 N N . PHE A 1 403 ? 20.224 -10.875 -35.770 1.00 93.56 403 PHE A N 1
ATOM 2728 C CA . PHE A 1 403 ? 21.489 -11.130 -35.079 1.00 93.56 403 PHE A CA 1
ATOM 2729 C C . PHE A 1 403 ? 22.226 -9.834 -34.755 1.00 93.56 403 PHE A C 1
ATOM 2731 O O . PHE A 1 403 ? 22.368 -8.964 -35.613 1.00 93.56 403 PHE A O 1
ATOM 2738 N N . ILE A 1 404 ? 22.752 -9.741 -33.536 1.00 94.50 404 ILE A N 1
ATOM 2739 C CA . ILE A 1 404 ? 23.649 -8.667 -33.104 1.00 94.50 404 ILE A CA 1
ATOM 2740 C C . ILE A 1 404 ? 24.989 -9.290 -32.752 1.00 94.50 404 ILE A C 1
ATOM 2742 O O . ILE A 1 404 ? 25.067 -10.186 -31.914 1.00 94.50 404 ILE A O 1
ATOM 2746 N N . THR A 1 405 ? 26.048 -8.826 -33.412 1.00 95.25 405 THR A N 1
ATOM 2747 C CA . THR A 1 405 ? 27.401 -9.328 -33.160 1.00 95.25 405 THR A CA 1
ATOM 2748 C C . THR A 1 405 ? 27.971 -8.676 -31.912 1.00 95.25 405 THR A C 1
ATOM 2750 O O . THR A 1 405 ? 27.994 -7.454 -31.814 1.00 95.25 405 THR A O 1
ATOM 2753 N N . VAL A 1 406 ? 28.468 -9.482 -30.982 1.00 96.31 406 VAL A N 1
ATOM 2754 C CA . VAL A 1 406 ? 29.228 -9.015 -29.823 1.00 96.31 406 VAL A CA 1
ATOM 2755 C C . VAL A 1 406 ? 30.657 -9.507 -29.967 1.00 96.31 406 VAL A C 1
ATOM 2757 O O . VAL A 1 406 ? 30.880 -10.694 -30.201 1.00 96.31 406 VAL A O 1
ATOM 2760 N N . MET A 1 407 ? 31.623 -8.604 -29.840 1.00 94.94 407 MET A N 1
ATOM 2761 C CA . MET A 1 407 ? 33.044 -8.925 -29.913 1.00 94.94 407 MET A CA 1
ATOM 2762 C C . MET A 1 407 ? 33.690 -8.759 -28.543 1.00 94.94 407 MET A C 1
ATOM 2764 O O . MET A 1 407 ? 33.473 -7.757 -27.865 1.00 94.94 407 MET A O 1
ATOM 2768 N N . ASN A 1 408 ? 34.524 -9.719 -28.156 1.00 93.31 408 ASN A N 1
ATOM 2769 C CA . ASN A 1 408 ? 35.384 -9.575 -26.992 1.00 93.31 408 ASN A CA 1
ATOM 2770 C C . ASN A 1 408 ? 36.680 -8.875 -27.411 1.00 93.31 408 ASN A C 1
ATOM 2772 O O . ASN A 1 408 ? 37.516 -9.449 -28.109 1.00 93.31 408 ASN A O 1
ATOM 2776 N N . THR A 1 409 ? 36.824 -7.619 -26.997 1.00 91.19 409 THR A N 1
ATOM 2777 C CA . THR A 1 409 ? 38.005 -6.785 -27.259 1.00 91.19 409 THR A CA 1
ATOM 2778 C C . THR A 1 409 ? 39.016 -6.821 -26.115 1.00 91.19 409 THR A C 1
ATOM 2780 O O . THR A 1 409 ? 40.079 -6.211 -26.219 1.00 91.19 409 THR A O 1
ATOM 2783 N N . GLY A 1 410 ? 38.689 -7.515 -25.024 1.00 86.31 410 GLY A N 1
ATOM 2784 C CA . GLY A 1 410 ? 39.563 -7.691 -23.878 1.00 86.31 410 GLY A CA 1
ATOM 2785 C C . GLY A 1 410 ? 40.574 -8.820 -24.067 1.00 86.31 410 GLY A C 1
ATOM 2786 O O . GLY A 1 410 ? 40.627 -9.504 -25.088 1.00 86.31 410 GLY A O 1
ATOM 2787 N N . VAL A 1 411 ? 41.386 -9.023 -23.029 1.00 81.69 411 VAL A N 1
ATOM 2788 C CA . VAL A 1 411 ? 42.448 -10.046 -22.995 1.00 81.69 411 VAL A CA 1
ATOM 2789 C C . VAL A 1 411 ? 42.032 -11.331 -22.272 1.00 81.69 411 VAL A C 1
ATOM 2791 O O . VAL A 1 411 ? 42.765 -12.314 -22.308 1.00 81.69 411 VAL A O 1
ATOM 2794 N N . ASN A 1 412 ? 40.850 -11.348 -21.646 1.00 85.81 412 ASN A N 1
ATOM 2795 C CA . ASN A 1 412 ? 40.279 -12.514 -20.966 1.00 85.81 412 ASN A CA 1
ATOM 2796 C C . ASN A 1 412 ? 38.953 -12.929 -21.614 1.00 85.81 412 ASN A C 1
ATOM 2798 O O . ASN A 1 412 ? 38.261 -12.101 -22.210 1.00 85.81 412 ASN A O 1
ATOM 2802 N N . ALA A 1 413 ? 38.589 -14.209 -21.512 1.00 87.56 413 ALA A N 1
ATOM 2803 C CA . ALA A 1 413 ? 37.309 -14.695 -22.027 1.00 87.56 413 ALA A CA 1
ATOM 2804 C C . ALA A 1 413 ? 36.134 -14.056 -21.264 1.00 87.56 413 ALA A C 1
ATOM 2806 O O . ALA A 1 413 ? 36.216 -13.915 -20.048 1.00 87.56 413 ALA A O 1
ATOM 2807 N N . ALA A 1 414 ? 35.056 -13.688 -21.957 1.00 89.38 414 ALA A N 1
ATOM 2808 C CA . ALA A 1 414 ? 33.806 -13.236 -21.344 1.00 89.38 414 ALA A CA 1
ATOM 2809 C C . ALA A 1 414 ? 32.848 -14.420 -21.152 1.00 89.38 414 ALA A C 1
ATOM 2811 O O . ALA A 1 414 ? 32.799 -15.298 -22.016 1.00 89.38 414 ALA A O 1
ATOM 2812 N N . THR A 1 415 ? 32.080 -14.456 -20.062 1.00 89.38 415 THR A N 1
ATOM 2813 C CA . THR A 1 415 ? 31.104 -15.533 -19.796 1.00 89.38 415 THR A CA 1
ATOM 2814 C C . THR A 1 415 ? 29.679 -15.007 -19.675 1.00 89.38 415 THR A C 1
ATOM 2816 O O . THR A 1 415 ? 29.459 -13.945 -19.100 1.00 89.38 415 THR A O 1
ATOM 2819 N N . ASN A 1 416 ? 28.721 -15.764 -20.220 1.00 90.38 416 ASN A N 1
ATOM 2820 C CA . ASN A 1 416 ? 27.283 -15.471 -20.195 1.00 90.38 416 ASN A CA 1
ATOM 2821 C C . ASN A 1 416 ? 26.926 -14.079 -20.747 1.00 90.38 416 ASN A C 1
ATOM 2823 O O . ASN A 1 416 ? 26.255 -13.278 -20.098 1.00 90.38 416 ASN A O 1
ATOM 2827 N N . VAL A 1 417 ? 27.386 -13.784 -21.967 1.00 92.69 417 VAL A N 1
ATOM 2828 C CA . VAL A 1 417 ? 27.120 -12.496 -22.621 1.00 92.69 417 VAL A CA 1
ATOM 2829 C C . VAL A 1 417 ? 25.635 -12.387 -23.000 1.00 92.69 417 VAL A C 1
ATOM 2831 O O . VAL A 1 417 ? 25.088 -13.277 -23.652 1.00 92.69 417 VAL A O 1
ATOM 2834 N N . VAL A 1 418 ? 24.980 -11.289 -22.614 1.00 94.75 418 VAL A N 1
ATOM 2835 C CA . VAL A 1 418 ? 23.527 -11.064 -22.749 1.00 94.75 418 VAL A CA 1
ATOM 2836 C C . VAL A 1 418 ? 23.229 -9.563 -22.917 1.00 94.75 418 VAL A C 1
ATOM 2838 O O . VAL A 1 418 ? 23.949 -8.737 -22.358 1.00 94.75 418 VAL A O 1
ATOM 2841 N N . ALA A 1 419 ? 22.176 -9.175 -23.651 1.00 94.06 419 ALA A N 1
ATOM 2842 C CA . ALA A 1 419 ? 21.653 -7.806 -23.603 1.00 94.06 419 ALA A CA 1
ATOM 2843 C C . ALA A 1 419 ? 20.574 -7.671 -22.512 1.00 94.06 419 ALA A C 1
ATOM 2845 O O . ALA A 1 419 ? 19.700 -8.525 -22.373 1.00 94.06 419 ALA A O 1
ATOM 2846 N N . GLN A 1 420 ? 20.626 -6.588 -21.738 1.00 93.75 420 GLN A N 1
ATOM 2847 C CA . GLN A 1 420 ? 19.659 -6.289 -20.680 1.00 93.75 420 GLN A CA 1
ATOM 2848 C C . GLN A 1 420 ? 18.421 -5.616 -21.286 1.00 93.75 420 GLN A C 1
ATOM 2850 O O . GLN A 1 420 ? 18.346 -4.390 -21.378 1.00 93.75 420 GLN A O 1
ATOM 2855 N N . LEU A 1 421 ? 17.473 -6.427 -21.763 1.00 93.44 421 LEU A N 1
ATOM 2856 C CA . LEU A 1 421 ? 16.254 -5.926 -22.399 1.00 93.44 421 LEU A CA 1
ATOM 2857 C C . LE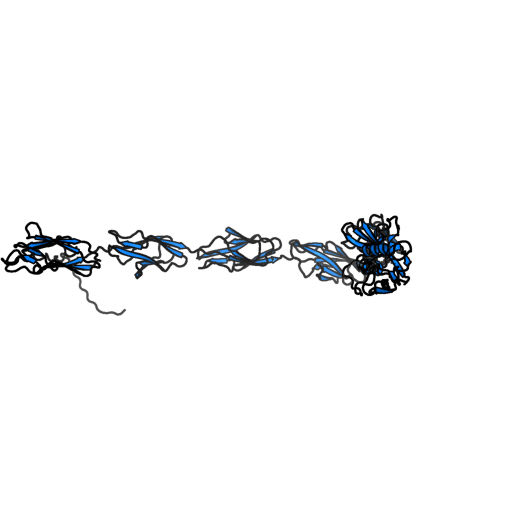U A 1 421 ? 15.322 -5.233 -21.385 1.00 93.44 421 LEU A C 1
ATOM 2859 O O . LEU A 1 421 ? 15.185 -5.711 -20.255 1.00 93.44 421 LEU A O 1
ATOM 2863 N N . PRO A 1 422 ? 14.631 -4.146 -21.778 1.00 93.44 422 PRO A N 1
ATOM 2864 C CA . PRO A 1 422 ? 13.590 -3.539 -20.955 1.00 93.44 422 PRO A CA 1
ATOM 2865 C C . PRO A 1 422 ? 12.510 -4.557 -20.572 1.00 93.44 422 PRO A C 1
ATOM 2867 O O . PRO A 1 422 ? 12.010 -5.289 -21.422 1.00 93.44 422 PRO A O 1
ATOM 2870 N N . SER A 1 423 ? 12.077 -4.559 -19.309 1.00 89.25 423 SER A N 1
ATOM 2871 C CA . SER A 1 423 ? 11.055 -5.498 -18.816 1.00 89.25 423 SER A CA 1
ATOM 2872 C C . SER A 1 423 ? 9.698 -5.360 -19.520 1.00 89.25 423 SER A C 1
ATOM 2874 O O . SER A 1 423 ? 8.931 -6.318 -19.576 1.00 89.25 423 SER A O 1
ATOM 2876 N N . ALA A 1 424 ? 9.410 -4.187 -20.093 1.00 91.50 424 ALA A N 1
ATOM 2877 C CA . ALA A 1 424 ? 8.210 -3.938 -20.887 1.00 91.50 424 ALA A CA 1
ATOM 2878 C C . ALA A 1 424 ? 8.202 -4.688 -22.235 1.00 91.50 424 ALA A C 1
ATOM 2880 O O . ALA A 1 424 ? 7.140 -4.840 -22.839 1.00 91.50 424 ALA A O 1
ATOM 2881 N N . TRP A 1 425 ? 9.356 -5.161 -22.721 1.00 93.88 425 TRP A N 1
ATOM 2882 C CA . TRP A 1 425 ? 9.497 -5.830 -24.018 1.00 93.88 425 TRP A CA 1
ATOM 2883 C C . TRP A 1 425 ? 9.167 -7.324 -23.937 1.00 93.88 425 TRP A C 1
ATOM 2885 O O . TRP A 1 425 ? 9.952 -8.188 -24.321 1.00 93.88 425 TRP A O 1
ATOM 2895 N N . THR A 1 426 ? 7.979 -7.639 -23.428 1.00 94.06 426 THR A N 1
ATOM 2896 C CA . THR A 1 426 ? 7.517 -9.012 -23.171 1.00 94.06 426 THR A CA 1
ATOM 2897 C C . THR A 1 426 ? 7.358 -9.869 -24.431 1.00 94.06 426 THR A C 1
ATOM 2899 O O . THR A 1 426 ? 7.382 -11.094 -24.345 1.00 94.06 426 THR A O 1
ATOM 2902 N N . GLY A 1 427 ? 7.211 -9.245 -25.601 1.00 93.06 427 GLY A N 1
ATOM 2903 C CA . GLY A 1 427 ? 7.100 -9.899 -26.904 1.00 93.06 427 GLY A CA 1
ATOM 2904 C C . GLY A 1 427 ? 8.438 -10.162 -27.600 1.00 93.06 427 GLY A C 1
ATOM 2905 O O . GLY A 1 427 ? 8.423 -10.658 -28.730 1.00 93.06 427 GLY A O 1
ATOM 2906 N N . VAL A 1 428 ? 9.570 -9.825 -26.969 1.00 96.06 428 VAL A N 1
ATOM 2907 C CA . VAL A 1 428 ? 10.924 -10.024 -27.506 1.00 96.06 428 VAL A CA 1
ATOM 2908 C C . VAL A 1 428 ? 11.583 -11.201 -26.805 1.00 96.06 428 VAL A C 1
ATOM 2910 O O . VAL A 1 428 ? 11.629 -11.261 -25.579 1.00 96.06 428 VAL A O 1
ATOM 2913 N N . THR A 1 429 ? 12.149 -12.122 -27.581 1.00 95.00 429 THR A N 1
ATOM 2914 C CA . THR A 1 429 ? 12.976 -13.198 -27.033 1.00 95.00 429 THR A CA 1
ATOM 2915 C C . THR A 1 429 ? 14.413 -13.045 -27.498 1.00 95.00 429 THR A C 1
ATOM 2917 O O . THR A 1 429 ? 14.673 -12.745 -28.665 1.00 95.00 429 THR A O 1
ATOM 2920 N N . GLN A 1 430 ? 15.344 -13.248 -26.568 1.00 95.62 430 GLN A N 1
ATOM 2921 C CA . GLN A 1 430 ? 16.771 -13.293 -26.842 1.00 95.62 430 GLN A CA 1
ATOM 2922 C C . GLN A 1 430 ? 17.288 -14.714 -26.612 1.00 95.62 430 GLN A C 1
ATOM 2924 O O . GLN A 1 430 ? 17.118 -15.277 -25.533 1.00 95.62 430 GLN A O 1
ATOM 2929 N N . ASN A 1 431 ? 17.983 -15.266 -27.600 1.00 93.81 431 ASN A N 1
ATOM 2930 C CA . ASN A 1 431 ? 18.778 -16.477 -27.463 1.00 93.81 431 ASN A CA 1
ATOM 2931 C C . ASN A 1 431 ? 20.272 -16.112 -27.493 1.00 93.81 431 ASN A C 1
ATOM 2933 O O . ASN A 1 431 ? 20.778 -15.570 -28.475 1.00 93.81 431 ASN A O 1
ATOM 2937 N N . ALA A 1 432 ? 20.969 -16.415 -26.397 1.00 92.12 432 ALA A N 1
ATOM 2938 C CA . ALA A 1 432 ? 22.401 -16.179 -26.209 1.00 92.12 432 ALA A CA 1
ATOM 2939 C C . ALA A 1 432 ? 23.211 -17.490 -26.133 1.00 92.12 432 ALA A C 1
ATOM 2941 O O . ALA A 1 432 ? 24.305 -17.520 -25.574 1.00 92.12 432 ALA A O 1
ATOM 2942 N N . GLY A 1 433 ? 22.691 -18.600 -26.670 1.00 87.44 433 GLY A N 1
ATOM 2943 C CA . GLY A 1 433 ? 23.304 -19.927 -26.519 1.00 87.44 433 GLY A CA 1
ATOM 2944 C C . GLY A 1 433 ? 24.735 -20.051 -27.066 1.00 87.44 433 GLY A C 1
ATOM 2945 O O . GLY A 1 433 ? 25.523 -20.837 -26.551 1.00 87.44 433 GLY A O 1
ATOM 2946 N N . ASN A 1 434 ? 25.113 -19.246 -28.062 1.00 84.75 434 ASN A N 1
ATOM 2947 C CA . ASN A 1 434 ? 26.480 -19.173 -28.605 1.00 84.75 434 ASN A CA 1
ATOM 2948 C C . ASN A 1 434 ? 27.384 -18.155 -27.872 1.00 84.75 434 ASN A C 1
ATOM 2950 O O . ASN A 1 434 ? 28.547 -17.996 -28.234 1.00 84.75 434 ASN A O 1
ATOM 2954 N N . CYS A 1 435 ? 26.848 -17.459 -26.872 1.00 92.00 435 CYS A N 1
ATOM 2955 C CA . CYS A 1 435 ? 27.490 -16.384 -26.122 1.00 92.00 435 CYS A CA 1
ATOM 2956 C C . CYS A 1 435 ? 27.809 -16.800 -24.667 1.00 92.00 435 CYS A C 1
ATOM 2958 O O . CYS A 1 435 ? 28.136 -15.957 -23.831 1.00 92.00 435 CYS A O 1
ATOM 2960 N N . GLY A 1 436 ? 27.745 -18.103 -24.352 1.00 89.88 436 GLY A N 1
ATOM 2961 C CA . GLY A 1 436 ? 28.045 -18.632 -23.015 1.00 89.88 436 GLY A CA 1
ATOM 2962 C C . GLY A 1 436 ? 29.514 -18.477 -22.604 1.00 89.88 436 GLY A C 1
ATOM 2963 O O . GLY A 1 436 ? 29.812 -18.153 -21.458 1.00 89.88 436 GLY A O 1
ATOM 2964 N N . THR A 1 437 ? 30.456 -18.652 -23.533 1.00 90.75 437 THR A N 1
ATOM 2965 C CA . THR A 1 437 ? 31.874 -18.318 -23.325 1.00 90.75 437 THR A CA 1
ATOM 2966 C C . THR A 1 437 ? 32.446 -17.736 -24.606 1.00 90.75 437 THR A C 1
ATOM 2968 O O . THR A 1 437 ? 32.386 -18.360 -25.662 1.00 90.75 437 THR A O 1
ATOM 2971 N N . LEU A 1 438 ? 33.015 -16.539 -24.508 1.00 92.62 438 LEU A N 1
ATOM 2972 C CA . LEU A 1 438 ? 33.525 -15.768 -25.629 1.00 92.62 438 LEU A CA 1
ATOM 2973 C C . LEU A 1 438 ? 35.014 -15.482 -25.428 1.00 92.62 438 LEU A C 1
ATOM 2975 O O . LEU A 1 438 ? 35.389 -14.639 -24.614 1.00 92.62 438 LEU A O 1
ATOM 2979 N N . ALA A 1 439 ? 35.871 -16.189 -26.163 1.00 91.69 439 ALA A N 1
ATOM 2980 C CA . ALA A 1 439 ? 37.326 -16.051 -26.071 1.00 91.69 439 ALA A CA 1
ATOM 2981 C C . ALA A 1 439 ? 37.823 -14.637 -26.462 1.00 91.69 439 ALA A C 1
ATOM 2983 O O . ALA A 1 439 ? 37.132 -13.946 -27.217 1.00 91.69 439 ALA A O 1
ATOM 2984 N N . PRO A 1 440 ? 39.015 -14.206 -25.996 1.00 91.50 440 PRO A N 1
ATOM 2985 C CA . PRO A 1 440 ? 39.645 -12.954 -26.430 1.00 91.50 440 PRO A CA 1
ATOM 2986 C C . PRO A 1 440 ? 39.738 -12.851 -27.957 1.00 91.50 440 PRO A C 1
ATOM 2988 O O . PRO A 1 440 ? 40.145 -13.808 -28.617 1.00 91.50 440 PRO A O 1
ATOM 2991 N N . GLY A 1 441 ? 39.341 -11.711 -28.526 1.00 90.88 441 GLY A N 1
ATOM 2992 C CA . GLY A 1 441 ? 39.293 -11.491 -29.977 1.00 90.88 441 GLY A CA 1
ATOM 2993 C C . GLY A 1 441 ? 38.182 -12.254 -30.714 1.00 90.88 441 GLY A C 1
ATOM 2994 O O . GLY A 1 441 ? 38.010 -12.063 -31.917 1.00 90.88 441 GLY A O 1
ATOM 2995 N N . GLY A 1 442 ? 37.420 -13.104 -30.020 1.00 94.12 442 GLY A N 1
ATOM 2996 C CA . GLY A 1 442 ? 36.284 -13.830 -30.576 1.00 94.12 442 GLY A CA 1
ATOM 2997 C C . GLY A 1 442 ? 35.042 -12.956 -30.744 1.00 94.12 442 GLY A C 1
ATOM 2998 O O . GLY A 1 442 ? 34.929 -11.869 -30.170 1.00 94.12 442 GLY A O 1
ATOM 2999 N N . SER A 1 443 ? 34.070 -13.472 -31.498 1.00 95.12 443 SER A N 1
ATOM 3000 C CA . SER A 1 443 ? 32.727 -12.893 -31.600 1.00 95.12 443 SER A CA 1
ATOM 3001 C C . SER A 1 443 ? 31.641 -13.942 -31.352 1.00 95.12 443 SER A C 1
ATOM 3003 O O . SER A 1 443 ? 31.848 -15.130 -31.603 1.00 95.12 443 SER A O 1
ATOM 3005 N N . CYS A 1 444 ? 30.493 -13.503 -30.842 1.00 95.69 444 CYS A N 1
ATOM 3006 C CA . CYS A 1 444 ? 29.271 -14.300 -30.761 1.00 95.69 444 CYS A CA 1
ATOM 3007 C C . CYS A 1 444 ? 28.078 -13.494 -31.298 1.00 95.69 444 CYS A C 1
ATOM 3009 O O . CYS A 1 444 ? 28.183 -12.283 -31.508 1.00 95.69 444 CYS A O 1
ATOM 3011 N N . LEU A 1 445 ? 26.950 -14.162 -31.557 1.00 95.06 445 LEU A N 1
ATOM 3012 C CA . LEU A 1 445 ? 25.744 -13.532 -32.101 1.00 95.06 445 LEU A CA 1
ATOM 3013 C C . LEU A 1 445 ? 24.594 -13.642 -31.106 1.00 95.06 445 LEU A C 1
ATOM 3015 O O . LEU A 1 445 ? 24.038 -14.726 -30.943 1.00 95.06 445 LEU A O 1
ATOM 3019 N N . LEU A 1 446 ? 24.180 -12.521 -30.524 1.00 95.81 446 LEU A N 1
ATOM 3020 C CA . LEU A 1 446 ? 22.914 -12.459 -29.804 1.00 95.81 446 LEU A CA 1
ATOM 3021 C C . LEU A 1 446 ? 21.770 -12.543 -30.812 1.00 95.81 446 LEU A C 1
ATOM 3023 O O . LEU A 1 446 ? 21.681 -11.733 -31.737 1.00 95.81 446 LEU A O 1
ATOM 3027 N N . GLN A 1 447 ? 20.919 -13.547 -30.640 1.00 95.50 447 GLN A N 1
ATOM 3028 C CA . GLN A 1 447 ? 19.806 -13.829 -31.528 1.00 95.50 447 GLN A CA 1
ATOM 3029 C C . GLN A 1 447 ? 18.517 -13.246 -30.945 1.00 95.50 447 GLN A C 1
ATOM 3031 O O . GLN A 1 447 ? 18.171 -13.559 -29.811 1.00 95.50 447 GLN A O 1
ATOM 3036 N N . PHE A 1 448 ? 17.781 -12.459 -31.726 1.00 96.00 448 PHE A N 1
ATOM 3037 C CA . PHE A 1 448 ? 16.515 -11.854 -31.314 1.00 96.00 448 PHE A CA 1
ATOM 3038 C C . PHE A 1 448 ? 15.367 -12.274 -32.226 1.00 96.00 448 PHE A C 1
ATOM 3040 O O . PHE A 1 448 ? 15.513 -12.309 -33.451 1.00 96.00 448 PHE A O 1
ATOM 3047 N N . THR A 1 449 ? 14.208 -12.530 -31.630 1.00 95.62 449 THR A N 1
ATOM 3048 C CA . THR A 1 449 ? 12.920 -12.598 -32.332 1.00 95.62 449 THR A CA 1
ATOM 3049 C C . THR A 1 449 ? 11.910 -11.723 -31.602 1.00 95.62 449 THR A C 1
ATOM 3051 O O . THR A 1 449 ? 12.008 -11.533 -30.388 1.00 95.62 449 THR A O 1
ATOM 3054 N N . ALA A 1 450 ? 10.944 -11.176 -32.335 1.00 96.31 450 ALA A N 1
ATOM 3055 C CA . ALA A 1 450 ? 9.888 -10.355 -31.763 1.00 96.31 450 ALA A CA 1
ATOM 3056 C C . ALA A 1 450 ? 8.528 -10.720 -32.358 1.00 96.31 450 ALA A C 1
ATOM 3058 O O . ALA A 1 450 ? 8.388 -10.860 -33.574 1.00 96.31 450 ALA A O 1
ATOM 3059 N N . THR A 1 451 ? 7.533 -10.843 -31.484 1.00 94.62 451 THR A N 1
ATOM 3060 C CA . THR A 1 451 ? 6.117 -11.043 -31.844 1.00 94.62 451 THR A CA 1
ATOM 3061 C C . THR A 1 451 ? 5.328 -9.735 -31.852 1.00 94.62 451 THR A C 1
ATOM 3063 O O . THR A 1 451 ? 4.231 -9.676 -32.397 1.00 94.62 451 THR A O 1
ATOM 3066 N N . GLN A 1 452 ? 5.886 -8.680 -31.250 1.00 94.44 452 GLN A N 1
ATOM 3067 C CA . GLN A 1 452 ? 5.300 -7.345 -31.176 1.00 94.44 452 GLN A CA 1
ATOM 3068 C C . GLN A 1 452 ? 6.398 -6.279 -31.337 1.00 94.44 452 GLN A C 1
ATOM 3070 O O . GLN A 1 452 ? 7.534 -6.511 -30.908 1.00 94.44 452 GLN A O 1
ATOM 3075 N N . PRO A 1 453 ? 6.092 -5.124 -31.952 1.00 95.88 453 PRO A N 1
ATOM 3076 C CA . PRO A 1 453 ? 6.989 -3.983 -32.014 1.00 95.88 453 PRO A CA 1
ATOM 3077 C C . PRO A 1 453 ? 6.995 -3.207 -30.697 1.00 95.88 453 PRO A C 1
ATOM 3079 O O . PRO A 1 453 ? 5.999 -3.152 -29.978 1.00 95.88 453 PRO A O 1
ATOM 3082 N N . TYR A 1 454 ? 8.088 -2.489 -30.464 1.00 95.69 454 TYR A N 1
ATOM 3083 C CA . TYR A 1 454 ? 8.174 -1.451 -29.444 1.00 95.69 454 TYR A CA 1
ATOM 3084 C C . TYR A 1 454 ? 8.771 -0.181 -30.054 1.00 95.69 454 TYR A C 1
ATOM 3086 O O . TYR A 1 454 ? 9.361 -0.205 -31.137 1.00 95.69 454 TYR A O 1
ATOM 3094 N N . VAL A 1 455 ? 8.605 0.947 -29.365 1.00 93.25 455 VAL A N 1
ATOM 3095 C CA . VAL A 1 455 ? 9.349 2.167 -29.696 1.00 93.25 455 VAL A CA 1
ATOM 3096 C C . VAL A 1 455 ? 10.833 1.911 -29.425 1.00 93.25 455 VAL A C 1
ATOM 3098 O O . VAL A 1 455 ? 11.171 1.262 -28.433 1.00 93.25 455 VAL A O 1
ATOM 3101 N N . ALA A 1 456 ? 11.712 2.371 -30.320 1.00 94.94 456 ALA A N 1
ATOM 3102 C CA . ALA A 1 456 ? 13.141 2.118 -30.185 1.00 94.94 456 ALA A CA 1
ATOM 3103 C C . ALA A 1 456 ? 13.706 2.732 -28.896 1.00 94.94 456 ALA A C 1
ATOM 3105 O O . ALA A 1 456 ? 13.240 3.769 -28.423 1.00 94.94 456 ALA A O 1
ATOM 3106 N N . GLN A 1 457 ? 14.740 2.099 -28.348 1.00 95.25 457 GLN A N 1
ATOM 3107 C CA . GLN A 1 457 ? 15.367 2.528 -27.103 1.00 95.25 457 GLN A CA 1
ATOM 3108 C C . GLN A 1 457 ? 16.893 2.459 -27.207 1.00 95.25 457 GLN A C 1
ATOM 3110 O O . GLN A 1 457 ? 17.456 1.485 -27.707 1.00 95.25 457 GLN A O 1
ATOM 3115 N N . GLY A 1 458 ? 17.559 3.518 -26.740 1.00 93.06 458 GLY A N 1
ATOM 3116 C CA . GLY A 1 458 ? 19.014 3.594 -26.591 1.00 93.06 458 GLY A CA 1
ATOM 3117 C C . GLY A 1 458 ? 19.506 3.085 -25.237 1.00 93.06 458 GLY A C 1
ATOM 3118 O O . GLY A 1 458 ? 18.717 2.866 -24.320 1.00 93.06 458 GLY A O 1
ATOM 3119 N N . GLY A 1 459 ? 20.826 2.945 -25.093 1.00 92.00 459 GLY A N 1
ATOM 3120 C CA . GLY A 1 459 ? 21.451 2.653 -23.799 1.00 92.00 459 GLY A CA 1
ATOM 3121 C C . GLY A 1 459 ? 21.246 1.220 -23.296 1.00 92.00 459 GLY A C 1
ATOM 3122 O O . GLY A 1 459 ? 21.468 0.957 -22.117 1.00 92.00 459 GLY A O 1
ATOM 3123 N N . ILE A 1 460 ? 20.831 0.289 -24.160 1.00 94.81 460 ILE A N 1
ATOM 3124 C CA . ILE A 1 460 ? 20.626 -1.113 -23.785 1.00 94.81 460 ILE A CA 1
ATOM 3125 C C . ILE A 1 460 ? 21.999 -1.734 -23.536 1.00 94.81 460 ILE A C 1
ATOM 3127 O O . ILE A 1 460 ? 22.805 -1.865 -24.457 1.00 94.81 460 ILE A O 1
ATOM 3131 N N . ALA A 1 461 ? 22.289 -2.065 -22.279 1.00 93.44 461 ALA A N 1
ATOM 3132 C CA . ALA A 1 461 ? 23.587 -2.590 -21.876 1.00 93.44 461 ALA A CA 1
ATOM 3133 C C . ALA A 1 461 ? 23.769 -4.038 -22.344 1.00 93.44 461 ALA A C 1
ATOM 3135 O O . ALA A 1 461 ? 22.891 -4.880 -22.145 1.00 93.44 461 ALA A O 1
ATOM 3136 N N . VAL A 1 462 ? 24.935 -4.340 -22.916 1.00 93.62 462 VAL A N 1
ATOM 3137 C CA . VAL A 1 462 ? 25.361 -5.712 -23.210 1.00 93.62 462 VAL A CA 1
ATOM 3138 C C . VAL A 1 462 ? 26.376 -6.141 -22.161 1.00 93.62 462 VAL A C 1
ATOM 3140 O O . VAL A 1 462 ? 27.507 -5.660 -22.130 1.00 93.62 462 VAL A O 1
ATOM 3143 N N . THR A 1 463 ? 25.944 -7.030 -21.277 1.00 90.81 463 THR A N 1
ATOM 3144 C CA . THR A 1 463 ? 26.655 -7.435 -20.061 1.00 90.81 463 THR A CA 1
ATOM 3145 C C . THR A 1 463 ? 27.208 -8.850 -20.185 1.00 90.81 463 THR A C 1
ATOM 3147 O O . THR A 1 463 ? 26.725 -9.638 -20.993 1.00 90.81 463 THR A O 1
ATOM 3150 N N . ALA A 1 464 ? 28.175 -9.189 -19.339 1.00 88.75 464 ALA A N 1
ATOM 3151 C CA . ALA A 1 464 ? 28.598 -10.560 -19.052 1.00 88.75 464 ALA A CA 1
ATOM 3152 C C . ALA A 1 464 ? 29.104 -10.614 -17.600 1.00 88.75 464 ALA A C 1
ATOM 3154 O O . ALA A 1 464 ? 29.323 -9.559 -16.999 1.00 88.75 464 ALA A O 1
ATOM 3155 N N . ASP A 1 465 ? 29.329 -11.805 -17.046 1.00 83.94 465 ASP A N 1
ATOM 3156 C CA . ASP A 1 465 ? 29.643 -11.965 -15.613 1.00 83.94 465 ASP A CA 1
ATOM 3157 C C . ASP A 1 465 ? 30.945 -11.267 -15.178 1.00 83.94 465 ASP A C 1
ATOM 3159 O O . ASP A 1 465 ? 31.138 -10.968 -14.002 1.00 83.94 465 ASP A O 1
ATOM 3163 N N . ASN A 1 466 ? 31.864 -11.027 -16.116 1.00 80.81 466 ASN A N 1
ATOM 3164 C CA . ASN A 1 466 ? 33.213 -10.527 -15.850 1.00 80.81 466 ASN A CA 1
ATOM 3165 C C . ASN A 1 466 ? 33.628 -9.334 -16.736 1.00 80.81 466 ASN A C 1
ATOM 3167 O O . ASN A 1 466 ? 34.827 -9.093 -16.935 1.00 80.81 466 ASN A O 1
ATOM 3171 N N . VAL A 1 467 ? 32.656 -8.597 -17.281 1.00 83.50 467 VAL A N 1
ATOM 3172 C CA . VAL A 1 467 ? 32.878 -7.438 -18.165 1.00 83.50 467 VAL A CA 1
ATOM 3173 C C . VAL A 1 467 ? 32.994 -6.141 -17.375 1.00 83.50 467 VAL A C 1
ATOM 3175 O O . VAL A 1 467 ? 32.217 -5.890 -16.462 1.00 83.50 467 VAL A O 1
ATOM 3178 N N . ALA A 1 468 ? 33.949 -5.291 -17.759 1.00 72.06 468 ALA A N 1
ATOM 3179 C CA . ALA A 1 468 ? 34.161 -3.976 -17.158 1.00 72.06 468 ALA A CA 1
ATOM 3180 C C . ALA A 1 468 ? 32.919 -3.075 -17.193 1.00 72.06 468 ALA A C 1
ATOM 3182 O O . ALA A 1 468 ? 32.186 -3.031 -18.180 1.00 72.06 468 ALA A O 1
ATOM 3183 N N . SER A 1 469 ? 32.724 -2.326 -16.105 1.00 71.12 469 SER A N 1
ATOM 3184 C CA . SER A 1 469 ? 31.748 -1.244 -16.023 1.00 71.12 469 SER A CA 1
ATOM 3185 C C . SER A 1 469 ? 32.383 0.076 -16.503 1.00 71.12 469 SER A C 1
ATOM 3187 O O . SER A 1 469 ? 33.530 0.347 -16.136 1.00 71.12 469 SER A O 1
ATOM 3189 N N . PRO A 1 470 ? 31.671 0.914 -17.283 1.00 75.44 470 PRO A N 1
ATOM 3190 C CA . PRO A 1 470 ? 30.341 0.660 -17.828 1.00 75.44 470 PRO A CA 1
ATOM 3191 C C . PRO A 1 470 ? 30.391 -0.360 -18.973 1.00 75.44 470 PRO A C 1
ATOM 3193 O O . PRO A 1 470 ? 31.282 -0.322 -19.822 1.00 75.44 470 PRO A O 1
ATOM 3196 N N . SER A 1 471 ? 29.406 -1.259 -19.011 1.00 85.38 471 SER A N 1
ATOM 3197 C CA . SER A 1 471 ? 29.233 -2.172 -20.142 1.00 85.38 471 SER A CA 1
ATOM 3198 C C . SER A 1 471 ? 28.917 -1.388 -21.424 1.00 85.38 471 SER A C 1
ATOM 3200 O O . SER A 1 471 ? 28.268 -0.338 -21.347 1.00 85.38 471 SER A O 1
ATOM 3202 N N . PRO A 1 472 ? 29.336 -1.866 -22.611 1.00 91.94 472 PRO A N 1
ATOM 3203 C CA . PRO A 1 472 ? 28.981 -1.201 -23.857 1.00 91.94 472 PRO A CA 1
ATOM 3204 C C . PRO A 1 472 ? 27.462 -1.240 -24.061 1.00 91.94 472 PRO A C 1
ATOM 3206 O O . PRO A 1 472 ? 26.784 -2.185 -23.647 1.00 91.94 472 PRO A O 1
ATOM 3209 N N . THR A 1 473 ? 26.928 -0.204 -24.702 1.00 94.69 473 THR A N 1
ATOM 3210 C CA . THR A 1 473 ? 25.489 -0.064 -24.937 1.00 94.69 473 THR A CA 1
ATOM 3211 C C . THR A 1 473 ? 25.167 -0.047 -26.424 1.00 94.69 473 THR A C 1
ATOM 3213 O O . THR A 1 473 ? 25.995 0.347 -27.245 1.00 94.69 473 THR A O 1
ATOM 3216 N N . ILE A 1 474 ? 23.953 -0.476 -26.756 1.00 95.88 474 ILE A N 1
ATOM 3217 C CA . ILE A 1 474 ? 23.394 -0.478 -28.109 1.00 95.88 474 ILE A CA 1
ATOM 3218 C C . ILE A 1 474 ? 22.032 0.224 -28.107 1.00 95.88 474 ILE A C 1
ATOM 3220 O O . ILE A 1 474 ? 21.308 0.194 -27.108 1.00 95.88 474 ILE A O 1
ATOM 3224 N N . ALA A 1 475 ? 21.667 0.861 -29.219 1.00 96.56 475 ALA A N 1
ATOM 3225 C CA . ALA A 1 475 ? 20.287 1.251 -29.477 1.00 96.56 475 ALA A CA 1
ATOM 3226 C C . ALA A 1 475 ? 19.573 0.167 -30.292 1.00 96.56 475 ALA A C 1
ATOM 3228 O O . ALA A 1 475 ? 20.120 -0.319 -31.283 1.00 96.56 475 ALA A O 1
ATOM 3229 N N . LEU A 1 476 ? 18.353 -0.204 -29.899 1.00 96.75 476 LEU A N 1
ATOM 3230 C CA . LEU A 1 476 ? 17.540 -1.196 -30.608 1.00 96.75 476 LEU A CA 1
ATOM 3231 C C . LEU A 1 476 ? 16.236 -0.579 -31.105 1.00 96.75 476 LEU A C 1
ATOM 3233 O O . LEU A 1 476 ? 15.498 0.014 -30.321 1.00 96.75 476 LEU A O 1
ATOM 3237 N N . ALA A 1 477 ? 15.957 -0.754 -32.395 1.00 96.31 477 ALA A N 1
ATOM 3238 C CA . ALA A 1 477 ? 14.696 -0.401 -33.040 1.00 96.31 477 ALA A CA 1
ATOM 3239 C C . ALA A 1 477 ? 13.976 -1.648 -33.551 1.00 96.31 477 ALA A C 1
ATOM 3241 O O . ALA A 1 477 ? 14.553 -2.733 -33.630 1.00 96.31 477 ALA A O 1
ATOM 3242 N N . PHE A 1 478 ? 12.719 -1.471 -33.944 1.00 96.38 478 PHE A N 1
ATOM 3243 C CA . PHE A 1 478 ? 11.899 -2.528 -34.521 1.00 96.38 478 PHE A CA 1
ATOM 3244 C C . PHE A 1 478 ? 11.579 -2.223 -35.975 1.00 96.38 478 PHE A C 1
ATOM 3246 O O . PHE A 1 478 ? 11.502 -1.060 -36.376 1.00 96.38 478 PHE A O 1
ATOM 3253 N N . SER A 1 479 ? 11.375 -3.274 -36.763 1.00 94.81 479 SER A N 1
ATOM 3254 C CA . SER A 1 479 ? 10.870 -3.143 -38.126 1.00 94.81 479 SER A CA 1
ATOM 3255 C C . SER A 1 479 ? 9.721 -4.098 -38.411 1.00 94.81 479 SER A C 1
ATOM 3257 O O . SER A 1 479 ? 9.698 -5.215 -37.898 1.00 94.81 479 SER A O 1
ATOM 3259 N N . ILE A 1 480 ? 8.785 -3.651 -39.247 1.00 94.06 480 ILE A N 1
ATOM 3260 C CA . ILE A 1 480 ? 7.681 -4.455 -39.788 1.00 94.06 480 ILE A CA 1
ATOM 3261 C C . ILE A 1 480 ? 7.778 -4.362 -41.308 1.00 94.06 480 ILE A C 1
ATOM 3263 O O . ILE A 1 480 ? 7.949 -3.271 -41.849 1.00 94.06 480 ILE A O 1
ATOM 3267 N N . ASP A 1 481 ? 7.767 -5.505 -41.996 1.00 90.06 481 ASP A N 1
ATOM 3268 C CA . ASP A 1 481 ? 8.032 -5.623 -43.441 1.00 90.06 481 ASP A CA 1
ATOM 3269 C C . ASP A 1 481 ? 9.374 -5.010 -43.903 1.00 90.06 481 ASP A C 1
ATOM 3271 O O . ASP A 1 481 ? 9.605 -4.814 -45.096 1.00 90.06 481 ASP A O 1
ATOM 3275 N N . GLY A 1 482 ? 10.289 -4.717 -42.972 1.00 89.00 482 GLY A N 1
ATOM 3276 C CA . GLY A 1 482 ? 11.556 -4.022 -43.219 1.00 89.00 482 GLY A CA 1
ATOM 3277 C C . GLY A 1 482 ? 11.490 -2.490 -43.136 1.00 89.00 482 GLY A C 1
ATOM 3278 O O . GLY A 1 482 ? 12.484 -1.838 -43.451 1.00 89.00 482 GLY A O 1
ATOM 3279 N N . ASP A 1 483 ? 10.362 -1.916 -42.710 1.00 92.75 483 ASP A N 1
ATOM 3280 C CA . ASP A 1 483 ? 10.194 -0.486 -42.423 1.00 92.75 483 ASP A CA 1
ATOM 3281 C C . ASP A 1 483 ? 10.317 -0.216 -40.916 1.00 92.75 483 ASP A C 1
ATOM 3283 O O . ASP A 1 483 ? 9.858 -1.017 -40.102 1.00 92.75 483 ASP A O 1
ATOM 3287 N N . LEU A 1 484 ? 10.937 0.902 -40.528 1.00 95.25 484 LEU A N 1
ATOM 3288 C CA . LEU A 1 484 ? 11.268 1.194 -39.126 1.00 95.25 484 LEU A CA 1
ATOM 3289 C C . LEU A 1 484 ? 10.049 1.678 -38.341 1.00 95.25 484 LEU A C 1
ATOM 3291 O O . LEU A 1 484 ? 9.395 2.635 -38.745 1.00 95.25 484 LEU A O 1
ATOM 3295 N N . VAL A 1 485 ? 9.782 1.078 -37.186 1.00 96.69 485 VAL A N 1
ATOM 3296 C CA . VAL A 1 485 ? 8.696 1.489 -36.288 1.00 96.69 485 VAL A CA 1
ATOM 3297 C C . VAL A 1 485 ? 9.096 2.756 -35.537 1.00 96.69 485 VAL A C 1
ATOM 3299 O O . VAL A 1 485 ? 10.072 2.744 -34.791 1.00 96.69 485 VAL A O 1
ATOM 3302 N N . TYR A 1 486 ? 8.315 3.829 -35.675 1.00 95.00 486 TYR A N 1
ATOM 3303 C CA . TYR A 1 486 ? 8.504 5.053 -34.883 1.00 95.00 486 TYR A CA 1
ATOM 3304 C C . TYR A 1 486 ? 7.379 5.300 -33.871 1.00 95.00 486 TYR A C 1
ATOM 3306 O O . TYR A 1 486 ? 7.545 6.112 -32.963 1.00 95.00 486 TYR A O 1
ATOM 3314 N N . ALA A 1 487 ? 6.242 4.608 -33.994 1.00 95.69 487 ALA A N 1
ATOM 3315 C CA . ALA A 1 487 ? 5.142 4.696 -33.038 1.00 95.69 487 ALA A CA 1
ATOM 3316 C C . ALA A 1 487 ? 4.369 3.376 -32.949 1.00 95.69 487 ALA A C 1
ATOM 3318 O O . ALA A 1 487 ? 4.095 2.750 -33.972 1.00 95.69 487 ALA A O 1
ATOM 3319 N N . VAL A 1 488 ? 3.947 2.999 -31.742 1.00 95.31 488 VAL A N 1
ATOM 3320 C CA . VAL A 1 488 ? 2.972 1.922 -31.503 1.00 95.31 488 VAL A CA 1
ATOM 3321 C C . VAL A 1 488 ? 1.679 2.590 -31.044 1.00 95.31 488 VAL A C 1
ATOM 3323 O O . VAL A 1 488 ? 1.638 3.191 -29.974 1.00 95.31 488 VAL A O 1
ATOM 3326 N N . THR A 1 489 ? 0.653 2.578 -31.894 1.00 92.25 489 THR A N 1
ATOM 3327 C CA . THR A 1 489 ? -0.570 3.388 -31.725 1.00 92.25 489 THR A CA 1
ATOM 3328 C C . THR A 1 489 ? -1.773 2.579 -31.245 1.00 92.25 489 THR A C 1
ATOM 3330 O O . THR A 1 489 ? -2.818 3.150 -30.945 1.00 92.25 489 THR A O 1
ATOM 3333 N N . GLY A 1 490 ? -1.635 1.257 -31.143 1.00 91.38 490 GLY A N 1
ATOM 3334 C CA . GLY A 1 490 ? -2.639 0.356 -30.589 1.00 91.38 490 GLY A CA 1
ATOM 3335 C C . GLY A 1 490 ? -2.059 -1.034 -30.335 1.00 91.38 490 GLY A C 1
ATOM 3336 O O . GLY A 1 490 ? -0.886 -1.276 -30.598 1.00 91.38 490 GLY A O 1
ATOM 3337 N N . ALA A 1 491 ? -2.890 -1.963 -29.854 1.00 89.12 491 ALA A N 1
ATOM 3338 C CA . ALA A 1 491 ? -2.456 -3.325 -29.516 1.00 89.12 491 ALA A CA 1
ATOM 3339 C C . ALA A 1 491 ? -1.900 -4.119 -30.717 1.00 89.12 491 ALA A C 1
ATOM 3341 O O . ALA A 1 491 ? -1.063 -5.000 -30.538 1.00 89.12 491 ALA A O 1
ATOM 3342 N N . SER A 1 492 ? -2.357 -3.795 -31.928 1.00 92.06 492 SER A N 1
ATOM 3343 C CA . SER A 1 492 ? -1.971 -4.447 -33.184 1.00 92.06 492 SER A CA 1
ATOM 3344 C C . SER A 1 492 ? -1.714 -3.436 -34.304 1.00 92.06 492 SER A C 1
ATOM 3346 O O . SER A 1 492 ? -1.861 -3.772 -35.475 1.00 92.06 492 SER A O 1
ATOM 3348 N N . THR A 1 493 ? -1.418 -2.177 -33.968 1.00 95.00 493 THR A N 1
ATOM 3349 C CA . THR A 1 493 ? -1.222 -1.112 -34.962 1.00 95.00 493 THR A CA 1
ATOM 3350 C C . THR A 1 493 ? 0.017 -0.300 -34.622 1.00 95.00 493 THR A C 1
ATOM 3352 O O . THR A 1 493 ? 0.167 0.190 -33.502 1.00 95.00 493 THR A O 1
ATOM 3355 N N . ALA A 1 494 ? 0.895 -0.132 -35.605 1.00 96.81 494 ALA A N 1
ATOM 3356 C CA . ALA A 1 494 ? 2.097 0.682 -35.506 1.00 96.81 494 ALA A CA 1
ATOM 3357 C C . ALA A 1 494 ? 2.203 1.630 -36.703 1.00 96.81 494 ALA A C 1
ATOM 3359 O O . ALA A 1 494 ? 1.655 1.361 -37.772 1.00 96.81 494 ALA A O 1
ATOM 3360 N N . LYS A 1 495 ? 2.929 2.735 -36.536 1.00 96.56 495 LYS A N 1
ATOM 3361 C CA . LYS A 1 495 ? 3.353 3.586 -37.648 1.00 96.56 495 LYS A CA 1
ATOM 3362 C C . LYS A 1 495 ? 4.810 3.293 -37.978 1.00 96.56 495 LYS A C 1
ATOM 3364 O O . LYS A 1 495 ? 5.667 3.261 -37.087 1.00 96.56 495 LYS A O 1
ATOM 3369 N N . VAL A 1 496 ? 5.070 3.080 -39.263 1.00 95.88 496 VAL A N 1
ATOM 3370 C CA . VAL A 1 496 ? 6.394 2.748 -39.787 1.00 95.88 496 VAL A CA 1
ATOM 3371 C C . VAL A 1 496 ? 6.868 3.789 -40.786 1.00 95.88 496 VAL A C 1
ATOM 3373 O O . VAL A 1 496 ? 6.067 4.440 -41.455 1.00 95.88 496 VAL A O 1
ATOM 3376 N N . LEU A 1 497 ? 8.183 3.913 -40.892 1.00 94.69 497 LEU A N 1
ATOM 3377 C CA . LEU A 1 497 ? 8.885 4.802 -41.794 1.00 94.69 497 LEU A CA 1
ATOM 3378 C C . LEU A 1 497 ? 9.601 4.000 -42.886 1.00 94.69 497 LEU A C 1
ATOM 3380 O O . LEU A 1 497 ? 10.344 3.060 -42.591 1.00 94.69 497 LEU A O 1
ATOM 3384 N N . ALA A 1 498 ? 9.429 4.424 -44.137 1.00 92.00 498 ALA A N 1
ATOM 3385 C CA . ALA A 1 498 ? 10.100 3.833 -45.286 1.00 92.00 498 ALA A CA 1
ATOM 3386 C C . ALA A 1 498 ? 11.630 4.016 -45.243 1.00 92.00 498 ALA A C 1
ATOM 3388 O O . ALA A 1 498 ? 12.149 5.107 -44.989 1.00 92.00 498 ALA A O 1
ATOM 3389 N N . ALA A 1 499 ? 12.350 2.956 -45.608 1.00 78.56 499 ALA A N 1
ATOM 3390 C CA . ALA A 1 499 ? 13.763 2.997 -45.986 1.00 78.56 499 ALA A CA 1
ATOM 3391 C C . ALA A 1 499 ? 13.875 2.379 -47.393 1.00 78.56 499 ALA A C 1
ATOM 3393 O O . ALA A 1 499 ? 13.863 1.148 -47.485 1.00 78.56 499 ALA A O 1
ATOM 3394 N N . PRO A 1 500 ? 13.875 3.164 -48.498 1.00 78.62 500 PRO A N 1
ATOM 3395 C CA . PRO A 1 500 ? 14.582 4.447 -48.703 1.00 78.62 500 PRO A CA 1
ATOM 3396 C C . PRO A 1 500 ? 13.696 5.721 -48.745 1.00 78.62 500 PRO A C 1
ATOM 3398 O O . PRO A 1 500 ? 12.486 5.642 -48.552 1.00 78.62 500 PRO A O 1
ATOM 3401 N N . SER A 1 501 ? 14.293 6.906 -48.988 1.00 78.06 501 SER A N 1
ATOM 3402 C CA . SER A 1 501 ? 13.547 8.153 -49.266 1.00 78.06 501 SER A CA 1
ATOM 3403 C C . SER A 1 501 ? 12.979 8.161 -50.672 1.00 78.06 501 SER A C 1
ATOM 3405 O O . SER A 1 501 ? 13.418 7.409 -51.541 1.00 78.06 501 SER A O 1
ATOM 3407 N N . THR A 1 502 ? 12.060 9.096 -50.910 1.00 78.44 502 THR A N 1
ATOM 3408 C CA . THR A 1 502 ? 11.627 9.469 -52.259 1.00 78.44 502 THR A CA 1
ATOM 3409 C C . THR A 1 502 ? 12.694 10.244 -53.043 1.00 78.44 502 THR A C 1
ATOM 3411 O O . THR A 1 502 ? 12.523 10.443 -54.242 1.00 78.44 502 THR A O 1
ATOM 3414 N N . GLY A 1 503 ? 13.771 10.701 -52.391 1.00 83.62 503 GLY A N 1
ATOM 3415 C CA . GLY A 1 503 ? 14.774 11.592 -52.969 1.00 83.62 503 GLY A CA 1
ATOM 3416 C C . GLY A 1 503 ? 14.354 13.065 -52.933 1.00 83.62 503 GLY A C 1
ATOM 3417 O O . GLY A 1 503 ? 13.285 13.423 -52.434 1.00 83.62 503 GLY A O 1
ATOM 3418 N N . LEU A 1 504 ? 15.219 13.923 -53.486 1.00 87.44 504 LEU A N 1
ATOM 3419 C CA . LEU A 1 504 ? 15.024 15.372 -53.540 1.00 87.44 504 LEU A CA 1
ATOM 3420 C C . LEU A 1 504 ? 13.789 15.753 -54.367 1.00 87.44 504 LEU A C 1
ATOM 3422 O O . LEU A 1 504 ? 13.663 15.371 -55.530 1.00 87.44 504 LEU A O 1
ATOM 3426 N N . THR A 1 505 ? 12.900 16.548 -53.778 1.00 92.06 505 THR A N 1
ATOM 3427 C CA . THR A 1 505 ? 11.622 16.934 -54.372 1.00 92.06 505 THR A CA 1
ATOM 3428 C C . THR A 1 505 ? 11.125 18.283 -53.841 1.00 92.06 505 THR A C 1
ATOM 3430 O O . THR A 1 505 ? 11.624 18.817 -52.849 1.00 92.06 505 THR A O 1
ATOM 3433 N N . THR A 1 506 ? 10.139 18.863 -54.522 1.00 94.50 506 THR A N 1
ATOM 3434 C CA . THR A 1 506 ? 9.430 20.065 -54.050 1.00 94.50 506 THR A CA 1
ATOM 3435 C C . THR A 1 506 ? 8.213 19.666 -53.220 1.00 94.50 506 THR A C 1
ATOM 3437 O O . THR A 1 506 ? 7.733 18.537 -53.331 1.00 94.50 506 THR A O 1
ATOM 3440 N N . TRP A 1 507 ? 7.668 20.584 -52.419 1.00 95.19 507 TRP A N 1
ATOM 3441 C CA . TRP A 1 507 ? 6.396 20.324 -51.735 1.00 95.19 507 TRP A CA 1
ATOM 3442 C C . TRP A 1 507 ? 5.243 20.177 -52.746 1.00 95.19 507 TRP A C 1
ATOM 3444 O O . TRP A 1 507 ? 4.362 19.340 -52.564 1.00 95.19 507 TRP A O 1
ATOM 3454 N N . GLY A 1 508 ? 5.306 20.934 -53.853 1.00 89.00 508 GLY A N 1
ATOM 3455 C CA . GLY A 1 508 ? 4.341 20.930 -54.960 1.00 89.00 508 GLY A CA 1
ATOM 3456 C C . GLY A 1 508 ? 3.444 22.174 -54.989 1.00 89.00 508 GLY A C 1
ATOM 3457 O O . GLY A 1 508 ? 3.363 22.917 -54.017 1.00 89.00 508 GLY A O 1
ATOM 3458 N N . GLY A 1 509 ? 2.780 22.438 -56.121 1.00 87.38 509 GLY A N 1
ATOM 3459 C CA . GLY A 1 509 ? 1.698 23.433 -56.200 1.00 87.38 509 GLY A CA 1
ATOM 3460 C C . GLY A 1 509 ? 2.055 24.856 -55.744 1.00 87.38 509 GLY A C 1
ATOM 3461 O O . GLY A 1 509 ? 1.251 25.487 -55.064 1.00 87.38 509 GLY A O 1
ATOM 3462 N N . THR A 1 510 ? 3.249 25.371 -56.066 1.00 89.62 510 THR A N 1
ATOM 3463 C CA . THR A 1 510 ? 3.664 26.738 -55.691 1.00 89.62 510 THR A CA 1
ATOM 3464 C C . THR A 1 510 ? 2.613 27.773 -56.106 1.00 89.62 510 THR A C 1
ATOM 3466 O O . THR A 1 510 ? 2.279 27.880 -57.284 1.00 89.62 510 THR A O 1
ATOM 3469 N N . GLY A 1 511 ? 2.109 28.548 -55.141 1.00 88.75 511 GLY A N 1
ATOM 3470 C CA . GLY A 1 511 ? 1.056 29.547 -55.358 1.00 88.75 511 GLY A CA 1
ATOM 3471 C C . GLY A 1 511 ? -0.372 29.013 -55.196 1.00 88.75 511 GLY A C 1
ATOM 3472 O O . GLY A 1 511 ? -1.310 29.805 -55.208 1.00 88.75 511 GLY A O 1
ATOM 3473 N N . ILE A 1 512 ? -0.546 27.705 -54.989 1.00 92.81 512 ILE A N 1
ATOM 3474 C CA . ILE A 1 512 ? -1.834 27.049 -54.740 1.00 92.81 512 ILE A CA 1
ATOM 3475 C C . ILE A 1 512 ? -1.940 26.735 -53.246 1.00 92.81 512 ILE A C 1
ATOM 3477 O O . ILE A 1 512 ? -1.057 26.096 -52.674 1.00 92.81 512 ILE A O 1
ATOM 3481 N N . ALA A 1 513 ? -3.019 27.191 -52.611 1.00 95.38 513 ALA A N 1
ATOM 3482 C CA . ALA A 1 513 ? -3.354 26.836 -51.236 1.00 95.38 513 ALA A CA 1
ATOM 3483 C C . ALA A 1 513 ? -4.246 25.588 -51.234 1.00 95.38 513 ALA A C 1
ATOM 3485 O O . ALA A 1 513 ? -5.341 25.624 -51.796 1.00 95.38 513 ALA A O 1
ATOM 3486 N N . VAL A 1 514 ? -3.793 24.509 -50.594 1.00 95.12 514 VAL A N 1
ATOM 3487 C CA . VAL A 1 514 ? -4.636 23.328 -50.324 1.00 95.12 514 VAL A CA 1
ATOM 3488 C C . VAL A 1 514 ? -5.600 23.632 -49.169 1.00 95.12 514 VAL A C 1
ATOM 3490 O O . VAL A 1 514 ? -6.735 23.158 -49.145 1.00 95.12 514 VAL A O 1
ATOM 3493 N N . GLY A 1 515 ? -5.180 24.495 -48.241 1.00 91.62 515 GLY A N 1
ATOM 3494 C CA . GLY A 1 515 ? -6.000 25.014 -47.157 1.00 91.62 515 GLY A CA 1
ATOM 3495 C C . GLY A 1 515 ? -6.096 24.048 -45.980 1.00 91.62 515 GLY A C 1
ATOM 3496 O O . GLY A 1 515 ? -5.211 23.227 -45.747 1.00 91.62 515 GLY A O 1
ATOM 3497 N N . ALA A 1 516 ? -7.191 24.145 -45.223 1.00 92.50 516 ALA A N 1
ATOM 3498 C CA . ALA A 1 516 ? -7.365 23.439 -43.950 1.00 92.50 516 ALA A CA 1
ATOM 3499 C C . ALA A 1 516 ? -7.128 21.916 -44.030 1.00 92.50 516 ALA A C 1
ATOM 3501 O O . ALA A 1 516 ? -6.691 21.319 -43.050 1.00 92.50 516 ALA A O 1
ATOM 3502 N N . GLY A 1 517 ? -7.358 21.297 -45.195 1.00 93.94 517 GLY A N 1
ATOM 3503 C CA . GLY A 1 517 ? -7.120 19.868 -45.412 1.00 93.94 517 GLY A CA 1
ATOM 3504 C C . GLY A 1 517 ? -5.651 19.436 -45.342 1.00 93.94 517 GLY A C 1
ATOM 3505 O O . GLY A 1 517 ? -5.406 18.257 -45.131 1.00 93.94 517 GLY A O 1
ATOM 3506 N N . ALA A 1 518 ? -4.690 20.356 -45.492 1.00 96.25 518 ALA A N 1
ATOM 3507 C CA . ALA A 1 518 ? -3.249 20.081 -45.430 1.00 96.25 518 ALA A CA 1
ATOM 3508 C C . ALA A 1 518 ? -2.544 20.773 -44.252 1.00 96.25 518 ALA A C 1
ATOM 3510 O O . ALA A 1 518 ? -1.320 20.832 -44.213 1.00 96.25 518 ALA A O 1
ATOM 3511 N N . GLN A 1 519 ? -3.288 21.340 -43.302 1.00 94.75 519 GLN A N 1
ATOM 3512 C CA . GLN A 1 519 ? -2.729 22.128 -42.196 1.00 94.75 519 GLN A CA 1
ATOM 3513 C C . GLN A 1 519 ? -2.619 21.339 -40.884 1.00 94.75 519 GLN A C 1
ATOM 3515 O O . GLN A 1 519 ? -2.231 21.907 -39.861 1.00 94.75 519 GLN A O 1
ATOM 3520 N N . SER A 1 520 ? -2.934 20.037 -40.884 1.00 93.88 520 SER A N 1
ATOM 3521 C CA . SER A 1 520 ? -2.779 19.214 -39.685 1.00 93.88 520 SER A CA 1
ATOM 3522 C C . SER A 1 520 ? -1.307 19.084 -39.312 1.00 93.88 520 SER A C 1
ATOM 3524 O O . SER A 1 520 ? -0.443 18.838 -40.157 1.00 93.88 520 SER A O 1
ATOM 3526 N N . LEU A 1 521 ? -1.016 19.219 -38.024 1.00 91.44 521 LEU A N 1
ATOM 3527 C CA . LEU A 1 521 ? 0.326 19.024 -37.488 1.00 91.44 521 LEU A CA 1
ATOM 3528 C C . LEU A 1 521 ? 0.626 17.560 -37.163 1.00 91.44 521 LEU A C 1
ATOM 3530 O O . LEU A 1 521 ? 1.791 17.186 -37.086 1.00 91.44 521 LEU A O 1
ATOM 3534 N N . THR A 1 522 ? -0.403 16.731 -36.997 1.00 92.56 522 THR A N 1
ATOM 3535 C CA . THR A 1 522 ? -0.292 15.378 -36.430 1.00 92.56 522 THR A CA 1
ATOM 3536 C C . THR A 1 522 ? -0.870 14.285 -37.327 1.00 92.56 522 THR A C 1
ATOM 3538 O O . THR A 1 522 ? -0.712 13.103 -37.020 1.00 92.56 522 THR A O 1
ATOM 3541 N N . ASP A 1 523 ? -1.525 14.658 -38.429 1.00 94.50 523 ASP A N 1
ATOM 3542 C CA . ASP A 1 523 ? -2.170 13.727 -39.356 1.00 94.50 523 ASP A CA 1
ATOM 3543 C C . ASP A 1 523 ? -1.644 13.912 -40.783 1.00 94.50 523 ASP A C 1
ATOM 3545 O O . ASP A 1 523 ? -2.247 14.580 -41.629 1.00 94.50 523 ASP A O 1
ATOM 3549 N N . GLY A 1 524 ? -0.478 13.323 -41.051 1.00 96.06 524 GLY A N 1
ATOM 3550 C CA . GLY A 1 524 ? 0.135 13.379 -42.369 1.00 96.06 524 GLY A CA 1
ATOM 3551 C C . GLY A 1 524 ? -0.633 12.606 -43.436 1.00 96.06 524 GLY A C 1
ATOM 3552 O O . GLY A 1 524 ? -0.531 12.937 -44.619 1.00 96.06 524 GLY A O 1
ATOM 3553 N N . ALA A 1 525 ? -1.431 11.612 -43.039 1.00 96.75 525 ALA A N 1
ATOM 3554 C CA . ALA A 1 525 ? -2.245 10.818 -43.951 1.00 96.75 525 ALA A CA 1
ATOM 3555 C C . ALA A 1 525 ? -3.397 11.650 -44.526 1.00 96.75 525 ALA A C 1
ATOM 3557 O O . ALA A 1 525 ? -3.567 11.714 -45.751 1.00 96.75 525 ALA A O 1
ATOM 3558 N N . ALA A 1 526 ? -4.134 12.355 -43.661 1.00 97.75 526 ALA A N 1
ATOM 3559 C CA . ALA A 1 526 ? -5.182 13.279 -44.083 1.00 97.75 526 ALA A CA 1
ATOM 3560 C C . ALA A 1 526 ? -4.611 14.421 -44.935 1.00 97.75 526 ALA A C 1
ATOM 3562 O O . ALA A 1 526 ? -5.122 14.681 -46.028 1.00 97.75 526 ALA A O 1
ATOM 3563 N N . ASN A 1 527 ? -3.497 15.023 -44.494 1.00 97.94 527 ASN A N 1
ATOM 3564 C CA . ASN A 1 527 ? -2.825 16.070 -45.262 1.00 97.94 527 ASN A CA 1
ATOM 3565 C C . ASN A 1 527 ? -2.444 15.587 -46.664 1.00 97.94 527 ASN A C 1
ATOM 3567 O O . ASN A 1 527 ? -2.776 16.226 -47.658 1.00 97.94 527 ASN A O 1
ATOM 3571 N N . THR A 1 528 ? -1.771 14.438 -46.758 1.00 98.06 528 THR A N 1
ATOM 3572 C CA . THR A 1 528 ? -1.326 13.879 -48.042 1.00 98.06 528 THR A CA 1
ATOM 3573 C C . THR A 1 528 ? -2.504 13.632 -48.977 1.00 98.06 528 THR A C 1
ATOM 3575 O O . THR A 1 528 ? -2.442 14.005 -50.149 1.00 98.06 528 THR A O 1
ATOM 3578 N N . THR A 1 529 ? -3.600 13.085 -48.450 1.00 97.31 529 THR A N 1
ATOM 3579 C CA . THR A 1 529 ? -4.832 12.850 -49.214 1.00 97.31 529 THR A CA 1
ATOM 3580 C C . THR A 1 529 ? -5.396 14.157 -49.777 1.00 97.31 529 THR A C 1
ATOM 3582 O O . THR A 1 529 ? -5.707 14.232 -50.966 1.00 97.31 529 THR A O 1
ATOM 3585 N N . ALA A 1 530 ? -5.475 15.215 -48.963 1.00 97.69 530 ALA A N 1
ATOM 3586 C CA . ALA A 1 530 ? -5.980 16.521 -49.391 1.00 97.69 530 ALA A CA 1
ATOM 3587 C C . ALA A 1 530 ? -5.075 17.205 -50.430 1.00 97.69 530 ALA A C 1
ATOM 3589 O O . ALA A 1 530 ? -5.567 17.796 -51.399 1.00 97.69 530 ALA A O 1
ATOM 3590 N N . ILE A 1 531 ? -3.752 17.094 -50.262 1.00 97.38 531 ILE A N 1
ATOM 3591 C CA . ILE A 1 531 ? -2.773 17.639 -51.210 1.00 97.38 531 ILE A CA 1
ATOM 3592 C C . ILE A 1 531 ? -2.909 16.932 -52.560 1.00 97.38 531 ILE A C 1
ATOM 3594 O O . ILE A 1 531 ? -2.969 17.591 -53.595 1.00 97.38 531 ILE A O 1
ATOM 3598 N N . VAL A 1 532 ? -2.991 15.599 -52.567 1.00 96.88 532 VAL A N 1
ATOM 3599 C CA . VAL A 1 532 ? -3.128 14.812 -53.801 1.00 96.88 532 VAL A CA 1
ATOM 3600 C C . VAL A 1 532 ? -4.476 15.039 -54.481 1.00 96.88 532 VAL A C 1
ATOM 3602 O O . VAL A 1 532 ? -4.518 15.145 -55.704 1.00 96.88 532 VAL A O 1
ATOM 3605 N N . ALA A 1 533 ? -5.560 15.191 -53.719 1.00 96.44 533 ALA A N 1
ATOM 3606 C CA . ALA A 1 533 ? -6.865 15.537 -54.276 1.00 96.44 533 ALA A CA 1
ATOM 3607 C C . ALA A 1 533 ? -6.860 16.911 -54.971 1.00 96.44 533 ALA A C 1
ATOM 3609 O O . ALA A 1 533 ? -7.493 17.076 -56.011 1.00 96.44 533 ALA A O 1
ATOM 3610 N N . THR A 1 534 ? -6.127 17.882 -54.416 1.00 96.38 534 THR A N 1
ATOM 3611 C CA . THR A 1 534 ? -6.056 19.252 -54.950 1.00 96.38 534 THR A CA 1
ATOM 3612 C C . THR A 1 534 ? -5.094 19.380 -56.134 1.00 96.38 534 THR A C 1
ATOM 3614 O O . THR A 1 534 ? -5.409 20.051 -57.114 1.00 96.38 534 THR A O 1
ATOM 3617 N N . LEU A 1 535 ? -3.909 18.770 -56.049 1.00 94.69 535 LEU A N 1
ATOM 3618 C CA . LEU A 1 535 ? -2.824 18.970 -57.020 1.00 94.69 535 LEU A CA 1
ATOM 3619 C C . LEU A 1 535 ? -2.726 17.854 -58.077 1.00 94.69 535 LEU A C 1
ATOM 3621 O O . LEU A 1 535 ? -2.060 18.036 -59.097 1.00 94.69 535 LEU A O 1
ATOM 3625 N N . GLY A 1 536 ? -3.403 16.721 -57.867 1.00 93.75 536 GLY A N 1
ATOM 3626 C CA . GLY A 1 536 ? -3.344 15.548 -58.739 1.00 93.75 536 GLY A CA 1
ATOM 3627 C C . GLY A 1 536 ? -2.014 14.789 -58.659 1.00 93.75 536 GLY A C 1
ATOM 3628 O O . GLY A 1 536 ? -1.074 15.188 -57.987 1.00 93.75 536 GLY A O 1
ATOM 3629 N N . THR A 1 537 ? -1.907 13.664 -59.366 1.00 89.81 537 THR A N 1
ATOM 3630 C CA . THR A 1 537 ? -0.712 12.790 -59.342 1.00 89.81 537 THR A CA 1
ATOM 3631 C C . THR A 1 537 ? 0.152 12.884 -60.604 1.00 89.81 537 THR A C 1
ATOM 3633 O O . THR A 1 537 ? 1.092 12.111 -60.765 1.00 89.81 537 THR A O 1
ATOM 3636 N N . GLY A 1 538 ? -0.159 13.814 -61.516 1.00 79.06 538 GLY A N 1
ATOM 3637 C CA . GLY A 1 538 ? 0.481 13.905 -62.836 1.00 79.06 538 GLY A CA 1
ATOM 3638 C C . GLY A 1 538 ? 1.954 14.331 -62.815 1.00 79.06 538 GLY A C 1
ATOM 3639 O O . GLY A 1 538 ? 2.684 14.017 -63.753 1.00 79.06 538 GLY A O 1
ATOM 3640 N N . THR A 1 539 ? 2.406 15.014 -61.758 1.00 81.62 539 THR A N 1
ATOM 3641 C CA . THR A 1 539 ? 3.813 15.388 -61.541 1.00 81.62 539 THR A CA 1
ATOM 3642 C C . THR A 1 539 ? 4.297 14.933 -60.156 1.00 81.62 539 THR A C 1
ATOM 3644 O O . THR A 1 539 ? 3.552 15.052 -59.177 1.00 81.62 539 THR A O 1
ATOM 3647 N N . PRO A 1 540 ? 5.536 14.415 -60.026 1.00 86.94 540 PRO A N 1
ATOM 3648 C CA . PRO A 1 540 ? 6.082 14.030 -58.727 1.00 86.94 540 PRO A CA 1
ATOM 3649 C C . PRO A 1 540 ? 6.403 15.254 -57.859 1.00 86.94 540 PRO A C 1
ATOM 3651 O O . PRO A 1 540 ? 7.178 16.125 -58.248 1.00 86.94 540 PRO A O 1
ATOM 3654 N N . TYR A 1 541 ? 5.834 15.288 -56.661 1.00 94.31 541 TYR A N 1
ATOM 3655 C CA . TYR A 1 541 ? 6.139 16.205 -55.562 1.00 94.31 541 TYR A CA 1
ATOM 3656 C C . TYR A 1 541 ? 6.062 15.413 -54.247 1.00 94.31 541 TYR A C 1
ATOM 3658 O O . TYR A 1 541 ? 5.629 14.262 -54.258 1.00 94.31 541 TYR A O 1
ATOM 3666 N N . ALA A 1 542 ? 6.494 15.973 -53.116 1.00 95.06 542 ALA A N 1
ATOM 3667 C CA . ALA A 1 542 ? 6.688 15.223 -51.867 1.00 95.06 542 ALA A CA 1
ATOM 3668 C C . ALA A 1 542 ? 5.494 14.325 -51.479 1.00 95.06 542 ALA A C 1
ATOM 3670 O O . ALA A 1 542 ? 5.660 13.126 -51.253 1.00 95.06 542 ALA A O 1
ATOM 3671 N N . ALA A 1 543 ? 4.279 14.883 -51.458 1.00 96.19 543 ALA A N 1
ATOM 3672 C CA . ALA A 1 543 ? 3.093 14.133 -51.057 1.00 96.19 543 ALA A CA 1
ATOM 3673 C C . ALA A 1 543 ? 2.611 13.147 -52.141 1.00 96.19 543 ALA A C 1
ATOM 3675 O O . ALA A 1 543 ? 2.225 12.030 -51.798 1.00 96.19 543 ALA A O 1
ATOM 3676 N N . SER A 1 544 ? 2.679 13.495 -53.438 1.00 95.25 544 SER A N 1
ATOM 3677 C CA . SER A 1 544 ? 2.318 12.546 -54.504 1.00 95.25 544 SER A CA 1
ATOM 3678 C C . SER A 1 544 ? 3.303 11.389 -54.593 1.00 95.25 544 SER A C 1
ATOM 3680 O O . SER A 1 544 ? 2.860 10.258 -54.741 1.00 95.25 544 SER A O 1
ATOM 3682 N N . ALA A 1 545 ? 4.603 11.637 -54.414 1.00 94.50 545 ALA A N 1
ATOM 3683 C CA . ALA A 1 545 ? 5.639 10.608 -54.421 1.00 94.50 545 ALA A CA 1
ATOM 3684 C C . ALA A 1 545 ? 5.404 9.555 -53.330 1.00 94.50 545 ALA A C 1
ATOM 3686 O O . ALA A 1 545 ? 5.526 8.360 -53.601 1.00 94.50 545 ALA A O 1
ATOM 3687 N N . CYS A 1 546 ? 5.003 9.980 -52.127 1.00 95.81 546 CYS A N 1
ATOM 3688 C CA . CYS A 1 546 ? 4.575 9.046 -51.092 1.00 95.81 546 CYS A CA 1
ATOM 3689 C C . CYS A 1 546 ? 3.266 8.353 -51.456 1.00 95.81 546 CYS A C 1
ATOM 3691 O O . CYS A 1 546 ? 3.222 7.129 -51.470 1.00 95.81 546 CYS A O 1
ATOM 3693 N N . ASN A 1 547 ? 2.235 9.102 -51.840 1.00 95.31 547 ASN A N 1
ATOM 3694 C CA . ASN A 1 547 ? 0.922 8.538 -52.137 1.00 95.31 547 ASN A CA 1
ATOM 3695 C C . ASN A 1 547 ? 0.937 7.513 -53.283 1.00 95.31 547 ASN A C 1
ATOM 3697 O O . ASN A 1 547 ? 0.208 6.529 -53.240 1.00 95.31 547 ASN A O 1
ATOM 3701 N N . THR A 1 548 ? 1.756 7.709 -54.316 1.00 94.00 548 THR A N 1
ATOM 3702 C CA . THR A 1 548 ? 1.863 6.775 -55.448 1.00 94.00 548 THR A CA 1
ATOM 3703 C C . THR A 1 548 ? 2.893 5.671 -55.225 1.00 94.00 548 THR A C 1
ATOM 3705 O O . THR A 1 548 ? 3.0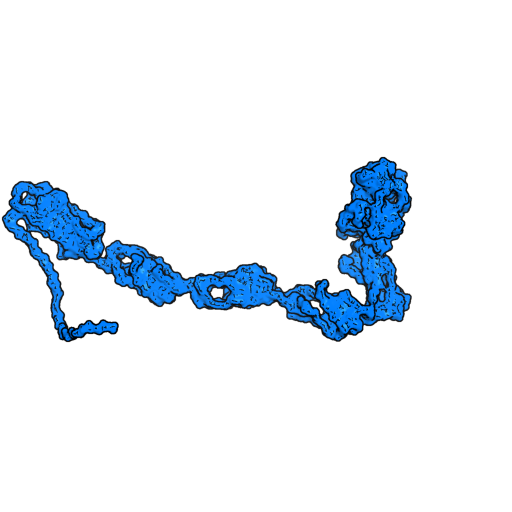46 4.810 -56.089 1.00 94.00 548 THR A O 1
ATOM 3708 N N . SER A 1 549 ? 3.626 5.692 -54.107 1.00 92.06 549 SER A N 1
ATOM 3709 C CA . SER A 1 549 ? 4.637 4.683 -53.808 1.00 92.06 549 SER A CA 1
ATOM 3710 C C . SER A 1 549 ? 3.995 3.311 -53.639 1.00 92.06 549 SER A C 1
ATOM 3712 O O . SER A 1 549 ? 3.052 3.141 -52.869 1.00 92.06 549 SER A O 1
ATOM 3714 N N . THR A 1 550 ? 4.560 2.317 -54.322 1.00 92.88 550 THR A N 1
ATOM 3715 C CA . THR A 1 550 ? 4.220 0.900 -54.145 1.00 92.88 550 THR A CA 1
ATOM 3716 C C . THR A 1 550 ? 5.353 0.123 -53.477 1.00 92.88 550 THR A C 1
ATOM 3718 O O . THR A 1 550 ? 5.536 -1.076 -53.715 1.00 92.88 550 THR A O 1
ATOM 3721 N N . LEU A 1 551 ? 6.176 0.821 -52.684 1.00 89.81 551 LEU A N 1
ATOM 3722 C CA . LEU A 1 551 ? 7.301 0.233 -51.963 1.00 89.81 551 LEU A CA 1
ATOM 3723 C C . LEU A 1 551 ? 6.821 -0.979 -51.149 1.00 89.81 551 LEU A C 1
ATOM 3725 O O . LEU A 1 551 ? 5.809 -0.895 -50.454 1.00 89.81 551 LEU A O 1
ATOM 3729 N N . ARG A 1 552 ? 7.550 -2.099 -51.270 1.00 86.12 552 ARG A N 1
ATOM 3730 C CA . ARG A 1 552 ? 7.244 -3.399 -50.634 1.00 86.12 552 ARG A CA 1
ATOM 3731 C C . ARG A 1 552 ? 5.885 -4.000 -51.029 1.00 86.12 552 ARG A C 1
ATOM 3733 O O . ARG A 1 552 ? 5.306 -4.766 -50.271 1.00 86.12 552 ARG A O 1
ATOM 3740 N N . GLY A 1 553 ? 5.380 -3.674 -52.221 1.00 88.81 553 GLY A N 1
ATOM 3741 C CA . GLY A 1 553 ? 4.118 -4.221 -52.738 1.00 88.81 553 GLY A CA 1
ATOM 3742 C C . GLY A 1 553 ? 2.869 -3.624 -52.085 1.00 88.81 553 GLY A C 1
ATOM 3743 O O . GLY A 1 553 ? 1.768 -4.133 -52.279 1.00 88.81 553 GLY A O 1
ATOM 3744 N N . VAL A 1 554 ? 3.033 -2.545 -51.319 1.00 91.50 554 VAL A N 1
ATOM 3745 C CA . VAL A 1 554 ? 1.935 -1.837 -50.663 1.00 91.50 554 VAL A CA 1
ATOM 3746 C C . VAL A 1 554 ? 1.118 -1.066 -51.715 1.00 91.50 554 VAL A C 1
ATOM 3748 O O . VAL A 1 554 ? 1.717 -0.434 -52.584 1.00 91.50 554 VAL A O 1
ATOM 3751 N N . PRO A 1 555 ? -0.229 -1.077 -51.675 1.00 94.31 555 PRO A N 1
ATOM 3752 C CA . PRO A 1 555 ? -1.045 -0.321 -52.625 1.00 94.31 555 PRO A CA 1
ATOM 3753 C C . PRO A 1 555 ? -0.819 1.195 -52.540 1.00 94.31 555 PRO A C 1
ATOM 3755 O O . PRO A 1 555 ? -0.667 1.751 -51.446 1.00 94.31 555 PRO A O 1
ATOM 3758 N N . ALA A 1 556 ? -0.885 1.873 -53.689 1.00 92.94 556 ALA A N 1
ATOM 3759 C CA . ALA A 1 556 ? -0.911 3.334 -53.744 1.00 92.94 556 ALA A CA 1
ATOM 3760 C C . ALA A 1 556 ? -2.071 3.888 -52.891 1.00 92.94 556 ALA A C 1
ATOM 3762 O O . ALA A 1 556 ? -3.153 3.304 -52.839 1.00 92.94 556 ALA A O 1
ATOM 3763 N N . GLY A 1 557 ? -1.830 5.007 -52.212 1.00 92.62 557 GLY A N 1
ATOM 3764 C CA . GLY A 1 557 ? -2.726 5.611 -51.225 1.00 92.62 557 GLY A CA 1
ATOM 3765 C C . GLY A 1 557 ? -2.452 5.188 -49.780 1.00 92.62 557 GLY A C 1
ATOM 3766 O O . GLY A 1 557 ? -2.995 5.790 -48.862 1.00 92.62 557 GLY A O 1
ATOM 3767 N N . THR A 1 558 ? -1.604 4.179 -49.555 1.00 95.12 558 THR A N 1
ATOM 3768 C CA . THR A 1 558 ? -1.271 3.719 -48.191 1.00 95.12 558 THR A CA 1
ATOM 3769 C C . THR A 1 558 ? -0.123 4.516 -47.575 1.00 95.12 558 THR A C 1
ATOM 3771 O O . THR A 1 558 ? -0.129 4.824 -46.384 1.00 95.12 558 THR A O 1
ATOM 3774 N N . TRP A 1 559 ? 0.890 4.819 -48.385 1.00 96.56 559 TRP A N 1
ATOM 3775 C CA . TRP A 1 559 ? 2.034 5.626 -47.984 1.00 96.56 559 TRP A CA 1
ATOM 3776 C C . TRP A 1 559 ? 1.654 7.104 -47.998 1.00 96.56 559 TRP A C 1
ATOM 3778 O O . TRP A 1 559 ? 1.066 7.593 -48.960 1.00 96.56 559 TRP A O 1
ATOM 3788 N N . TYR A 1 560 ? 2.031 7.829 -46.954 1.00 97.25 560 TYR A N 1
ATOM 3789 C CA . TYR A 1 560 ? 1.763 9.252 -46.824 1.00 97.25 560 TYR A CA 1
ATOM 3790 C C . TYR A 1 560 ? 3.020 10.027 -46.441 1.00 97.25 560 TYR A C 1
ATOM 3792 O O . TYR A 1 560 ? 3.973 9.471 -45.896 1.00 97.25 560 TYR A O 1
ATOM 3800 N N . LEU A 1 561 ? 3.026 11.324 -46.738 1.00 96.94 561 LEU A N 1
ATOM 3801 C CA . LEU A 1 561 ? 4.047 12.246 -46.263 1.00 96.94 561 LEU A CA 1
ATOM 3802 C C . LEU A 1 561 ? 3.710 12.648 -44.811 1.00 96.94 561 LEU A C 1
ATOM 3804 O O . LEU A 1 561 ? 2.639 13.222 -44.582 1.00 96.94 561 LEU A O 1
ATOM 3808 N N . PRO A 1 562 ? 4.565 12.351 -43.818 1.00 95.56 562 PRO A N 1
ATOM 3809 C CA . PRO A 1 562 ? 4.283 12.639 -42.415 1.00 95.56 562 PRO A CA 1
ATOM 3810 C C . PRO A 1 562 ? 4.037 14.128 -42.157 1.00 95.56 562 PRO A C 1
ATOM 3812 O O . PRO A 1 562 ? 4.632 14.992 -42.808 1.00 95.56 562 PRO A O 1
ATOM 3815 N N . ALA A 1 563 ? 3.155 14.438 -41.208 1.00 94.38 563 ALA A N 1
ATOM 3816 C CA . ALA A 1 563 ? 2.953 15.813 -40.758 1.00 94.38 563 ALA A CA 1
ATOM 3817 C C . ALA A 1 563 ? 4.134 16.299 -39.900 1.00 94.38 563 ALA A C 1
ATOM 3819 O O . ALA A 1 563 ? 4.933 15.497 -39.413 1.00 94.38 563 ALA A O 1
ATOM 3820 N N . ALA A 1 564 ? 4.245 17.613 -39.690 1.00 91.00 564 ALA A N 1
ATOM 3821 C CA . ALA A 1 564 ? 5.390 18.215 -39.000 1.00 91.00 564 ALA A CA 1
ATOM 3822 C C . ALA A 1 564 ? 5.672 17.589 -37.615 1.00 91.00 564 ALA A C 1
ATOM 3824 O O . ALA A 1 564 ? 6.824 17.282 -37.308 1.00 91.00 564 ALA A O 1
ATOM 3825 N N . CYS A 1 565 ? 4.639 17.306 -36.812 1.00 89.56 565 CYS A N 1
ATOM 3826 C CA . CYS A 1 565 ? 4.811 16.679 -35.496 1.00 89.56 565 CYS A CA 1
ATOM 3827 C C . CYS A 1 565 ? 5.027 15.166 -35.543 1.00 89.56 565 CYS A C 1
ATOM 3829 O O . CYS A 1 565 ? 5.529 14.610 -34.575 1.00 89.56 565 CYS A O 1
ATOM 3831 N N . GLU A 1 566 ? 4.677 14.484 -36.637 1.00 92.19 566 GLU A N 1
ATOM 3832 C CA . GLU A 1 566 ? 5.052 13.075 -36.809 1.00 92.19 566 GLU A CA 1
ATOM 3833 C C . GLU A 1 566 ? 6.545 12.935 -37.134 1.00 92.19 566 GLU A C 1
ATOM 3835 O O . GLU A 1 566 ? 7.156 11.923 -36.794 1.00 92.19 566 GLU A O 1
ATOM 3840 N N . ILE A 1 567 ? 7.141 13.954 -37.765 1.00 90.12 567 ILE A N 1
ATOM 3841 C CA . ILE A 1 567 ? 8.574 13.998 -38.065 1.00 90.12 567 ILE A CA 1
ATOM 3842 C C . ILE A 1 567 ? 9.389 14.320 -36.812 1.00 90.12 567 ILE A C 1
ATOM 3844 O O . ILE A 1 567 ? 10.309 13.576 -36.493 1.00 90.12 567 ILE A O 1
ATOM 3848 N N . GLY A 1 568 ? 9.049 15.391 -36.097 1.00 82.19 568 GLY A N 1
ATOM 3849 C CA . GLY A 1 568 ? 9.809 15.858 -34.935 1.00 82.19 568 GLY A CA 1
ATOM 3850 C C . GLY A 1 568 ? 9.861 17.380 -34.904 1.00 82.19 568 GLY A C 1
ATOM 3851 O O . GLY A 1 568 ? 10.390 18.009 -35.815 1.00 82.19 568 GLY A O 1
ATOM 3852 N N . ALA A 1 569 ? 9.214 17.970 -33.899 1.00 63.03 569 ALA A N 1
ATOM 3853 C CA . ALA A 1 569 ? 9.099 19.419 -33.712 1.00 63.03 569 ALA A CA 1
ATOM 3854 C C . ALA A 1 569 ? 8.753 19.775 -32.247 1.00 63.03 569 ALA A C 1
ATOM 3856 O O . ALA A 1 569 ? 8.185 20.833 -31.963 1.00 63.03 569 ALA A O 1
ATOM 3857 N N . GLU A 1 570 ? 9.060 18.881 -31.296 1.00 58.03 570 GLU A N 1
ATOM 3858 C CA . GLU A 1 570 ? 8.794 19.138 -29.878 1.00 58.03 570 GLU A CA 1
ATOM 3859 C C . GLU A 1 570 ? 9.611 20.354 -29.403 1.00 58.03 570 GLU A C 1
ATOM 3861 O O . GLU A 1 570 ? 10.838 20.367 -29.458 1.00 58.03 570 GLU A O 1
ATOM 3866 N N . GLY A 1 571 ? 8.909 21.410 -28.977 1.00 53.72 571 GLY A N 1
ATOM 3867 C CA . GLY A 1 571 ? 9.503 22.681 -28.539 1.00 53.72 571 GLY A CA 1
ATOM 3868 C C . GLY A 1 571 ? 9.695 23.745 -29.632 1.00 53.72 571 GLY A C 1
ATOM 3869 O O . GLY A 1 571 ? 10.101 24.861 -29.309 1.00 53.72 571 GLY A O 1
ATOM 3870 N N . GLY A 1 572 ? 9.383 23.444 -30.899 1.00 59.34 572 GLY A N 1
ATOM 3871 C CA . GLY A 1 572 ? 9.424 24.397 -32.016 1.00 59.34 572 GLY A CA 1
ATOM 3872 C C . GLY A 1 572 ? 8.108 25.156 -32.251 1.00 59.34 572 GLY A C 1
ATOM 3873 O O . GLY A 1 572 ? 7.090 24.890 -31.620 1.00 59.34 572 GLY A O 1
ATOM 3874 N N . SER A 1 573 ? 8.120 26.112 -33.188 1.00 56.66 573 SER A N 1
ATOM 3875 C CA . SER A 1 573 ? 6.907 26.706 -33.774 1.00 56.66 573 SER A CA 1
ATOM 3876 C C . SER A 1 573 ? 6.713 26.110 -35.173 1.00 56.66 573 SER A C 1
ATOM 3878 O O . SER A 1 573 ? 7.625 26.254 -35.991 1.00 56.66 573 SER A O 1
ATOM 3880 N N . PRO A 1 574 ? 5.583 25.438 -35.462 1.00 62.28 574 PRO A N 1
ATOM 3881 C CA . PRO A 1 574 ? 4.364 25.361 -34.657 1.00 62.28 574 PRO A CA 1
ATOM 3882 C C . PRO A 1 574 ? 4.479 24.351 -33.498 1.00 62.28 574 PRO A C 1
ATOM 3884 O O . PRO A 1 574 ? 5.095 23.300 -33.645 1.00 62.28 574 PRO A O 1
ATOM 3887 N N . ALA A 1 575 ? 3.875 24.677 -32.349 1.00 71.94 575 ALA A N 1
ATOM 3888 C CA . ALA A 1 575 ? 4.010 23.902 -31.115 1.00 71.94 575 ALA A CA 1
ATOM 3889 C C . ALA A 1 575 ? 3.305 22.542 -31.211 1.00 71.94 575 ALA A C 1
ATOM 3891 O O . ALA A 1 575 ? 2.077 22.457 -31.138 1.00 71.94 575 ALA A O 1
ATOM 3892 N N . CYS A 1 576 ? 4.088 21.476 -31.351 1.00 80.88 576 CYS A N 1
ATOM 3893 C CA . CYS A 1 576 ? 3.569 20.118 -31.281 1.00 80.88 576 CYS A CA 1
ATOM 3894 C C . CYS A 1 576 ? 3.036 19.798 -29.881 1.00 80.88 576 CYS A C 1
ATOM 3896 O O . CYS A 1 576 ? 3.675 20.169 -28.891 1.00 80.88 576 CYS A O 1
ATOM 3898 N N . PRO A 1 577 ? 1.892 19.098 -29.770 1.00 81.44 577 PRO A N 1
ATOM 3899 C CA . PRO A 1 577 ? 1.439 18.582 -28.487 1.00 81.44 577 PRO A CA 1
ATOM 3900 C C . PRO A 1 577 ? 2.507 17.677 -27.865 1.00 81.44 577 PRO A C 1
ATOM 3902 O O . PRO A 1 577 ? 3.118 16.868 -28.562 1.00 81.44 577 PRO A O 1
ATOM 3905 N N . ALA A 1 578 ? 2.719 17.815 -26.557 1.00 78.62 578 ALA A N 1
ATOM 3906 C CA . ALA A 1 578 ? 3.691 17.007 -25.832 1.00 78.62 578 ALA A CA 1
ATOM 3907 C C . ALA A 1 578 ? 3.290 15.525 -25.817 1.00 78.62 578 ALA A C 1
ATOM 3909 O O . ALA A 1 578 ? 2.110 15.199 -25.656 1.00 78.62 578 ALA A O 1
ATOM 3910 N N . GLY A 1 579 ? 4.279 14.634 -25.924 1.00 77.12 579 GLY A N 1
ATOM 3911 C CA . GLY A 1 579 ? 4.068 13.192 -25.787 1.00 77.12 579 GLY A CA 1
ATOM 3912 C C . GLY A 1 579 ? 3.515 12.523 -27.045 1.00 77.12 579 GLY A C 1
ATOM 3913 O O . GLY A 1 579 ? 2.992 11.412 -26.959 1.00 77.12 579 GLY A O 1
ATOM 3914 N N . ILE A 1 580 ? 3.621 13.177 -28.206 1.00 81.94 580 ILE A N 1
ATOM 3915 C CA . ILE A 1 580 ? 3.305 12.549 -29.490 1.00 81.94 580 ILE A CA 1
ATOM 3916 C C . ILE A 1 580 ? 4.539 11.782 -29.988 1.00 81.94 580 ILE A C 1
ATOM 3918 O O . ILE A 1 580 ? 5.583 12.395 -30.229 1.00 81.94 580 ILE A O 1
ATOM 3922 N N . PRO A 1 581 ? 4.432 10.457 -30.211 1.00 87.69 581 PRO A N 1
ATOM 3923 C CA . PRO A 1 581 ? 5.505 9.681 -30.820 1.00 87.69 581 PRO A CA 1
ATOM 3924 C C . PRO A 1 581 ? 5.899 10.246 -32.190 1.00 87.69 581 PRO A C 1
ATOM 3926 O O . PRO A 1 581 ? 5.046 10.413 -33.065 1.00 87.69 581 PRO A O 1
ATOM 3929 N N . ASN A 1 582 ? 7.190 10.500 -32.386 1.00 90.12 582 ASN A N 1
ATOM 3930 C CA . ASN A 1 582 ? 7.722 11.127 -33.593 1.00 90.12 582 ASN A CA 1
ATOM 3931 C C . ASN A 1 582 ? 9.014 10.448 -34.067 1.00 90.12 582 ASN A C 1
ATOM 3933 O O . ASN A 1 582 ? 9.708 9.773 -33.305 1.00 90.12 582 ASN A O 1
ATOM 3937 N N . ILE A 1 583 ? 9.316 10.613 -35.352 1.00 90.81 583 ILE A N 1
ATOM 3938 C CA . ILE A 1 583 ? 10.443 9.974 -36.041 1.00 90.81 583 ILE A CA 1
ATOM 3939 C C . ILE A 1 583 ? 11.798 10.444 -35.485 1.00 90.81 583 ILE A C 1
ATOM 3941 O O . ILE A 1 583 ? 12.726 9.645 -35.352 1.00 90.81 583 ILE A O 1
ATOM 3945 N N . GLU A 1 584 ? 11.932 11.724 -35.149 1.00 86.31 584 GLU A N 1
ATOM 3946 C CA . GLU A 1 584 ? 13.176 12.306 -34.651 1.00 86.31 584 GLU A CA 1
ATOM 3947 C C . GLU A 1 584 ? 13.626 11.638 -33.351 1.00 86.31 584 GLU A C 1
ATOM 3949 O O . GLU A 1 584 ? 14.725 11.083 -33.284 1.00 86.31 584 GLU A O 1
ATOM 3954 N N . GLN A 1 585 ? 12.772 11.660 -32.330 1.00 86.69 585 GLN A N 1
ATOM 3955 C CA . GLN A 1 585 ? 13.104 11.133 -31.010 1.00 86.69 585 GLN A CA 1
ATOM 3956 C C . GLN A 1 585 ? 13.209 9.613 -31.014 1.00 86.69 585 GLN A C 1
ATOM 3958 O O . GLN A 1 585 ? 14.158 9.060 -30.459 1.00 86.69 585 GLN A O 1
ATOM 3963 N N . ASN A 1 586 ? 12.267 8.945 -31.679 1.00 91.88 586 ASN A N 1
ATOM 3964 C CA . ASN A 1 586 ? 12.147 7.496 -31.595 1.00 91.88 586 ASN A CA 1
ATOM 3965 C C . ASN A 1 586 ? 13.046 6.752 -32.579 1.00 91.88 586 ASN A C 1
ATOM 3967 O O . ASN A 1 586 ? 13.174 5.543 -32.457 1.00 91.88 586 ASN A O 1
ATOM 3971 N N . LEU A 1 587 ? 13.658 7.420 -33.560 1.00 91.31 587 LEU A N 1
ATOM 3972 C CA . LEU A 1 587 ? 14.569 6.767 -34.503 1.00 91.31 587 LEU A CA 1
ATOM 3973 C C . LEU A 1 587 ? 15.876 7.542 -34.660 1.00 91.31 587 LEU A C 1
ATOM 3975 O O . LEU A 1 587 ? 16.950 6.996 -34.409 1.00 91.31 587 LEU A O 1
ATOM 3979 N N . LEU A 1 588 ? 15.815 8.809 -35.067 1.00 87.44 588 LEU A N 1
ATOM 3980 C CA . LEU A 1 588 ? 17.015 9.524 -35.512 1.00 87.44 588 LEU A CA 1
ATOM 3981 C C . LEU A 1 588 ? 18.004 9.829 -34.398 1.00 87.44 588 LEU A C 1
ATOM 3983 O O . LEU A 1 588 ? 19.202 9.619 -34.585 1.00 87.44 588 LEU A O 1
ATOM 3987 N N . ARG A 1 589 ? 17.521 10.261 -33.229 1.00 85.81 589 ARG A N 1
ATOM 3988 C CA . ARG A 1 589 ? 18.373 10.499 -32.050 1.00 85.81 589 ARG A CA 1
ATOM 3989 C C . ARG A 1 589 ? 19.099 9.240 -31.583 1.00 85.81 589 ARG A C 1
ATOM 3991 O O . ARG A 1 589 ? 20.144 9.324 -30.950 1.00 85.81 589 ARG A O 1
ATOM 3998 N N . LEU A 1 590 ? 18.555 8.078 -31.927 1.00 90.06 590 LEU A N 1
ATOM 3999 C CA . LEU A 1 590 ? 19.118 6.770 -31.620 1.00 90.06 590 LEU A CA 1
ATOM 4000 C C . LEU A 1 590 ? 19.989 6.213 -32.762 1.00 90.06 590 LEU A C 1
ATOM 4002 O O . LEU A 1 590 ? 20.479 5.093 -32.663 1.00 90.06 590 LEU A O 1
ATOM 4006 N N . GLY A 1 591 ? 20.202 6.981 -33.837 1.00 89.62 591 GLY A N 1
ATOM 4007 C CA . GLY A 1 591 ? 21.052 6.607 -34.970 1.00 89.62 591 GLY A CA 1
ATOM 4008 C C . GLY A 1 591 ? 20.352 5.804 -36.072 1.00 89.62 591 GLY A C 1
ATOM 4009 O O . GLY A 1 591 ? 21.026 5.258 -36.946 1.00 89.62 591 GLY A O 1
ATOM 4010 N N . PHE A 1 592 ? 19.018 5.717 -36.065 1.00 90.06 592 PHE A N 1
ATOM 4011 C CA . PHE A 1 592 ? 18.251 4.981 -37.075 1.00 90.06 592 PHE A CA 1
ATOM 4012 C C . PHE A 1 592 ? 17.765 5.867 -38.230 1.00 90.06 592 PHE A C 1
ATOM 4014 O O . PHE A 1 592 ? 17.651 7.084 -38.121 1.00 90.06 592 PHE A O 1
ATOM 4021 N N . GLY A 1 593 ? 17.446 5.239 -39.366 1.00 83.88 593 GLY A N 1
ATOM 4022 C CA . GLY A 1 593 ? 16.757 5.879 -40.493 1.00 83.88 593 GLY A CA 1
ATOM 4023 C C . GLY A 1 593 ? 17.635 6.677 -41.464 1.00 83.88 593 GLY A C 1
ATOM 4024 O O . GLY A 1 593 ? 17.186 6.949 -42.573 1.00 83.88 593 GLY A O 1
ATOM 4025 N N . ASN A 1 594 ? 18.886 6.992 -41.104 1.00 80.50 594 ASN A N 1
ATOM 4026 C CA . ASN A 1 594 ? 19.856 7.689 -41.964 1.00 80.50 594 ASN A CA 1
ATOM 4027 C C . ASN A 1 594 ? 19.309 8.998 -42.585 1.00 80.50 594 ASN A C 1
ATOM 4029 O O . ASN A 1 594 ? 19.408 9.215 -43.791 1.00 80.50 594 ASN A O 1
ATOM 4033 N N . MET A 1 595 ? 18.693 9.854 -41.763 1.00 74.88 595 MET A N 1
ATOM 4034 C CA . MET A 1 595 ? 18.112 11.143 -42.193 1.00 74.88 595 MET A CA 1
ATOM 4035 C C . MET A 1 595 ? 18.816 12.351 -41.558 1.00 74.88 595 MET A C 1
ATOM 4037 O O . MET A 1 595 ? 18.244 13.432 -41.493 1.00 74.88 595 MET A O 1
ATOM 4041 N N . SER A 1 596 ? 20.036 12.170 -41.046 1.00 69.81 596 SER A N 1
ATOM 4042 C CA . SER A 1 596 ? 20.777 13.241 -40.371 1.00 69.81 596 SER A CA 1
ATOM 4043 C C . SER A 1 596 ? 21.395 14.222 -41.373 1.00 69.81 596 SER A C 1
ATOM 4045 O O . SER A 1 596 ? 21.986 13.812 -42.371 1.00 69.81 596 SER A O 1
ATOM 4047 N N . GLY A 1 597 ? 21.285 15.518 -41.085 1.00 71.62 597 GLY A N 1
ATOM 4048 C CA . GLY A 1 597 ? 21.927 16.614 -41.810 1.00 71.62 597 GLY A CA 1
ATOM 4049 C C . GLY A 1 597 ? 21.163 17.147 -43.025 1.00 71.62 597 GLY A C 1
ATOM 4050 O O . GLY A 1 597 ? 21.717 17.973 -43.750 1.00 71.62 597 GLY A O 1
ATOM 4051 N N . VAL A 1 598 ? 19.920 16.711 -43.267 1.00 73.75 598 VAL A N 1
ATOM 4052 C CA . VAL A 1 598 ? 19.110 17.155 -44.416 1.00 73.75 598 VAL A CA 1
ATOM 4053 C C . VAL A 1 598 ? 17.721 17.645 -43.983 1.00 73.75 598 VAL A C 1
ATOM 4055 O O . VAL A 1 598 ? 17.083 17.009 -43.142 1.00 73.75 598 VAL A O 1
ATOM 4058 N N . PRO A 1 599 ? 17.215 18.765 -44.539 1.00 84.06 599 PRO A N 1
ATOM 4059 C CA . PRO A 1 599 ? 15.817 19.136 -44.371 1.00 84.06 599 PRO A CA 1
ATOM 4060 C C . PRO A 1 599 ? 14.920 18.124 -45.086 1.00 84.06 599 PRO A C 1
ATOM 4062 O O . PRO A 1 599 ? 15.219 17.718 -46.212 1.00 84.06 599 PRO A O 1
ATOM 4065 N N . ILE A 1 600 ? 13.811 17.749 -44.449 1.00 89.62 600 ILE A N 1
ATOM 4066 C CA . ILE A 1 600 ? 12.779 16.921 -45.069 1.00 89.62 600 ILE A CA 1
ATOM 4067 C C . ILE A 1 600 ? 11.431 17.626 -45.085 1.00 89.62 600 ILE A C 1
ATOM 4069 O O . ILE A 1 600 ? 11.066 18.331 -44.140 1.00 89.62 600 ILE A O 1
ATOM 4073 N N . TRP A 1 601 ? 10.684 17.443 -46.169 1.00 94.12 601 TRP A N 1
ATOM 4074 C CA . TRP A 1 601 ? 9.332 17.978 -46.263 1.00 94.12 601 TRP A CA 1
ATOM 4075 C C . TRP A 1 601 ? 8.394 17.294 -45.270 1.00 94.12 601 TRP A C 1
ATOM 4077 O O . TRP A 1 601 ? 8.384 16.069 -45.158 1.00 94.12 601 TRP A O 1
ATOM 4087 N N . SER A 1 602 ? 7.558 18.093 -44.605 1.00 94.25 602 SER A N 1
ATOM 4088 C CA . SER A 1 602 ? 6.329 17.603 -43.987 1.00 94.25 602 SER A CA 1
ATOM 4089 C C . SER A 1 602 ? 5.144 17.825 -44.924 1.00 94.25 602 SER A C 1
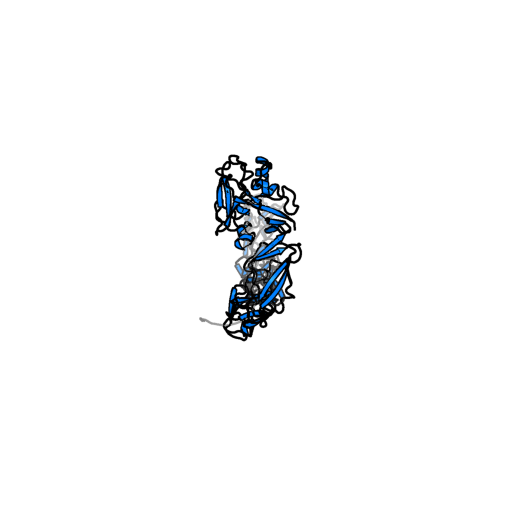ATOM 4091 O O . SER A 1 602 ? 5.191 18.662 -45.830 1.00 94.25 602 SER A O 1
ATOM 4093 N N . SER A 1 603 ? 4.043 17.123 -44.686 1.00 96.25 603 SER A N 1
ATOM 4094 C CA . SER A 1 603 ? 2.776 17.392 -45.373 1.00 96.25 603 SER A CA 1
ATOM 4095 C C . SER A 1 603 ? 2.035 18.619 -44.843 1.00 96.25 603 SER A C 1
ATOM 4097 O O . SER A 1 603 ? 1.005 18.981 -45.401 1.00 96.25 603 SER A O 1
ATOM 4099 N N . THR A 1 604 ? 2.540 19.281 -43.800 1.00 95.00 604 THR A N 1
ATOM 4100 C CA . THR A 1 604 ? 1.862 20.422 -43.183 1.00 95.00 604 THR A CA 1
ATOM 4101 C C . THR A 1 604 ? 2.105 21.710 -43.984 1.00 95.00 604 THR A C 1
ATOM 4103 O O . THR A 1 604 ? 3.217 22.238 -44.045 1.00 95.00 604 THR A O 1
ATOM 4106 N N . GLU A 1 605 ? 1.043 22.260 -44.564 1.00 95.38 605 GLU A N 1
ATOM 4107 C CA . GLU A 1 605 ? 1.004 23.573 -45.211 1.00 95.38 605 GLU A CA 1
ATOM 4108 C C . GLU A 1 605 ? 0.997 24.714 -44.173 1.00 95.38 605 GLU A C 1
ATOM 4110 O O . GLU A 1 605 ? 0.525 24.560 -43.044 1.00 95.38 605 GLU A O 1
ATOM 4115 N N . SER A 1 606 ? 1.514 25.891 -44.540 1.00 92.50 606 SER A N 1
ATOM 4116 C CA . SER A 1 606 ? 1.448 27.073 -43.674 1.00 92.50 606 SER A CA 1
ATOM 4117 C C . SER A 1 606 ? 0.003 27.494 -43.396 1.00 92.50 606 SER A C 1
ATOM 4119 O O . SER A 1 606 ? -0.786 27.664 -44.322 1.00 92.50 606 SER A O 1
ATOM 4121 N N . THR A 1 607 ? -0.326 27.778 -42.136 1.00 91.69 607 THR A N 1
ATOM 4122 C CA . THR A 1 607 ? -1.602 28.416 -41.769 1.00 91.69 607 THR A CA 1
ATOM 4123 C C . THR A 1 607 ? -1.614 29.919 -42.052 1.00 91.69 607 THR A C 1
ATOM 4125 O O . THR A 1 607 ? -2.680 30.501 -42.223 1.00 91.69 607 THR A O 1
ATOM 4128 N N . VAL A 1 608 ? -0.437 30.551 -42.123 1.00 89.12 608 VAL A N 1
ATOM 4129 C CA . VAL A 1 608 ? -0.290 32.004 -42.304 1.00 89.12 608 VAL A CA 1
ATOM 4130 C C . VAL A 1 608 ? -0.228 32.375 -43.785 1.00 89.12 608 VAL A C 1
ATOM 4132 O O . VAL A 1 608 ? -0.894 33.311 -44.208 1.00 89.12 608 VAL A O 1
ATOM 4135 N N . ASN A 1 609 ? 0.553 31.636 -44.581 1.00 91.12 609 ASN A N 1
ATOM 4136 C CA . ASN A 1 609 ? 0.742 31.889 -46.014 1.00 91.12 609 ASN A CA 1
ATOM 4137 C C . ASN A 1 609 ? 0.691 30.569 -46.813 1.00 91.12 609 ASN A C 1
ATOM 4139 O O . ASN A 1 609 ? 1.730 30.105 -47.294 1.00 91.12 609 ASN A O 1
ATOM 4143 N N . PRO A 1 610 ? -0.494 29.946 -46.957 1.00 92.75 610 PRO A N 1
ATOM 4144 C CA . PRO A 1 610 ? -0.629 28.591 -47.499 1.00 92.75 610 PRO A CA 1
ATOM 4145 C C . PRO A 1 610 ? -0.230 28.455 -48.973 1.00 92.75 610 PRO A C 1
ATOM 4147 O O . PRO A 1 610 ? 0.273 27.417 -49.381 1.00 92.75 610 PRO A O 1
ATOM 4150 N N . GLY A 1 611 ? -0.405 29.493 -49.794 1.00 91.50 611 GLY A N 1
ATOM 4151 C CA . GLY A 1 611 ? -0.054 29.438 -51.219 1.00 91.50 611 GLY A CA 1
ATOM 4152 C C . GLY A 1 611 ? 1.444 29.192 -51.479 1.00 91.50 611 GLY A C 1
ATOM 4153 O O . GLY A 1 611 ? 1.779 28.282 -52.236 1.00 91.50 611 GLY A O 1
ATOM 4154 N N . PRO A 1 612 ? 2.357 29.984 -50.885 1.00 94.25 612 PRO A N 1
ATOM 4155 C CA . PRO A 1 612 ? 3.792 29.850 -51.145 1.00 94.25 612 PRO A CA 1
ATOM 4156 C C . PRO A 1 612 ? 4.582 29.008 -50.133 1.00 94.25 612 PRO A C 1
ATOM 4158 O O . PRO A 1 612 ? 5.687 28.590 -50.481 1.00 94.25 612 PRO A O 1
ATOM 4161 N N . LEU A 1 613 ? 4.085 28.776 -48.911 1.00 94.62 613 LEU A N 1
ATOM 4162 C CA . LEU A 1 613 ? 4.893 28.220 -47.816 1.00 94.62 613 LEU A CA 1
ATOM 4163 C C . LEU A 1 613 ? 4.324 26.917 -47.238 1.00 94.62 613 LEU A C 1
ATOM 4165 O O . LEU A 1 613 ? 3.114 26.763 -47.067 1.00 94.62 613 LEU A O 1
ATOM 4169 N N . ALA A 1 614 ? 5.224 26.011 -46.869 1.00 94.50 614 ALA A N 1
ATOM 4170 C CA . ALA A 1 614 ? 4.930 24.787 -46.130 1.00 94.50 614 ALA A CA 1
ATOM 4171 C C . ALA A 1 614 ? 6.044 24.491 -45.117 1.00 94.50 614 ALA A C 1
ATOM 4173 O O . ALA A 1 614 ? 7.120 25.094 -45.168 1.00 94.50 614 ALA A O 1
ATOM 4174 N N . TRP A 1 615 ? 5.785 23.585 -44.180 1.00 92.31 615 TRP A N 1
ATOM 4175 C CA . TRP A 1 615 ? 6.745 23.234 -43.140 1.00 92.31 615 TRP A CA 1
ATOM 4176 C C . TRP A 1 615 ? 7.704 22.137 -43.609 1.00 92.31 615 TRP A C 1
ATOM 4178 O O . TRP A 1 615 ? 7.285 21.069 -44.065 1.00 92.31 615 TRP A O 1
ATOM 4188 N N . ALA A 1 616 ? 8.998 22.391 -43.450 1.00 90.44 616 ALA A N 1
ATOM 4189 C CA . ALA A 1 616 ? 10.067 21.404 -43.544 1.00 90.44 616 ALA A CA 1
ATOM 4190 C C . ALA A 1 616 ? 10.740 21.257 -42.174 1.00 90.44 616 ALA A C 1
ATOM 4192 O O . ALA A 1 616 ? 10.777 22.209 -41.395 1.00 90.44 616 ALA A O 1
ATOM 4193 N N . VAL A 1 617 ? 11.289 20.084 -41.877 1.00 87.44 617 VAL A N 1
ATOM 4194 C CA . VAL A 1 617 ? 11.983 19.812 -40.611 1.00 87.44 617 VAL A CA 1
ATOM 4195 C C . VAL A 1 617 ? 13.453 19.541 -40.894 1.00 87.44 617 VAL A C 1
ATOM 4197 O O . VAL A 1 617 ? 13.770 18.706 -41.742 1.00 87.44 617 VAL A O 1
ATOM 4200 N N . PHE A 1 618 ? 14.355 20.240 -40.203 1.00 81.94 618 PHE A N 1
ATOM 4201 C CA . PHE A 1 618 ? 15.793 20.012 -40.320 1.00 81.94 618 PHE A CA 1
ATOM 4202 C C . PHE A 1 618 ? 16.267 19.012 -39.269 1.00 81.94 618 PHE A C 1
ATOM 4204 O O . PHE A 1 618 ? 16.424 19.331 -38.092 1.00 81.94 618 PHE A O 1
ATOM 4211 N N . LEU A 1 619 ? 16.509 17.786 -39.710 1.00 75.06 619 LEU A N 1
ATOM 4212 C CA . LEU A 1 619 ? 16.923 16.693 -38.846 1.00 75.06 619 LEU A CA 1
ATOM 4213 C C . LEU A 1 619 ? 18.449 16.734 -38.691 1.00 75.06 619 LEU A C 1
ATOM 4215 O O . LEU A 1 619 ? 19.164 16.498 -39.660 1.00 75.06 619 LEU A O 1
ATOM 4219 N N . GLY A 1 620 ? 18.974 17.060 -37.504 1.00 64.38 620 GLY A N 1
ATOM 4220 C CA . GLY A 1 620 ? 20.431 17.110 -37.277 1.00 64.38 620 GLY A CA 1
ATOM 4221 C C . GLY A 1 620 ? 20.926 18.004 -36.133 1.00 64.38 620 GLY A C 1
ATOM 4222 O O . GLY A 1 620 ? 22.100 17.932 -35.780 1.00 64.38 620 GLY A O 1
ATOM 4223 N N . THR A 1 621 ? 20.059 18.822 -35.535 1.00 62.91 621 THR A N 1
ATOM 4224 C CA . THR A 1 621 ? 20.332 19.591 -34.306 1.00 62.91 621 THR A CA 1
ATOM 4225 C C . THR A 1 621 ? 19.300 19.240 -33.234 1.00 62.91 621 THR A C 1
ATOM 4227 O O . THR A 1 621 ? 18.230 18.748 -33.578 1.00 62.91 621 THR A O 1
ATOM 4230 N N . ASP A 1 622 ? 19.606 19.477 -31.954 1.00 61.56 622 ASP A N 1
ATOM 4231 C CA . ASP A 1 622 ? 18.675 19.248 -30.839 1.00 61.56 622 ASP A CA 1
ATOM 4232 C C . ASP A 1 622 ? 18.269 20.587 -30.193 1.00 61.56 622 ASP A C 1
ATOM 4234 O O . ASP A 1 622 ? 19.142 21.259 -29.628 1.00 61.56 622 ASP A O 1
ATOM 4238 N N . PRO A 1 623 ? 16.986 21.001 -30.273 1.00 67.00 623 PRO A N 1
ATOM 4239 C CA . PRO A 1 623 ? 15.879 20.373 -31.018 1.00 67.00 623 PRO A CA 1
ATOM 4240 C C . PRO A 1 623 ? 16.010 20.542 -32.546 1.00 67.00 623 PRO A C 1
ATOM 4242 O O . PRO A 1 623 ? 16.706 21.451 -33.016 1.00 67.00 623 PRO A O 1
ATOM 4245 N N . ALA A 1 624 ? 15.333 19.695 -33.335 1.00 67.25 624 ALA A N 1
ATOM 4246 C CA . ALA A 1 624 ? 15.266 19.858 -34.789 1.00 67.25 624 ALA A CA 1
ATOM 4247 C C . ALA A 1 624 ? 14.463 21.125 -35.144 1.00 67.25 624 ALA A C 1
ATOM 4249 O O . ALA A 1 624 ? 13.284 21.226 -34.790 1.00 67.25 624 ALA A O 1
ATOM 4250 N N . PRO A 1 625 ? 15.050 22.127 -35.828 1.00 71.56 625 PRO A N 1
ATOM 4251 C CA . PRO A 1 625 ? 14.324 23.334 -36.158 1.00 71.56 625 PRO A CA 1
ATOM 4252 C C . PRO A 1 625 ? 13.319 23.039 -37.267 1.00 71.56 625 PRO A C 1
ATOM 4254 O O . PRO A 1 625 ? 13.635 22.446 -38.304 1.00 71.56 625 PRO A O 1
ATOM 4257 N N . VAL A 1 626 ? 12.096 23.511 -37.047 1.00 76.56 626 VAL A N 1
ATOM 4258 C CA . VAL A 1 626 ? 11.057 23.546 -38.071 1.00 76.56 626 VAL A CA 1
ATOM 4259 C C . VAL A 1 626 ? 11.247 24.819 -38.884 1.00 76.56 626 VAL A C 1
ATOM 4261 O O . VAL A 1 626 ? 11.335 25.919 -38.337 1.00 76.56 626 VAL A O 1
ATOM 4264 N N . LEU A 1 627 ? 11.320 24.676 -40.201 1.00 82.12 627 LEU A N 1
ATOM 4265 C CA . LEU A 1 627 ? 11.487 25.777 -41.131 1.00 82.12 627 LEU A CA 1
ATOM 4266 C C . LEU A 1 627 ? 10.208 25.969 -41.933 1.00 82.12 627 LEU A C 1
ATOM 4268 O O . LEU A 1 627 ? 9.704 25.045 -42.572 1.00 82.12 627 LEU A O 1
ATOM 4272 N N . LEU A 1 628 ? 9.728 27.207 -41.961 1.00 88.50 628 LEU A N 1
ATOM 4273 C CA . LEU A 1 628 ? 8.738 27.618 -42.937 1.00 88.50 628 LEU A CA 1
ATOM 4274 C C . LEU A 1 628 ? 9.452 27.886 -44.268 1.00 88.50 628 LEU A C 1
ATOM 4276 O O . LEU A 1 628 ? 10.175 28.874 -44.401 1.00 88.50 628 LEU A O 1
ATOM 4280 N N . ALA A 1 629 ? 9.286 26.987 -45.236 1.00 91.12 629 ALA A N 1
ATOM 4281 C CA . ALA A 1 629 ? 10.053 26.975 -46.476 1.00 91.12 629 ALA A CA 1
ATOM 4282 C C . ALA A 1 629 ? 9.167 27.245 -47.708 1.00 91.12 629 ALA A C 1
ATOM 4284 O O . ALA A 1 629 ? 8.003 26.831 -47.738 1.00 91.12 629 ALA A O 1
ATOM 4285 N N . PRO A 1 630 ? 9.700 27.909 -48.755 1.00 94.62 630 PRO A N 1
ATOM 4286 C CA . PRO A 1 630 ? 9.020 28.024 -50.041 1.00 94.62 630 PRO A CA 1
ATOM 4287 C C . PRO A 1 630 ? 8.716 26.647 -50.625 1.00 94.62 630 PRO A C 1
ATOM 4289 O O . PRO A 1 630 ? 9.614 25.815 -50.718 1.00 94.62 630 PRO A O 1
ATOM 4292 N N . LYS A 1 631 ? 7.485 26.417 -51.092 1.00 95.00 631 LYS A N 1
ATOM 4293 C CA . LYS A 1 631 ? 7.071 25.132 -51.689 1.00 95.00 631 LYS A CA 1
ATOM 4294 C C . LYS A 1 631 ? 7.914 24.707 -52.895 1.00 95.00 631 LYS A C 1
ATOM 4296 O O . LYS A 1 631 ? 7.976 23.521 -53.201 1.00 95.00 631 LYS A O 1
ATOM 4301 N N . SER A 1 632 ? 8.577 25.660 -53.554 1.00 93.12 632 SER A N 1
ATOM 4302 C CA . SER A 1 632 ? 9.517 25.432 -54.657 1.00 93.12 632 SER A CA 1
ATOM 4303 C C . SER A 1 632 ? 10.903 24.951 -54.216 1.00 93.12 632 SER A C 1
ATOM 4305 O O . SER A 1 632 ? 11.716 24.610 -55.073 1.00 93.12 632 SER A O 1
ATOM 4307 N N . LEU A 1 633 ? 11.213 24.969 -52.915 1.00 93.88 633 LEU A N 1
ATOM 4308 C CA . LEU A 1 633 ? 12.485 24.483 -52.393 1.00 93.88 633 LEU A CA 1
ATOM 4309 C C . LEU A 1 633 ? 12.592 22.968 -52.617 1.00 93.88 633 LEU A C 1
ATOM 4311 O O . LEU A 1 633 ? 11.639 22.221 -52.396 1.00 93.88 633 LEU A O 1
ATOM 4315 N N . VAL A 1 634 ? 13.763 22.522 -53.060 1.00 92.38 634 VAL A N 1
ATOM 4316 C CA . VAL A 1 634 ? 14.040 21.113 -53.339 1.00 92.38 634 VAL A CA 1
ATOM 4317 C C . VAL A 1 634 ? 14.754 20.503 -52.137 1.00 92.38 634 VAL A C 1
ATOM 4319 O O . VAL A 1 634 ? 15.915 20.821 -51.888 1.00 92.38 634 VAL A O 1
ATOM 4322 N N . VAL A 1 635 ? 14.058 19.645 -51.390 1.00 90.38 635 VAL A N 1
ATOM 4323 C CA . VAL A 1 635 ? 14.595 18.919 -50.225 1.00 90.38 635 VAL A CA 1
ATOM 4324 C C . VAL A 1 635 ? 14.093 17.472 -50.211 1.00 90.38 635 VAL A C 1
ATOM 4326 O O . VAL A 1 635 ? 13.270 17.101 -51.044 1.00 90.38 635 VAL A O 1
ATOM 4329 N N . ASP A 1 636 ? 14.620 16.625 -49.327 1.00 90.50 636 ASP A N 1
ATOM 4330 C CA . ASP A 1 636 ? 14.264 15.199 -49.300 1.00 90.50 636 ASP A CA 1
ATOM 4331 C C . ASP A 1 636 ? 12.847 14.983 -48.725 1.00 90.50 636 ASP A C 1
ATOM 4333 O O . ASP A 1 636 ? 12.279 15.852 -48.058 1.00 90.50 636 ASP A O 1
ATOM 4337 N N . ALA A 1 637 ? 12.253 13.821 -48.984 1.00 90.88 637 ALA A N 1
ATOM 4338 C CA . ALA A 1 637 ? 10.995 13.419 -48.360 1.00 90.88 637 ALA A CA 1
ATOM 4339 C C . ALA A 1 637 ? 10.995 11.923 -48.013 1.00 90.88 637 ALA A C 1
ATOM 4341 O O . ALA A 1 637 ? 11.638 11.085 -48.656 1.00 90.88 637 ALA A O 1
ATOM 4342 N N . ARG A 1 638 ? 10.296 11.588 -46.928 1.00 91.50 638 ARG A N 1
ATOM 4343 C CA . ARG A 1 638 ? 10.217 10.234 -46.370 1.00 91.50 638 ARG A CA 1
ATOM 4344 C C . ARG A 1 638 ? 8.763 9.897 -46.144 1.00 91.50 638 ARG A C 1
ATOM 4346 O O . ARG A 1 638 ? 8.018 10.731 -45.646 1.00 91.50 638 ARG A O 1
ATOM 4353 N N . CYS A 1 639 ? 8.379 8.681 -46.496 1.00 95.25 639 CYS A N 1
ATOM 4354 C CA . CYS A 1 639 ? 6.996 8.251 -46.393 1.00 95.25 639 CYS A CA 1
ATOM 4355 C C . CYS A 1 639 ? 6.784 7.443 -45.119 1.00 95.25 639 CYS A C 1
ATOM 4357 O O . CYS A 1 639 ? 7.633 6.627 -44.754 1.00 95.25 639 CYS A O 1
ATOM 4359 N N . ALA A 1 640 ? 5.638 7.638 -44.480 1.00 96.56 640 ALA A N 1
ATOM 4360 C CA . ALA A 1 640 ? 5.160 6.785 -43.405 1.00 96.56 640 ALA A CA 1
ATOM 4361 C C . ALA A 1 640 ? 3.887 6.055 -43.823 1.00 96.56 640 ALA A C 1
ATOM 4363 O O . ALA A 1 640 ? 3.213 6.434 -44.782 1.00 96.56 640 ALA A O 1
ATOM 4364 N N . ARG A 1 641 ? 3.567 4.989 -43.095 1.00 96.06 641 ARG A N 1
ATOM 4365 C CA . ARG A 1 641 ? 2.270 4.316 -43.172 1.00 96.06 641 ARG A CA 1
ATOM 4366 C C . ARG A 1 641 ? 1.902 3.720 -41.821 1.00 96.06 641 ARG A C 1
ATOM 4368 O O . ARG A 1 641 ? 2.775 3.429 -41.003 1.00 96.06 641 ARG A O 1
ATOM 4375 N N . SER A 1 642 ? 0.612 3.484 -41.624 1.00 95.44 642 SER A N 1
ATOM 4376 C CA . SER A 1 642 ? 0.121 2.634 -40.539 1.00 95.44 642 SER A CA 1
ATOM 4377 C C . SER A 1 642 ? 0.130 1.173 -40.991 1.00 95.44 642 SER A C 1
ATOM 4379 O O . SER A 1 642 ? -0.254 0.875 -42.122 1.00 95.44 642 SER A O 1
ATOM 4381 N N . VAL A 1 643 ? 0.559 0.268 -40.115 1.00 94.38 643 VAL A N 1
ATOM 4382 C CA . VAL A 1 643 ? 0.647 -1.175 -40.375 1.00 94.38 643 VAL A CA 1
ATOM 4383 C C . VAL A 1 643 ? -0.004 -1.944 -39.232 1.00 94.38 643 VAL A C 1
ATOM 4385 O O . VAL A 1 643 ? 0.170 -1.597 -38.062 1.00 94.38 643 VAL A O 1
ATOM 4388 N N . THR A 1 644 ? -0.743 -2.991 -39.590 1.00 93.12 644 THR A N 1
ATOM 4389 C CA . THR A 1 644 ? -1.251 -4.005 -38.661 1.00 93.12 644 THR A CA 1
ATOM 4390 C C . THR A 1 644 ? -0.284 -5.185 -38.644 1.00 93.12 644 THR A C 1
ATOM 4392 O O . THR A 1 644 ? 0.134 -5.615 -39.719 1.00 93.12 644 THR A O 1
ATOM 4395 N N . TYR A 1 645 ? 0.091 -5.672 -37.459 1.00 87.88 645 TYR A N 1
ATOM 4396 C CA . TYR A 1 645 ? 1.140 -6.685 -37.274 1.00 87.88 645 TYR A CA 1
ATOM 4397 C C . TYR A 1 645 ? 0.684 -7.911 -36.489 1.00 87.88 645 TYR A C 1
ATOM 4399 O O . TYR A 1 645 ? -0.293 -7.790 -35.712 1.00 87.88 645 TYR A O 1
#